Protein AF-0000000066164677 (afdb_homodimer)

Secondary structure (DSSP, 8-state):
-PPBPP-EEEE-GGG--BTTEEEEEEEEEETTHHHHHHHHHHHHHHHS-EEEEEEEEEETTB-STT---TTBSS-HHHHHHHHHT--EEE-GGGGTTTS-EEEEEEE---EEEEGGGSPPBTTEEES-TT-EEEEEPTT--EEEEEEEEEEESEE-HHHHHHHHHHHGGGS--S--SB-EEE--EE---EEEEEEEEEEE--SSSS-EEEEEEEEEE-SSS-HHHHHHHHHHHHHHHHHHHTT---SS--TTEE--------------BGGGGT--HHHHHHHHHTT--BHHHHHT--HHHHHTSTT--HHHHHHHHHHHHHHHHHHT---S---------TTS-TT------/-PPEEP-EEEE-GGG--BTTEEEEEEEEEETTHHHHHHHHHHHHHHHS-EEEEEEEEEETTB-STT---TTBSS-HHHHHHHHHT--EEE-GGGGTTTS-EEEEEEE---EEEEGGGSPPPTTEEES-TT-EEEEEPTT--EEEEEEEEEEESEE-HHHHHHHHHHHGGGS--S--SB-EEE--EE---EEEEEEEEEEE--SSSS-EEEEEEEEEE-SSS-HHHHHHHHHHHHHHHHHHHTT---SS--TTB-----------S---BGGGGT--HHHHHHHHHTT--BHHHHHT--HHHHHTSTT--HHHHHHHHHHHHHHHHHHT---------------GGGG-TT---

Foldseek 3Di:
DDDDDDKDKDWDPVADPDQQWGKIKIDWAFPPVQVVVQVLLQVLLQWPFKAKFWWKKWKAQAADQQAQDPQWPDRSVLLQVLRRPWGKAFDPVQCVPPQKDKFKDKDPDAFWDFLLNGDADVGIDTDPRRRTRTGGHHPGMIIMMIMMGMDTAKDAQVVSVVVCVVCPPVPDDPRDNYDMGTGITGRRFWDDKDKDKDWDPDPDPGTTMMIMIITHGNPNDGPVRSSVVSVLVVCLVVCVVVVVVPPCNPPPDDPPPPPPPPPCPVQPFVVNLVADPQLSVLCVVVVNTGLVSLLPDDLVRLVPRPSQDPVSSVRSVVSSVVVCVVVVPPPVVPPPPPPPPPPDDPDDPPDDD/DDDDDDKDKDWDPVADPDQQWGKIKIDWAFPPVQVVVQVLLQVLLQWPFKAKFWWKKWKAQAADQQAQDPQWPDRSVLLQVLRRPWGKAFDPVQCVPPQKDKFKDKDPDAFWDFLLNGDDDVGIDTDPRRRTRTGGHHPGMIIMMIMMGMDTAKDAQVVSVVVCVVCPPVPDDPRDNYDMGTGITGRRFWDDKDKDKDWDPDPDPGTTMMIMIITHGNPNDGPVRSSVVSVLVVCLVVCVVVVVVPPCNPPPDDPPPPPPPPPCPVQPFVVNLVADPQLNVLCVVVVNTGLVSLLPDDLVRLVPRPSQDPVSSVRSVVSSVVVCVVVVPPPVVPPPPPPPPPPDDVDDPPDDD

Nearest PDB structures (foldseek):
  8eg8-assembly1_G  TM=8.747E-01  e=5.865E-21  Escherichia coli
  4mey-assembly1_A  TM=6.748E-01  e=2.487E-24  Escherichia coli K-12
  7w5x-assembly1_A  TM=7.030E-01  e=8.065E-24  Escherichia coli K-12
  1bdf-assembly1_A  TM=8.387E-01  e=1.691E-20  Escherichia coli
  7w5y-assembly1_A  TM=7.020E-01  e=2.919E-22  Escherichia coli K-12

Structure (mmCIF, N/CA/C/O backbone):
data_AF-0000000066164677-model_v1
#
loop_
_entity.id
_entity.type
_entity.pdbx_description
1 polymer 'DNA-directed RNA polymerase subunit alpha'
#
loop_
_atom_site.group_PDB
_atom_site.id
_atom_site.type_symbol
_atom_site.label_atom_id
_atom_site.label_alt_id
_atom_site.label_comp_id
_atom_site.label_asym_id
_atom_site.label_entity_id
_atom_site.label_seq_id
_atom_site.pdbx_PDB_ins_code
_atom_site.Cartn_x
_atom_site.Cartn_y
_atom_site.Cartn_z
_atom_site.occupancy
_atom_site.B_iso_or_equiv
_atom_site.auth_seq_id
_atom_site.auth_comp_id
_atom_site.auth_asym_id
_atom_site.auth_atom_id
_atom_site.pdbx_PDB_model_num
ATOM 1 N N . MET A 1 1 ? 0.041 -11.906 -15.742 1 63.06 1 MET A N 1
ATOM 2 C CA . MET A 1 1 ? -0.481 -11.82 -14.383 1 63.06 1 MET A CA 1
ATOM 3 C C . MET A 1 1 ? -1.984 -12.078 -14.359 1 63.06 1 MET A C 1
ATOM 5 O O . MET A 1 1 ? -2.711 -11.609 -15.234 1 63.06 1 MET A O 1
ATOM 9 N N . GLU A 1 2 ? -2.354 -12.969 -13.469 1 64.75 2 GLU A N 1
ATOM 10 C CA . GLU A 1 2 ? -3.779 -13.242 -13.312 1 64.75 2 GLU A CA 1
ATOM 11 C C . GLU A 1 2 ? -4.527 -12 -12.828 1 64.75 2 GLU A C 1
ATOM 13 O O . GLU A 1 2 ? -4.023 -11.258 -11.992 1 64.75 2 GLU A O 1
ATOM 18 N N . LYS A 1 3 ? -5.672 -11.75 -13.445 1 63.16 3 LYS A N 1
ATOM 19 C CA . LYS A 1 3 ? -6.488 -10.602 -13.078 1 63.16 3 LYS A CA 1
ATOM 20 C C . LYS A 1 3 ? -7.059 -10.766 -11.672 1 63.16 3 LYS A C 1
ATOM 22 O O . LYS A 1 3 ? -7.336 -11.883 -11.234 1 63.16 3 LYS A O 1
ATOM 27 N N . ILE A 1 4 ? -7 -9.656 -10.93 1 67.38 4 ILE A N 1
ATOM 28 C CA . ILE A 1 4 ? -7.523 -9.641 -9.57 1 67.38 4 ILE A CA 1
ATOM 29 C C . ILE A 1 4 ? -8.953 -9.109 -9.57 1 67.38 4 ILE A C 1
ATOM 31 O O . ILE A 1 4 ? -9.359 -8.391 -10.492 1 67.38 4 ILE A O 1
ATOM 35 N N . GLN A 1 5 ? -9.672 -9.633 -8.633 1 68.81 5 GLN A N 1
ATOM 36 C CA . GLN A 1 5 ? -11.055 -9.188 -8.5 1 68.81 5 GLN A CA 1
ATOM 37 C C . GLN A 1 5 ? -11.133 -7.68 -8.297 1 68.81 5 GLN A C 1
ATOM 39 O O . GLN A 1 5 ? -10.359 -7.113 -7.52 1 68.81 5 GLN A O 1
ATOM 44 N N . LYS A 1 6 ? -12.039 -7.086 -9.055 1 74.5 6 LYS A N 1
ATOM 45 C CA . LYS A 1 6 ? -12.242 -5.645 -8.922 1 74.5 6 LYS A CA 1
ATOM 46 C C . LYS A 1 6 ? -12.852 -5.301 -7.562 1 74.5 6 LYS A C 1
ATOM 48 O O . LYS A 1 6 ? -13.75 -5.996 -7.082 1 74.5 6 LYS A O 1
ATOM 53 N N . ILE A 1 7 ? -12.266 -4.348 -6.965 1 82.94 7 ILE A N 1
ATOM 54 C CA . ILE A 1 7 ? -12.773 -3.932 -5.664 1 82.94 7 ILE A CA 1
ATOM 55 C C . ILE A 1 7 ? -13.547 -2.621 -5.805 1 82.94 7 ILE A C 1
ATOM 57 O O . ILE A 1 7 ? -13.383 -1.901 -6.793 1 82.94 7 ILE A O 1
ATOM 61 N N . THR A 1 8 ? -14.461 -2.395 -4.863 1 83.69 8 THR A N 1
ATOM 62 C CA . THR A 1 8 ? -15.242 -1.164 -4.828 1 83.69 8 THR A CA 1
ATOM 63 C C . THR A 1 8 ? -14.93 -0.359 -3.57 1 83.69 8 THR A C 1
ATOM 65 O O . THR A 1 8 ? -14.68 -0.93 -2.508 1 83.69 8 THR A O 1
ATOM 68 N N . TYR A 1 9 ? -14.906 0.857 -3.822 1 87.75 9 TYR A N 1
ATOM 69 C CA . TYR A 1 9 ? -14.734 1.851 -2.768 1 87.75 9 TYR A CA 1
ATOM 70 C C . TYR A 1 9 ? -15.953 2.76 -2.67 1 87.75 9 TYR A C 1
ATOM 72 O O . TYR A 1 9 ? -16.344 3.402 -3.65 1 87.75 9 TYR A O 1
ATOM 80 N N . LYS A 1 10 ? -16.547 2.688 -1.444 1 90.25 10 LYS A N 1
ATOM 81 C CA . LYS A 1 10 ? -17.734 3.508 -1.301 1 90.25 10 LYS A CA 1
ATOM 82 C C . LYS A 1 10 ? -17.844 4.086 0.108 1 90.25 10 LYS A C 1
ATOM 84 O O . LYS A 1 10 ? -17.328 3.498 1.064 1 90.25 10 LYS A O 1
ATOM 89 N N . GLU A 1 11 ? -18.5 5.23 0.158 1 92.19 11 GLU A N 1
ATOM 90 C CA . GLU A 1 11 ? -18.828 5.816 1.454 1 92.19 11 GLU A CA 1
ATOM 91 C C . GLU A 1 11 ? -20.125 5.223 2.016 1 92.19 11 GLU A C 1
ATOM 93 O O . GLU A 1 11 ? -21.109 5.082 1.297 1 92.19 11 GLU A O 1
ATOM 98 N N . LEU A 1 12 ? -20.062 4.793 3.221 1 91.62 12 LEU A N 1
ATOM 99 C CA . LEU A 1 12 ? -21.266 4.301 3.875 1 91.62 12 LEU A CA 1
ATOM 100 C C . LEU A 1 12 ? -22.125 5.457 4.383 1 91.62 12 LEU A C 1
ATOM 102 O O . LEU A 1 12 ? -21.969 5.895 5.523 1 91.62 12 LEU A O 1
ATOM 106 N N . VAL A 1 13 ? -23.062 5.82 3.65 1 88.25 13 VAL A N 1
ATOM 107 C CA . VAL A 1 13 ? -23.891 7 3.908 1 88.25 13 VAL A CA 1
ATOM 108 C C . VAL A 1 13 ? -24.688 6.805 5.195 1 88.25 13 VAL A C 1
ATOM 110 O O . VAL A 1 13 ? -24.906 7.762 5.941 1 88.25 13 VAL A O 1
ATOM 113 N N . ALA A 1 14 ? -24.984 5.531 5.465 1 89.75 14 ALA A N 1
ATOM 114 C CA . ALA A 1 14 ? -25.797 5.223 6.645 1 89.75 14 ALA A CA 1
ATOM 115 C C . ALA A 1 14 ? -25.031 5.574 7.926 1 89.75 14 ALA A C 1
ATOM 117 O O . ALA A 1 14 ? -25.656 5.875 8.953 1 89.75 14 ALA A O 1
ATOM 118 N N . GLU A 1 15 ? -23.75 5.641 7.84 1 90.44 15 GLU A N 1
ATOM 119 C CA . GLU A 1 15 ? -22.953 5.898 9.031 1 90.44 15 GLU A CA 1
ATOM 120 C C . GLU A 1 15 ? -22.281 7.262 8.961 1 90.44 15 GLU A C 1
ATOM 122 O O . GLU A 1 15 ? -21.406 7.574 9.773 1 90.44 15 GLU A O 1
ATOM 127 N N . LYS A 1 16 ? -22.734 7.992 8.039 1 91.62 16 LYS A N 1
ATOM 128 C CA . LYS A 1 16 ? -22.141 9.312 7.883 1 91.62 16 LYS A CA 1
ATOM 129 C C . LYS A 1 16 ? -22.703 10.305 8.898 1 91.62 16 LYS A C 1
ATOM 131 O O . LYS A 1 16 ? -23.922 10.484 8.977 1 91.62 16 LYS A O 1
ATOM 136 N N . VAL A 1 17 ? -21.891 10.867 9.656 1 93.31 17 VAL A N 1
ATOM 137 C CA . VAL A 1 17 ? -22.297 11.938 10.562 1 93.31 17 VAL A CA 1
ATOM 138 C C . VAL A 1 17 ? -22.188 13.281 9.852 1 93.31 17 VAL A C 1
ATOM 140 O O . VAL A 1 17 ? -23.156 14.047 9.805 1 93.31 17 VAL A O 1
ATOM 143 N N . ASN A 1 18 ? -21.016 13.57 9.281 1 93.56 18 ASN A N 1
ATOM 144 C CA . ASN A 1 18 ? -20.734 14.703 8.406 1 93.56 18 ASN A CA 1
ATOM 145 C C . ASN A 1 18 ? -19.516 14.438 7.527 1 93.56 18 ASN A C 1
ATOM 147 O O . ASN A 1 18 ? -19.016 13.32 7.48 1 93.56 18 ASN A O 1
ATOM 151 N N . ASP A 1 19 ? -19.094 15.406 6.824 1 93.88 19 ASP A N 1
ATOM 152 C CA . ASP A 1 19 ? -18 15.227 5.863 1 93.88 19 ASP A CA 1
ATOM 153 C C . ASP A 1 19 ? -16.672 14.969 6.578 1 93.88 19 ASP A C 1
ATOM 155 O O . ASP A 1 19 ? -15.703 14.531 5.953 1 93.88 19 ASP A O 1
ATOM 159 N N . PHE A 1 20 ? -16.641 15.242 7.871 1 95.44 20 PHE A N 1
ATOM 160 C CA . PHE A 1 20 ? -15.406 15.125 8.633 1 95.44 20 PHE A CA 1
ATOM 161 C C . PHE A 1 20 ? -15.453 13.914 9.555 1 95.44 20 PHE A C 1
ATOM 163 O O . PHE A 1 20 ? -14.477 13.617 10.258 1 95.44 20 PHE A O 1
ATOM 170 N N . ASN A 1 21 ? -16.578 13.266 9.547 1 96.75 21 ASN A N 1
ATOM 171 C CA . ASN A 1 21 ? -16.844 12.07 10.344 1 96.75 21 ASN A CA 1
ATOM 172 C C . ASN A 1 21 ? -17.719 11.078 9.602 1 96.75 21 ASN A C 1
ATOM 174 O O . ASN A 1 21 ? -18.953 11.211 9.594 1 96.75 21 ASN A O 1
ATOM 178 N N . THR A 1 22 ? -17.047 10.148 9 1 96.31 22 THR A N 1
ATOM 179 C CA . THR A 1 22 ? -17.797 9.211 8.164 1 96.31 22 THR A CA 1
ATOM 180 C C . THR A 1 22 ? -17.062 7.879 8.055 1 96.31 22 THR A C 1
ATOM 182 O O . THR A 1 22 ? -15.969 7.719 8.609 1 96.31 22 THR A O 1
ATOM 185 N N . THR A 1 23 ? -17.766 6.961 7.391 1 96.19 23 THR A N 1
ATOM 186 C CA . THR A 1 23 ? -17.234 5.609 7.25 1 96.19 23 THR A CA 1
ATOM 187 C C . THR A 1 23 ? -17.172 5.203 5.781 1 96.19 23 THR A C 1
ATOM 189 O O . THR A 1 23 ? -18.078 5.5 5.008 1 96.19 23 THR A O 1
ATOM 192 N N . PHE A 1 24 ? -16.094 4.609 5.418 1 94.94 24 PHE A N 1
ATOM 193 C CA . PHE A 1 24 ? -15.914 4.09 4.07 1 94.94 24 PHE A CA 1
ATOM 194 C C . PHE A 1 24 ? -15.82 2.568 4.082 1 94.94 24 PHE A C 1
ATOM 196 O O . PHE A 1 24 ? -15.391 1.976 5.074 1 94.94 24 PHE A O 1
ATOM 203 N N . VAL A 1 25 ? -16.219 1.984 2.938 1 94.12 25 VAL A N 1
ATOM 204 C CA . VAL A 1 25 ? -16.203 0.531 2.811 1 94.12 25 VAL A CA 1
ATOM 205 C C . VAL A 1 25 ? -15.469 0.129 1.533 1 94.12 25 VAL A C 1
ATOM 207 O O . VAL A 1 25 ? -15.656 0.746 0.481 1 94.12 25 VAL A O 1
ATOM 210 N N . ILE A 1 26 ? -14.617 -0.842 1.666 1 92.44 26 ILE A N 1
ATOM 211 C CA . ILE A 1 26 ? -13.914 -1.43 0.531 1 92.44 26 ILE A CA 1
ATOM 212 C C . ILE A 1 26 ? -14.219 -2.926 0.455 1 92.44 26 ILE A C 1
ATOM 214 O O . ILE A 1 26 ? -14.023 -3.654 1.431 1 92.44 26 ILE A O 1
ATOM 218 N N . GLU A 1 27 ? -14.656 -3.375 -0.611 1 89.81 27 GLU A N 1
ATOM 219 C CA . GLU A 1 27 ? -15.016 -4.773 -0.828 1 89.81 27 GLU A CA 1
ATOM 220 C C . GLU A 1 27 ? -15.195 -5.074 -2.314 1 89.81 27 GLU A C 1
ATOM 222 O O . GLU A 1 27 ? -15.438 -4.164 -3.111 1 89.81 27 GLU A O 1
ATOM 227 N N . PRO A 1 28 ? -15.039 -6.332 -2.684 1 88.88 28 PRO A N 1
ATOM 228 C CA . PRO A 1 28 ? -14.523 -7.465 -1.908 1 88.88 28 PRO A CA 1
ATOM 229 C C . PRO A 1 28 ? -13 -7.539 -1.906 1 88.88 28 PRO A C 1
ATOM 231 O O . PRO A 1 28 ? -12.359 -7.141 -2.883 1 88.88 28 PRO A O 1
ATOM 234 N N . LEU A 1 29 ? -12.484 -7.938 -0.775 1 87.94 29 LEU A N 1
ATOM 235 C CA . LEU A 1 29 ? -11.039 -8.117 -0.653 1 87.94 29 LEU A CA 1
ATOM 236 C C . LEU A 1 29 ? -10.695 -9.578 -0.408 1 87.94 29 LEU A C 1
ATOM 238 O O . LEU A 1 29 ? -11.453 -10.297 0.249 1 87.94 29 LEU A O 1
ATOM 242 N N . ALA A 1 30 ? -9.578 -9.906 -1.013 1 82.81 30 ALA A N 1
ATOM 243 C CA . ALA A 1 30 ? -9.094 -11.258 -0.73 1 82.81 30 ALA A CA 1
ATOM 244 C C . ALA A 1 30 ? -8.805 -11.438 0.757 1 82.81 30 ALA A C 1
ATOM 246 O O . ALA A 1 30 ? -8.594 -10.461 1.477 1 82.81 30 ALA A O 1
ATOM 247 N N . ARG A 1 31 ? -8.773 -12.672 1.11 1 83.12 31 ARG A N 1
ATOM 248 C CA . ARG A 1 31 ? -8.523 -12.984 2.514 1 83.12 31 ARG A CA 1
ATOM 249 C C . ARG A 1 31 ? -7.223 -12.344 2.996 1 83.12 31 ARG A C 1
ATOM 251 O O . ARG A 1 31 ? -6.184 -12.484 2.348 1 83.12 31 ARG A O 1
ATOM 258 N N . GLY A 1 32 ? -7.387 -11.594 4.137 1 85.31 32 GLY A N 1
ATOM 259 C CA . GLY A 1 32 ? -6.215 -10.992 4.75 1 85.31 32 GLY A CA 1
ATOM 260 C C . GLY A 1 32 ? -5.926 -9.594 4.234 1 85.31 32 GLY A C 1
ATOM 261 O O . GLY A 1 32 ? -5.176 -8.836 4.859 1 85.31 32 GLY A O 1
ATOM 262 N N . TYR A 1 33 ? -6.465 -9.242 3.158 1 87.94 33 TYR A N 1
ATOM 263 C CA . TYR A 1 33 ? -6.172 -7.945 2.551 1 87.94 33 TYR A CA 1
ATOM 264 C C . TYR A 1 33 ? -6.836 -6.816 3.33 1 87.94 33 TYR A C 1
ATOM 266 O O . TYR A 1 33 ? -6.32 -5.699 3.371 1 87.94 33 TYR A O 1
ATOM 274 N N . ALA A 1 34 ? -7.941 -7.168 3.877 1 92.31 34 ALA A N 1
ATOM 275 C CA . ALA A 1 34 ? -8.625 -6.129 4.637 1 92.31 34 ALA A CA 1
ATOM 276 C C . ALA A 1 34 ? -7.742 -5.594 5.762 1 92.31 34 ALA A C 1
ATOM 278 O O . ALA A 1 34 ? -7.559 -4.383 5.891 1 92.31 34 ALA A O 1
ATOM 279 N N . ASN A 1 35 ? -7.242 -6.465 6.523 1 90.12 35 ASN A N 1
ATOM 280 C CA . ASN A 1 35 ? -6.352 -6.066 7.605 1 90.12 35 ASN A CA 1
ATOM 281 C C . ASN A 1 35 ? -5.098 -5.379 7.074 1 90.12 35 ASN A C 1
ATOM 283 O O . ASN A 1 35 ? -4.66 -4.367 7.625 1 90.12 35 ASN A O 1
ATOM 287 N N . THR A 1 36 ? -4.562 -5.914 6.059 1 88.56 36 THR A N 1
ATOM 288 C CA . THR A 1 36 ? -3.338 -5.383 5.465 1 88.56 36 THR A CA 1
ATOM 289 C C . THR A 1 36 ? -3.561 -3.969 4.938 1 88.56 36 THR A C 1
ATOM 291 O O . THR A 1 36 ? -2.844 -3.041 5.316 1 88.56 36 THR A O 1
ATOM 294 N N . MET A 1 37 ? -4.52 -3.789 4.195 1 90.94 37 MET A N 1
ATOM 295 C CA . MET A 1 37 ? -4.809 -2.482 3.611 1 90.94 37 MET A CA 1
ATOM 296 C C . MET A 1 37 ? -5.281 -1.503 4.68 1 90.94 37 MET A C 1
ATOM 298 O O . MET A 1 37 ? -4.91 -0.329 4.664 1 90.94 37 MET A O 1
ATOM 302 N N . GLY A 1 38 ? -6.125 -1.999 5.52 1 93.75 38 GLY A N 1
ATOM 303 C CA . GLY A 1 38 ? -6.633 -1.164 6.594 1 93.75 38 GLY A CA 1
ATOM 304 C C . GLY A 1 38 ? -5.539 -0.594 7.477 1 93.75 38 GLY A C 1
ATOM 305 O O . GLY A 1 38 ? -5.559 0.592 7.809 1 93.75 38 GLY A O 1
ATOM 306 N N . THR A 1 39 ? -4.66 -1.396 7.828 1 90.5 39 THR A N 1
ATOM 307 C CA . THR A 1 39 ? -3.578 -0.985 8.719 1 90.5 39 THR A CA 1
ATOM 308 C C . THR A 1 39 ? -2.691 0.06 8.047 1 90.5 39 THR A C 1
ATOM 310 O O . THR A 1 39 ? -2.301 1.047 8.672 1 90.5 39 THR A O 1
ATOM 313 N N . VAL A 1 40 ? -2.4 -0.182 6.844 1 91.44 40 VAL A N 1
ATOM 314 C CA . VAL A 1 40 ? -1.563 0.754 6.102 1 91.44 40 VAL A CA 1
ATOM 315 C C . VAL A 1 40 ? -2.279 2.098 5.973 1 91.44 40 VAL A C 1
ATOM 317 O O . VAL A 1 40 ? -1.675 3.152 6.184 1 91.44 40 VAL A O 1
ATOM 320 N N . LEU A 1 41 ? -3.465 2.07 5.699 1 93.75 41 LEU A N 1
ATOM 321 C CA . LEU A 1 41 ? -4.258 3.287 5.562 1 93.75 41 LEU A CA 1
ATOM 322 C C . LEU A 1 41 ? -4.344 4.031 6.891 1 93.75 41 LEU A C 1
ATOM 324 O O . LEU A 1 41 ? -4.156 5.25 6.938 1 93.75 41 LEU A O 1
ATOM 328 N N . ARG A 1 42 ? -4.656 3.268 7.871 1 94.69 42 ARG A N 1
ATOM 329 C CA . ARG A 1 42 ? -4.793 3.873 9.195 1 94.69 42 ARG A CA 1
ATOM 330 C C . ARG A 1 42 ? -3.51 4.586 9.602 1 94.69 42 ARG A C 1
ATOM 332 O O . ARG A 1 42 ? -3.549 5.727 10.062 1 94.69 42 ARG A O 1
ATOM 339 N N . ARG A 1 43 ? -2.479 3.965 9.477 1 90.56 43 ARG A N 1
ATOM 340 C CA . ARG A 1 43 ? -1.203 4.555 9.867 1 90.56 43 ARG A CA 1
ATOM 341 C C . ARG A 1 43 ? -0.91 5.812 9.062 1 90.56 43 ARG A C 1
ATOM 343 O O . ARG A 1 43 ? -0.457 6.82 9.609 1 90.56 43 ARG A O 1
ATOM 350 N N . THR A 1 44 ? -1.066 5.68 7.746 1 91.88 44 THR A N 1
ATOM 351 C CA . THR A 1 44 ? -0.812 6.812 6.867 1 91.88 44 THR A CA 1
ATOM 352 C C . THR A 1 44 ? -1.746 7.973 7.195 1 91.88 44 THR A C 1
ATOM 354 O O . THR A 1 44 ? -1.317 9.125 7.238 1 91.88 44 THR A O 1
ATOM 357 N N . LEU A 1 45 ? -2.986 7.723 7.465 1 94.75 45 LEU A N 1
ATOM 358 C CA . LEU A 1 45 ? -3.984 8.734 7.793 1 94.75 45 LEU A CA 1
ATOM 359 C C . LEU A 1 45 ? -3.609 9.477 9.07 1 94.75 45 LEU A C 1
ATOM 361 O O . LEU A 1 45 ? -3.762 10.695 9.156 1 94.75 45 LEU A O 1
ATOM 365 N N . LEU A 1 46 ? -3.088 8.781 9.93 1 92.38 46 LEU A N 1
ATOM 366 C CA . LEU A 1 46 ? -2.807 9.359 11.242 1 92.38 46 LEU A CA 1
ATOM 367 C C . LEU A 1 46 ? -1.496 10.133 11.227 1 92.38 46 LEU A C 1
ATOM 369 O O . LEU A 1 46 ? -1.341 11.117 11.961 1 92.38 46 LEU A O 1
ATOM 373 N N . SER A 1 47 ? -0.634 9.789 10.328 1 87.75 47 SER A N 1
ATOM 374 C CA . SER A 1 47 ? 0.721 10.312 10.492 1 87.75 47 SER A CA 1
ATOM 375 C C . SER A 1 47 ? 1.122 11.195 9.32 1 87.75 47 SER A C 1
ATOM 377 O O . SER A 1 47 ? 2.029 12.023 9.445 1 87.75 47 SER A O 1
ATOM 379 N N . SER A 1 48 ? 0.429 11.086 8.227 1 89.44 48 SER A N 1
ATOM 380 C CA . SER A 1 48 ? 1.115 11.594 7.047 1 89.44 48 SER A CA 1
ATOM 381 C C . SER A 1 48 ? 0.245 12.594 6.293 1 89.44 48 SER A C 1
ATOM 383 O O . SER A 1 48 ? 0.649 13.109 5.25 1 89.44 48 SER A O 1
ATOM 385 N N . ILE A 1 49 ? -0.87 12.867 6.781 1 92.38 49 ILE A N 1
ATOM 386 C CA . ILE A 1 49 ? -1.729 13.828 6.102 1 92.38 49 ILE A CA 1
ATOM 387 C C . ILE A 1 49 ? -1.25 15.25 6.402 1 92.38 49 ILE A C 1
ATOM 389 O O . ILE A 1 49 ? -1.013 15.594 7.562 1 92.38 49 ILE A O 1
ATOM 393 N N . THR A 1 50 ? -1.118 16.016 5.359 1 90.31 50 THR A N 1
ATOM 394 C CA . THR A 1 50 ? -0.586 17.375 5.512 1 90.31 50 THR A CA 1
ATOM 395 C C . THR A 1 50 ? -1.655 18.312 6.051 1 90.31 50 THR A C 1
ATOM 397 O O . THR A 1 50 ? -2.814 18.25 5.637 1 90.31 50 THR A O 1
ATOM 400 N N . SER A 1 51 ? -1.263 19.141 6.949 1 92.75 51 SER A N 1
ATOM 401 C CA . SER A 1 51 ? -2.111 20.203 7.473 1 92.75 51 SER A CA 1
ATOM 402 C C . SER A 1 51 ? -1.28 21.406 7.918 1 92.75 51 SER A C 1
ATOM 404 O O . SER A 1 51 ? -0.091 21.5 7.605 1 92.75 51 SER A O 1
ATOM 406 N N . VAL A 1 52 ? -1.929 22.406 8.461 1 93.94 52 VAL A N 1
ATOM 407 C CA . VAL A 1 52 ? -1.276 23.641 8.914 1 93.94 52 VAL A CA 1
ATOM 408 C C . VAL A 1 52 ? -1.446 23.781 10.43 1 93.94 52 VAL A C 1
ATOM 410 O O . VAL A 1 52 ? -2.496 23.438 10.977 1 93.94 52 VAL A O 1
ATOM 413 N N . ALA A 1 53 ? -0.416 24.188 11.047 1 95.31 53 ALA A N 1
ATOM 414 C CA . ALA A 1 53 ? -0.466 24.422 12.492 1 95.31 53 ALA A CA 1
ATOM 415 C C . ALA A 1 53 ? 0.492 25.531 12.906 1 95.31 53 ALA A C 1
ATOM 417 O O . ALA A 1 53 ? 1.461 25.812 12.203 1 95.31 53 ALA A O 1
ATOM 418 N N . PRO A 1 54 ? 0.131 26.203 13.992 1 96.62 54 PRO A N 1
ATOM 419 C CA . PRO A 1 54 ? 1.096 27.156 14.539 1 96.62 54 PRO A CA 1
ATOM 420 C C . PRO A 1 54 ? 2.348 26.484 15.094 1 96.62 54 PRO A C 1
ATOM 422 O O . PRO A 1 54 ? 2.277 25.359 15.594 1 96.62 54 PRO A O 1
ATOM 425 N N . PHE A 1 55 ? 3.508 27.156 14.93 1 96.56 55 PHE A N 1
ATOM 426 C CA . PHE A 1 55 ? 4.734 26.594 15.477 1 96.56 55 PHE A CA 1
ATOM 427 C C . PHE A 1 55 ? 5.48 27.609 16.312 1 96.56 55 PHE A C 1
ATOM 429 O O . PHE A 1 55 ? 6.387 27.25 17.078 1 96.56 55 PHE A O 1
ATOM 436 N N . ALA A 1 56 ? 5.102 28.906 16.156 1 97 56 ALA A N 1
ATOM 437 C CA . ALA A 1 56 ? 5.754 30 16.891 1 97 56 ALA A CA 1
ATOM 438 C C . ALA A 1 56 ? 4.781 31.141 17.141 1 97 56 ALA A C 1
ATOM 440 O O . ALA A 1 56 ? 3.865 31.375 16.359 1 97 56 ALA A O 1
ATOM 441 N N . ILE A 1 57 ? 5.047 31.812 18.234 1 96.94 57 ILE A N 1
ATOM 442 C CA . ILE A 1 57 ? 4.219 32.969 18.594 1 96.94 57 ILE A CA 1
ATOM 443 C C . ILE A 1 57 ? 5.07 34 19.281 1 96.94 57 ILE A C 1
ATOM 445 O O . ILE A 1 57 ? 6.012 33.688 20.016 1 96.94 57 ILE A O 1
ATOM 449 N N . LYS A 1 58 ? 4.82 35.188 18.969 1 96.88 58 LYS A N 1
ATOM 450 C CA . LYS A 1 58 ? 5.398 36.312 19.672 1 96.88 58 LYS A CA 1
ATOM 451 C C . LYS A 1 58 ? 4.312 37.188 20.328 1 96.88 58 LYS A C 1
ATOM 453 O O . LYS A 1 58 ? 3.43 37.688 19.656 1 96.88 58 LYS A O 1
ATOM 458 N N . ILE A 1 59 ? 4.359 37.25 21.625 1 95.62 59 ILE A N 1
ATOM 459 C CA . ILE A 1 59 ? 3.361 38 22.406 1 95.62 59 ILE A CA 1
ATOM 460 C C . ILE A 1 59 ? 3.986 39.25 22.984 1 95.62 59 ILE A C 1
ATOM 462 O O . ILE A 1 59 ? 5.098 39.219 23.516 1 95.62 59 ILE A O 1
ATOM 466 N N . ASN A 1 60 ? 3.229 40.312 22.875 1 94.94 60 ASN A N 1
ATOM 467 C CA . ASN A 1 60 ? 3.725 41.562 23.406 1 94.94 60 ASN A CA 1
ATOM 468 C C . ASN A 1 60 ? 4.051 41.469 24.891 1 94.94 60 ASN A C 1
ATOM 470 O O . ASN A 1 60 ? 3.219 41.062 25.688 1 94.94 60 ASN A O 1
ATOM 474 N N . ASN A 1 61 ? 5.219 41.812 25.297 1 92.19 61 ASN A N 1
ATOM 475 C CA . ASN A 1 61 ? 5.715 41.938 26.672 1 92.19 61 ASN A CA 1
ATOM 476 C C . ASN A 1 61 ? 5.863 40.562 27.312 1 92.19 61 ASN A C 1
ATOM 478 O O . ASN A 1 61 ? 5.727 40.406 28.531 1 92.19 61 ASN A O 1
ATOM 482 N N . VAL A 1 62 ? 5.977 39.531 26.547 1 94.31 62 VAL A N 1
ATOM 483 C CA . VAL A 1 62 ? 6.207 38.188 27.094 1 94.31 62 VAL A CA 1
ATOM 484 C C . VAL A 1 62 ? 7.574 37.688 26.625 1 94.31 62 VAL A C 1
ATOM 486 O O . VAL A 1 62 ? 7.812 37.531 25.438 1 94.31 62 VAL A O 1
ATOM 489 N N . GLU A 1 63 ? 8.398 37.375 27.594 1 91.31 63 GLU A N 1
ATOM 490 C CA . GLU A 1 63 ? 9.773 36.969 27.281 1 91.31 63 GLU A CA 1
ATOM 491 C C . GLU A 1 63 ? 9.953 35.469 27.375 1 91.31 63 GLU A C 1
ATOM 493 O O . GLU A 1 63 ? 10.852 34.906 26.75 1 91.31 63 GLU A O 1
ATOM 498 N N . HIS A 1 64 ? 9.164 34.875 28.25 1 89.38 64 HIS A N 1
ATOM 499 C CA . HIS A 1 64 ? 9.242 33.438 28.391 1 89.38 64 HIS A CA 1
ATOM 500 C C . HIS A 1 64 ? 7.871 32.844 28.688 1 89.38 64 HIS A C 1
ATOM 502 O O . HIS A 1 64 ? 6.934 33.562 29.031 1 89.38 64 HIS A O 1
ATOM 508 N N . GLU A 1 65 ? 7.73 31.578 28.531 1 86.88 65 GLU A N 1
ATOM 509 C CA . GLU A 1 65 ? 6.449 30.891 28.547 1 86.88 65 GLU A CA 1
ATOM 510 C C . GLU A 1 65 ? 5.852 30.859 29.938 1 86.88 65 GLU A C 1
ATOM 512 O O . GLU A 1 65 ? 4.652 30.625 30.109 1 86.88 65 GLU A O 1
ATOM 517 N N . PHE A 1 66 ? 6.547 31.234 30.984 1 86.94 66 PHE A N 1
ATOM 518 C CA . PHE A 1 66 ? 6.066 31.109 32.344 1 86.94 66 PHE A CA 1
ATOM 519 C C . PHE A 1 66 ? 5.648 32.469 32.906 1 86.94 66 PHE A C 1
ATOM 521 O O . PHE A 1 66 ? 5.258 32.594 34.062 1 86.94 66 PHE A O 1
ATOM 528 N N . GLN A 1 67 ? 5.641 33.375 32.062 1 90.5 67 GLN A N 1
ATOM 529 C CA . GLN A 1 67 ? 5.375 34.75 32.5 1 90.5 67 GLN A CA 1
ATOM 530 C C . GLN A 1 67 ? 3.877 35 32.625 1 90.5 67 GLN A C 1
ATOM 532 O O . GLN A 1 67 ? 3.084 34.438 31.859 1 90.5 67 GLN A O 1
ATOM 537 N N . THR A 1 68 ? 3.52 35.781 33.562 1 89.94 68 THR A N 1
ATOM 538 C CA . THR A 1 68 ? 2.164 36.312 33.625 1 89.94 68 THR A CA 1
ATOM 539 C C . THR A 1 68 ? 2.016 37.5 32.688 1 89.94 68 THR A C 1
ATOM 541 O O . THR A 1 68 ? 2.992 38.219 32.406 1 89.94 68 THR A O 1
ATOM 544 N N . ILE A 1 69 ? 0.875 37.625 32.219 1 90.62 69 ILE A N 1
ATOM 545 C CA . ILE A 1 69 ? 0.623 38.75 31.328 1 90.62 69 ILE A CA 1
ATOM 546 C C . ILE A 1 69 ? -0.306 39.75 32 1 90.62 69 ILE A C 1
ATOM 548 O O . ILE A 1 69 ? -1.45 39.438 32.312 1 90.62 69 ILE A O 1
ATOM 552 N N . SER A 1 70 ? 0.228 40.906 32.094 1 89.06 70 SER A N 1
ATOM 553 C CA . SER A 1 70 ? -0.554 41.969 32.75 1 89.06 70 SER A CA 1
ATOM 554 C C . SER A 1 70 ? -1.826 42.25 31.953 1 89.06 70 SER A C 1
ATOM 556 O O . SER A 1 70 ? -1.781 42.469 30.75 1 89.06 70 SER A O 1
ATOM 558 N N . GLY A 1 71 ? -2.975 42.281 32.656 1 91.25 71 GLY A N 1
ATOM 559 C CA . GLY A 1 71 ? -4.238 42.625 32.031 1 91.25 71 GLY A CA 1
ATOM 560 C C . GLY A 1 71 ? -4.992 41.438 31.5 1 91.25 71 GLY A C 1
ATOM 561 O O . GLY A 1 71 ? -6.09 41.594 30.953 1 91.25 71 GLY A O 1
ATOM 562 N N . LEU A 1 72 ? -4.371 40.344 31.578 1 93.31 72 LEU A N 1
ATOM 563 C CA . LEU A 1 72 ? -5.012 39.125 31.125 1 93.31 72 LEU A CA 1
ATOM 564 C C . LEU A 1 72 ? -5.23 38.156 32.281 1 93.31 72 LEU A C 1
ATOM 566 O O . LEU A 1 72 ? -4.398 38.094 33.219 1 93.31 72 LEU A O 1
ATOM 570 N N . LYS A 1 73 ? -6.293 37.438 32.25 1 92.31 73 LYS A N 1
ATOM 571 C CA . LYS A 1 73 ? -6.539 36.406 33.25 1 92.31 73 LYS A CA 1
ATOM 572 C C . LYS A 1 73 ? -5.598 35.219 33.094 1 92.31 73 LYS A C 1
ATOM 574 O O . LYS A 1 73 ? -5.117 34.656 34.062 1 92.31 73 LYS A O 1
ATOM 579 N N . GLU A 1 74 ? -5.285 34.812 31.906 1 93.31 74 GLU A N 1
ATOM 580 C CA . GLU A 1 74 ? -4.449 33.688 31.578 1 93.31 74 GLU A CA 1
ATOM 581 C C . GLU A 1 74 ? -2.967 34.031 31.625 1 93.31 74 GLU A C 1
ATOM 583 O O . GLU A 1 74 ? -2.58 35.156 31.266 1 93.31 74 GLU A O 1
ATOM 588 N N . ASP A 1 75 ? -2.188 33.125 32.031 1 93.69 75 ASP A N 1
ATOM 589 C CA . ASP A 1 75 ? -0.744 33.281 31.875 1 93.69 75 ASP A CA 1
ATOM 590 C C . ASP A 1 75 ? -0.281 32.875 30.484 1 93.69 75 ASP A C 1
ATOM 592 O O . ASP A 1 75 ? -1.094 32.469 29.641 1 93.69 75 ASP A O 1
ATOM 596 N N . ALA A 1 76 ? 0.99 33 30.266 1 94.06 76 ALA A N 1
ATOM 597 C CA . ALA A 1 76 ? 1.537 32.781 28.938 1 94.06 76 ALA A CA 1
ATOM 598 C C . ALA A 1 76 ? 1.345 31.312 28.5 1 94.06 76 ALA A C 1
ATOM 600 O O . ALA A 1 76 ? 1 31.047 27.344 1 94.06 76 ALA A O 1
ATOM 601 N N . ILE A 1 77 ? 1.445 30.344 29.375 1 94.25 77 ILE A N 1
ATOM 602 C CA . ILE A 1 77 ? 1.325 28.922 29.062 1 94.25 77 ILE A CA 1
ATOM 603 C C . ILE A 1 77 ? -0.105 28.609 28.641 1 94.25 77 ILE A C 1
ATOM 605 O O . ILE A 1 77 ? -0.322 27.953 27.609 1 94.25 77 ILE A O 1
ATOM 609 N N . THR A 1 78 ? -0.991 29.062 29.422 1 95.44 78 THR A N 1
ATOM 610 C CA . THR A 1 78 ? -2.4 28.812 29.125 1 95.44 78 THR A CA 1
ATOM 611 C C . THR A 1 78 ? -2.814 29.5 27.828 1 95.44 78 THR A C 1
ATOM 613 O O . THR A 1 78 ? -3.566 28.938 27.031 1 95.44 78 THR A O 1
ATOM 616 N N . LEU A 1 79 ? -2.328 30.734 27.672 1 95.31 79 LEU A N 1
ATOM 617 C CA . LEU A 1 79 ? -2.641 31.484 26.453 1 95.31 79 LEU A CA 1
ATOM 618 C C . LEU A 1 79 ? -2.137 30.734 25.219 1 95.31 79 LEU A C 1
ATOM 620 O O . LEU A 1 79 ? -2.883 30.547 24.25 1 95.31 79 LEU A O 1
ATOM 624 N N . VAL A 1 80 ? -0.912 30.266 25.281 1 95.19 80 VAL A N 1
ATOM 625 C CA . VAL A 1 80 ? -0.29 29.547 24.172 1 95.19 80 VAL A CA 1
ATOM 626 C C . VAL A 1 80 ? -1.05 28.266 23.891 1 95.19 80 VAL A C 1
ATOM 628 O O . VAL A 1 80 ? -1.279 27.906 22.734 1 95.19 80 VAL A O 1
ATOM 631 N N . ARG A 1 81 ? -1.408 27.609 24.875 1 94.75 81 ARG A N 1
ATOM 632 C CA . ARG A 1 81 ? -2.182 26.375 24.734 1 94.75 81 ARG A CA 1
ATOM 633 C C . ARG A 1 81 ? -3.504 26.641 24.031 1 94.75 81 ARG A C 1
ATOM 635 O O . ARG A 1 81 ? -3.896 25.875 23.141 1 94.75 81 ARG A O 1
ATOM 642 N N . ASN A 1 82 ? -4.148 27.688 24.469 1 96.12 82 ASN A N 1
ATOM 643 C CA . ASN A 1 82 ? -5.434 28.031 23.859 1 96.12 82 ASN A CA 1
ATOM 644 C C . ASN A 1 82 ? -5.277 28.375 22.375 1 96.12 82 ASN A C 1
ATOM 646 O O . ASN A 1 82 ? -6.094 27.953 21.562 1 96.12 82 ASN A O 1
ATOM 650 N N . ILE A 1 83 ? -4.25 29.031 22.109 1 95.81 83 ILE A N 1
ATOM 651 C CA . ILE A 1 83 ? -4.027 29.469 20.734 1 95.81 83 ILE A CA 1
ATOM 652 C C . ILE A 1 83 ? -3.631 28.297 19.859 1 95.81 83 ILE A C 1
ATOM 654 O O . ILE A 1 83 ? -4.023 28.219 18.688 1 95.81 83 ILE A O 1
ATOM 658 N N . ARG A 1 84 ? -2.893 27.391 20.453 1 94.62 84 ARG A N 1
ATOM 659 C CA . ARG A 1 84 ? -2.443 26.203 19.719 1 94.62 84 ARG A CA 1
ATOM 660 C C . ARG A 1 84 ? -3.627 25.359 19.266 1 94.62 84 ARG A C 1
ATOM 662 O O . ARG A 1 84 ? -3.529 24.609 18.281 1 94.62 84 ARG A O 1
ATOM 669 N N . ASN A 1 85 ? -4.727 25.453 19.938 1 94.56 85 ASN A N 1
ATOM 670 C CA . ASN A 1 85 ? -5.898 24.625 19.656 1 94.56 85 ASN A CA 1
ATOM 671 C C . ASN A 1 85 ? -6.727 25.188 18.5 1 94.56 85 ASN A C 1
ATOM 673 O O . ASN A 1 85 ? -7.688 24.562 18.062 1 94.56 85 ASN A O 1
ATOM 677 N N . ILE A 1 86 ? -6.324 26.344 18.047 1 95 86 ILE A N 1
ATOM 678 C CA . ILE A 1 86 ? -7.027 26.906 16.891 1 95 86 ILE A CA 1
ATOM 679 C C . ILE A 1 86 ? -6.703 26.078 15.648 1 95 86 ILE A C 1
ATOM 681 O O . ILE A 1 86 ? -5.551 25.703 15.422 1 95 86 ILE A O 1
ATOM 685 N N . ARG A 1 87 ? -7.719 25.828 14.891 1 95.12 87 ARG A N 1
ATOM 686 C CA . ARG A 1 87 ? -7.57 25.047 13.672 1 95.12 87 ARG A CA 1
ATOM 687 C C . ARG A 1 87 ? -7.785 25.922 12.438 1 95.12 87 ARG A C 1
ATOM 689 O O . ARG A 1 87 ? -8.664 26.781 12.422 1 95.12 87 ARG A O 1
ATOM 696 N N . PHE A 1 88 ? -6.977 25.609 11.352 1 94.12 88 PHE A N 1
ATOM 697 C CA . PHE A 1 88 ? -6.98 26.469 10.172 1 94.12 88 PHE A CA 1
ATOM 698 C C . PHE A 1 88 ? -7.164 25.641 8.906 1 94.12 88 PHE A C 1
ATOM 700 O O . PHE A 1 88 ? -6.625 24.531 8.797 1 94.12 88 PHE A O 1
ATOM 707 N N . VAL A 1 89 ? -7.922 26.125 8.062 1 92.94 89 VAL A N 1
ATOM 708 C CA . VAL A 1 89 ? -7.922 25.672 6.672 1 92.94 89 VAL A CA 1
ATOM 709 C C . VAL A 1 89 ? -7.113 26.656 5.816 1 92.94 89 VAL A C 1
ATOM 711 O O . VAL A 1 89 ? -7.117 27.859 6.074 1 92.94 89 VAL A O 1
ATOM 714 N N . TYR A 1 90 ? -6.453 26.125 4.848 1 90.88 90 TYR A N 1
ATOM 715 C CA . TYR A 1 90 ? -5.52 26.984 4.121 1 90.88 90 TYR A CA 1
ATOM 716 C C . TYR A 1 90 ? -5.629 26.766 2.617 1 90.88 90 TYR A C 1
ATOM 718 O O . TYR A 1 90 ? -6.113 25.719 2.172 1 90.88 90 TYR A O 1
ATOM 726 N N . ASN A 1 91 ? -5.23 27.828 1.947 1 88.44 91 ASN A N 1
ATOM 727 C CA . ASN A 1 91 ? -4.941 27.719 0.521 1 88.44 91 ASN A CA 1
ATOM 728 C C . ASN A 1 91 ? -3.459 27.469 0.268 1 88.44 91 ASN A C 1
ATOM 730 O O . ASN A 1 91 ? -2.6 28.125 0.854 1 88.44 91 ASN A O 1
ATOM 734 N N . GLU A 1 92 ? -3.248 26.578 -0.617 1 85 92 GLU A N 1
ATOM 735 C CA . GLU A 1 92 ? -1.875 26.156 -0.871 1 85 92 GLU A CA 1
ATOM 736 C C . GLU A 1 92 ? -1 27.344 -1.276 1 85 92 GLU A C 1
ATOM 738 O O . GLU A 1 92 ? 0.198 27.359 -0.988 1 85 92 GLU A O 1
ATOM 743 N N . GLU A 1 93 ? -1.508 28.344 -1.812 1 84.75 93 GLU A N 1
ATOM 744 C CA . GLU A 1 93 ? -0.774 29.469 -2.367 1 84.75 93 GLU A CA 1
ATOM 745 C C . GLU A 1 93 ? -0.077 30.266 -1.268 1 84.75 93 GLU A C 1
ATOM 747 O O . GLU A 1 93 ? 0.972 30.875 -1.502 1 84.75 93 GLU A O 1
ATOM 752 N N . ILE A 1 94 ? -0.614 30.203 -0.066 1 86.5 94 ILE A N 1
ATOM 753 C CA . ILE A 1 94 ? -0.091 31.016 1.027 1 86.5 94 ILE A CA 1
ATOM 754 C C . ILE A 1 94 ? 1.236 30.438 1.512 1 86.5 94 ILE A C 1
ATOM 756 O O . ILE A 1 94 ? 2.061 31.141 2.086 1 86.5 94 ILE A O 1
ATOM 760 N N . PHE A 1 95 ? 1.445 29.188 1.194 1 87.25 95 PHE A N 1
ATOM 761 C CA . PHE A 1 95 ? 2.652 28.547 1.7 1 87.25 95 PHE A CA 1
ATOM 762 C C . PHE A 1 95 ? 3.613 28.219 0.562 1 87.25 95 PHE A C 1
ATOM 764 O O . PHE A 1 95 ? 4.59 27.484 0.751 1 87.25 95 PHE A O 1
ATOM 771 N N . GLU A 1 96 ? 3.402 28.625 -0.571 1 78.31 96 GLU A N 1
ATOM 772 C CA . GLU A 1 96 ? 4.172 28.297 -1.764 1 78.31 96 GLU A CA 1
ATOM 773 C C . GLU A 1 96 ? 5.602 28.828 -1.671 1 78.31 96 GLU A C 1
ATOM 775 O O . GLU A 1 96 ? 6.547 28.156 -2.092 1 78.31 96 GLU A O 1
ATOM 780 N N . LYS A 1 97 ? 5.824 30.016 -1.131 1 76.62 97 LYS A N 1
ATOM 781 C CA . LYS A 1 97 ? 7.145 30.641 -1.149 1 76.62 97 LYS A CA 1
ATOM 782 C C . LYS A 1 97 ? 8.008 30.141 0.004 1 76.62 97 LYS A C 1
ATOM 784 O O . LYS A 1 97 ? 9.047 29.516 -0.219 1 76.62 97 LYS A O 1
ATOM 789 N N . GLU A 1 98 ? 7.648 30.297 1.189 1 82.62 98 GLU A N 1
ATOM 790 C CA . GLU A 1 98 ? 8.516 29.984 2.324 1 82.62 98 GLU A CA 1
ATOM 791 C C . GLU A 1 98 ? 7.812 29.062 3.311 1 82.62 98 GLU A C 1
ATOM 793 O O . GLU A 1 98 ? 8.352 28.766 4.383 1 82.62 98 GLU A O 1
ATOM 798 N N . ASN A 1 99 ? 6.77 28.391 2.965 1 90.88 99 ASN A N 1
ATOM 799 C CA . ASN A 1 99 ? 6.004 27.594 3.908 1 90.88 99 ASN A CA 1
ATOM 800 C C . ASN A 1 99 ? 5.832 28.297 5.246 1 90.88 99 ASN A C 1
ATOM 802 O O . ASN A 1 99 ? 6.113 27.734 6.301 1 90.88 99 ASN A O 1
ATOM 806 N N . LEU A 1 100 ? 5.516 29.531 5.219 1 93.38 100 LEU A N 1
ATOM 807 C CA . LEU A 1 100 ? 5.363 30.391 6.391 1 93.38 100 LEU A CA 1
ATOM 808 C C . LEU A 1 100 ? 4.18 31.344 6.223 1 93.38 100 LEU A C 1
ATOM 810 O O . LEU A 1 100 ? 4.031 31.969 5.176 1 93.38 100 LEU A O 1
ATOM 814 N N . ALA A 1 101 ? 3.355 31.312 7.148 1 93.12 101 ALA A N 1
ATOM 815 C CA . ALA A 1 101 ? 2.254 32.25 7.215 1 93.12 101 ALA A CA 1
ATOM 816 C C . ALA A 1 101 ? 2.215 32.969 8.57 1 93.12 101 ALA A C 1
ATOM 818 O O . ALA A 1 101 ? 2.604 32.375 9.586 1 93.12 101 ALA A O 1
ATOM 819 N N . LYS A 1 102 ? 1.746 34.188 8.586 1 93.88 102 LYS A N 1
ATOM 820 C CA . LYS A 1 102 ? 1.695 35 9.812 1 93.88 102 LYS A CA 1
ATOM 821 C C . LYS A 1 102 ? 0.303 35.562 10.039 1 93.88 102 LYS A C 1
ATOM 823 O O . LYS A 1 102 ? -0.334 36.031 9.094 1 93.88 102 LYS A O 1
ATOM 828 N N . ILE A 1 103 ? -0.133 35.5 11.25 1 94.62 103 ILE A N 1
ATOM 829 C CA . ILE A 1 103 ? -1.359 36.156 11.68 1 94.62 103 ILE A CA 1
ATOM 830 C C . ILE A 1 103 ? -1.049 37.125 12.805 1 94.62 103 ILE A C 1
ATOM 832 O O . ILE A 1 103 ? -0.433 36.75 13.805 1 94.62 103 ILE A O 1
ATOM 836 N N . SER A 1 104 ? -1.447 38.375 12.586 1 95.38 104 SER A N 1
ATOM 837 C CA . SER A 1 104 ? -1.283 39.406 13.609 1 95.38 104 SER A CA 1
ATOM 838 C C . SER A 1 104 ? -2.617 39.75 14.266 1 95.38 104 SER A C 1
ATOM 840 O O . SER A 1 104 ? -3.633 39.875 13.578 1 95.38 104 SER A O 1
ATOM 842 N N . PHE A 1 105 ? -2.58 39.844 15.578 1 95.5 105 PHE A N 1
ATOM 843 C CA . PHE A 1 105 ? -3.797 40.156 16.328 1 95.5 105 PHE A CA 1
ATOM 844 C C . PHE A 1 105 ? -3.516 41.156 17.422 1 95.5 105 PHE A C 1
ATOM 846 O O . PHE A 1 105 ? -2.494 41.094 18.109 1 95.5 105 PHE A O 1
ATOM 853 N N . LYS A 1 106 ? -4.344 42.156 17.438 1 94.88 106 LYS A N 1
ATOM 854 C CA . LYS A 1 106 ? -4.281 43.156 18.484 1 94.88 106 LYS A CA 1
ATOM 855 C C . LYS A 1 106 ? -5.68 43.594 18.922 1 94.88 106 LYS A C 1
ATOM 857 O O . LYS A 1 106 ? -6.539 43.875 18.078 1 94.88 106 LYS A O 1
ATOM 862 N N . THR A 1 107 ? -5.906 43.531 20.234 1 94.69 107 THR A N 1
ATOM 863 C CA . THR A 1 107 ? -7.207 43.969 20.734 1 94.69 107 THR A CA 1
ATOM 864 C C . THR A 1 107 ? -7.078 44.531 22.141 1 94.69 107 THR A C 1
ATOM 866 O O . THR A 1 107 ? -6.164 44.156 22.875 1 94.69 107 THR A O 1
ATOM 869 N N . ASN A 1 108 ? -7.926 45.531 22.453 1 91.88 108 ASN A N 1
ATOM 870 C CA . ASN A 1 108 ? -8.039 46.094 23.797 1 91.88 108 ASN A CA 1
ATOM 871 C C . ASN A 1 108 ? -9.453 45.938 24.344 1 91.88 108 ASN A C 1
ATOM 873 O O . ASN A 1 108 ? -9.828 46.625 25.297 1 91.88 108 ASN A O 1
ATOM 877 N N . LYS A 1 109 ? -10.164 45.062 23.641 1 91.31 109 LYS A N 1
ATOM 878 C CA . LYS A 1 109 ? -11.547 44.844 24.062 1 91.31 109 LYS A CA 1
ATOM 879 C C . LYS A 1 109 ? -11.602 44.031 25.344 1 91.31 109 LYS A C 1
ATOM 881 O O . LYS A 1 109 ? -11.016 42.938 25.438 1 91.31 109 LYS A O 1
ATOM 886 N N . GLU A 1 110 ? -12.359 44.594 26.312 1 93.62 110 GLU A N 1
ATOM 887 C CA . GLU A 1 110 ? -12.508 43.906 27.594 1 93.62 110 GLU A CA 1
ATOM 888 C C . GLU A 1 110 ? -13.422 42.688 27.453 1 93.62 110 GLU A C 1
ATOM 890 O O . GLU A 1 110 ? -14.43 42.75 26.75 1 93.62 110 GLU A O 1
ATOM 895 N N . GLY A 1 111 ? -13.023 41.625 28.109 1 94.94 111 GLY A N 1
ATOM 896 C CA . GLY A 1 111 ? -13.883 40.438 28.125 1 94.94 111 GLY A CA 1
ATOM 897 C C . GLY A 1 111 ? -13.234 39.25 27.469 1 94.94 111 GLY A C 1
ATOM 898 O O . GLY A 1 111 ? -12.016 39.156 27.375 1 94.94 111 GLY A O 1
ATOM 899 N N . GLU A 1 112 ? -14.109 38.312 27.188 1 96.5 112 GLU A N 1
ATOM 900 C CA . GLU A 1 112 ? -13.633 37.031 26.609 1 96.5 112 GLU A CA 1
ATOM 901 C C . GLU A 1 112 ? -13.312 37.188 25.125 1 96.5 112 GLU A C 1
ATOM 903 O O . GLU A 1 112 ? -14.078 37.812 24.375 1 96.5 112 GLU A O 1
ATOM 908 N N . ILE A 1 113 ? -12.164 36.75 24.812 1 96.25 113 ILE A N 1
ATOM 909 C CA . ILE A 1 113 ? -11.719 36.75 23.422 1 96.25 113 ILE A CA 1
ATOM 910 C C . ILE A 1 113 ? -11.789 35.344 22.844 1 96.25 113 ILE A C 1
ATOM 912 O O . ILE A 1 113 ? -11.359 34.375 23.484 1 96.25 113 ILE A O 1
ATOM 916 N N . PHE A 1 114 ? -12.297 35.25 21.625 1 97.19 114 PHE A N 1
ATOM 917 C CA . PHE A 1 114 ? -12.414 33.969 20.938 1 97.19 114 PHE A CA 1
ATOM 918 C C . PHE A 1 114 ? -11.672 34 19.609 1 97.19 114 PHE A C 1
ATOM 920 O O . PHE A 1 114 ? -11.25 35.062 19.141 1 97.19 114 PHE A O 1
ATOM 927 N N . ALA A 1 115 ? -11.5 32.812 19.078 1 96.25 115 ALA A N 1
ATOM 928 C CA . ALA A 1 115 ? -10.82 32.719 17.797 1 96.25 115 ALA A CA 1
ATOM 929 C C . ALA A 1 115 ? -11.555 33.5 16.719 1 96.25 115 ALA A C 1
ATOM 931 O O . ALA A 1 115 ? -10.945 33.969 15.75 1 96.25 115 ALA A O 1
ATOM 932 N N . SER A 1 116 ? -12.797 33.688 16.891 1 94.69 116 SER A N 1
ATOM 933 C CA . SER A 1 116 ? -13.609 34.469 15.945 1 94.69 116 SER A CA 1
ATOM 934 C C . SER A 1 116 ? -13.172 35.906 15.906 1 94.69 116 SER A C 1
ATOM 936 O O . SER A 1 116 ? -13.445 36.625 14.938 1 94.69 116 SER A O 1
ATOM 938 N N . ASP A 1 117 ? -12.516 36.344 16.938 1 94.94 117 ASP A N 1
ATOM 939 C CA . ASP A 1 117 ? -12.086 37.75 17.031 1 94.94 117 ASP A CA 1
ATOM 940 C C . ASP A 1 117 ? -10.812 38 16.234 1 94.94 117 ASP A C 1
ATOM 942 O O . ASP A 1 117 ? -10.445 39.125 15.969 1 94.94 117 ASP A O 1
ATOM 946 N N . ILE A 1 118 ? -10.188 36.938 15.898 1 93.62 118 ILE A N 1
ATOM 947 C CA . ILE A 1 118 ? -8.945 37.031 15.133 1 93.62 118 ILE A CA 1
ATOM 948 C C . ILE A 1 118 ? -9.266 37.312 13.664 1 93.62 118 ILE A C 1
ATOM 950 O O . ILE A 1 118 ? -10.094 36.594 13.07 1 93.62 118 ILE A O 1
ATOM 954 N N . PRO A 1 119 ? -8.625 38.312 13.164 1 88.25 119 PRO A N 1
ATOM 955 C CA . PRO A 1 119 ? -8.883 38.594 11.75 1 88.25 119 PRO A CA 1
ATOM 956 C C . PRO A 1 119 ? -8.406 37.469 10.836 1 88.25 119 PRO A C 1
ATOM 958 O O . PRO A 1 119 ? -7.371 36.844 11.086 1 88.25 119 PRO A O 1
ATOM 961 N N . GLU A 1 120 ? -9.242 37.219 9.906 1 81.19 120 GLU A N 1
ATOM 962 C CA . GLU A 1 120 ? -8.867 36.188 8.938 1 81.19 120 GLU A CA 1
ATOM 963 C C . GLU A 1 120 ? -7.922 36.75 7.879 1 81.19 120 GLU A C 1
ATOM 965 O O . GLU A 1 120 ? -8.055 37.906 7.473 1 81.19 120 GLU A O 1
ATOM 970 N N . VAL A 1 121 ? -6.902 36.094 7.688 1 83.5 121 VAL A N 1
ATOM 971 C CA . VAL A 1 121 ? -5.941 36.438 6.641 1 83.5 121 VAL A CA 1
ATOM 972 C C . VAL A 1 121 ? -6.277 35.656 5.363 1 83.5 121 VAL A C 1
ATOM 974 O O . VAL A 1 121 ? -6.832 34.562 5.422 1 83.5 121 VAL A O 1
ATOM 977 N N . SER A 1 122 ? -5.973 36.344 4.273 1 85.62 122 SER A N 1
ATOM 978 C CA . SER A 1 122 ? -6.25 35.719 2.98 1 85.62 122 SER A CA 1
ATOM 979 C C . SER A 1 122 ? -5.574 34.344 2.867 1 85.62 122 SER A C 1
ATOM 981 O O . SER A 1 122 ? -4.371 34.219 3.098 1 85.62 122 SER A O 1
ATOM 983 N N . GLY A 1 123 ? -6.375 33.406 2.656 1 89 123 GLY A N 1
ATOM 984 C CA . GLY A 1 123 ? -5.863 32.062 2.432 1 89 123 GLY A CA 1
ATOM 985 C C . GLY A 1 123 ? -5.867 31.203 3.684 1 89 123 GLY A C 1
ATOM 986 O O . GLY A 1 123 ? -5.508 30.016 3.639 1 89 123 GLY A O 1
ATOM 987 N N . LEU A 1 124 ? -6.18 31.875 4.738 1 92.12 124 LEU A N 1
ATOM 988 C CA . LEU A 1 124 ? -6.289 31.141 5.996 1 92.12 124 LEU A CA 1
ATOM 989 C C . LEU A 1 124 ? -7.652 31.375 6.641 1 92.12 124 LEU A C 1
ATOM 991 O O . LEU A 1 124 ? -8.07 32.531 6.832 1 92.12 124 LEU A O 1
ATOM 995 N N . GLU A 1 125 ? -8.266 30.297 6.918 1 92.38 125 GLU A N 1
ATOM 996 C CA . GLU A 1 125 ? -9.57 30.391 7.57 1 92.38 125 GLU A CA 1
ATOM 997 C C . GLU A 1 125 ? -9.594 29.594 8.867 1 92.38 125 GLU A C 1
ATOM 999 O O . GLU A 1 125 ? -9.125 28.453 8.914 1 92.38 125 GLU A O 1
ATOM 1004 N N . ILE A 1 126 ? -10.109 30.281 9.875 1 94.94 126 ILE A N 1
ATOM 1005 C CA . ILE A 1 126 ? -10.242 29.609 11.164 1 94.94 126 ILE A CA 1
ATOM 1006 C C . ILE A 1 126 ? -11.492 28.734 11.172 1 94.94 126 ILE A C 1
ATOM 1008 O O . ILE A 1 126 ? -12.586 29.203 10.844 1 94.94 126 ILE A O 1
ATOM 1012 N N . VAL A 1 127 ? -11.328 27.516 11.586 1 93.56 127 VAL A N 1
ATOM 1013 C CA . VAL A 1 127 ? -12.422 26.547 11.547 1 93.56 127 VAL A CA 1
ATOM 1014 C C . VAL A 1 127 ? -13.195 26.594 12.859 1 93.56 127 VAL A C 1
ATOM 1016 O O . VAL A 1 127 ? -14.414 26.766 12.867 1 93.56 127 VAL A O 1
ATOM 1019 N N . ASN A 1 128 ? -12.484 26.438 13.969 1 94.06 128 ASN A N 1
ATOM 1020 C CA . ASN A 1 128 ? -13.148 26.453 15.273 1 94.06 128 ASN A CA 1
ATOM 1021 C C . ASN A 1 128 ? -13.195 27.875 15.852 1 94.06 128 ASN A C 1
ATOM 1023 O O . ASN A 1 128 ? -12.555 28.141 16.859 1 94.06 128 ASN A O 1
ATOM 1027 N N . LYS A 1 129 ? -14.094 28.609 15.43 1 94.88 129 LYS A N 1
ATOM 1028 C CA . LYS A 1 129 ? -14.227 30.031 15.766 1 94.88 129 LYS A CA 1
ATOM 1029 C C . LYS A 1 129 ? -14.625 30.203 17.234 1 94.88 129 LYS A C 1
ATOM 1031 O O . LYS A 1 129 ? -14.453 31.297 17.797 1 94.88 129 LYS A O 1
ATOM 1036 N N . ASP A 1 130 ? -15.102 29.156 17.812 1 95.12 130 ASP A N 1
ATOM 1037 C CA . ASP A 1 130 ? -15.57 29.219 19.203 1 95.12 130 ASP A CA 1
ATOM 1038 C C . ASP A 1 130 ? -14.438 28.906 20.172 1 95.12 130 ASP A C 1
ATOM 1040 O O . ASP A 1 130 ? -14.641 28.938 21.391 1 95.12 130 ASP A O 1
ATOM 1044 N N . GLN A 1 131 ? -13.305 28.719 19.688 1 96.06 131 GLN A N 1
ATOM 1045 C CA . GLN A 1 131 ? -12.164 28.438 20.562 1 96.06 131 GLN A CA 1
ATOM 1046 C C . GLN A 1 131 ? -11.867 29.609 21.484 1 96.06 131 GLN A C 1
ATOM 1048 O O . GLN A 1 131 ? -11.633 30.734 21.016 1 96.06 131 GLN A O 1
ATOM 1053 N N . TYR A 1 132 ? -11.859 29.375 22.766 1 97 132 TYR A N 1
ATOM 1054 C CA . TYR A 1 132 ? -11.531 30.375 23.781 1 97 132 TYR A CA 1
ATOM 1055 C C . TYR A 1 132 ? -10.039 30.688 23.766 1 97 132 TYR A C 1
ATOM 1057 O O . TYR A 1 132 ? -9.203 29.781 23.734 1 97 132 TYR A O 1
ATOM 1065 N N . ILE A 1 133 ? -9.719 31.938 23.797 1 96.31 133 ILE A N 1
ATOM 1066 C CA . ILE A 1 133 ? -8.32 32.344 23.75 1 96.31 133 ILE A CA 1
ATOM 1067 C C . ILE A 1 133 ? -7.902 32.906 25.109 1 96.31 133 ILE A C 1
ATOM 1069 O O . ILE A 1 133 ? -7 32.375 25.766 1 96.31 133 ILE A O 1
ATOM 1073 N N . ALA A 1 134 ? -8.641 34.031 25.547 1 96.44 134 ALA A N 1
ATOM 1074 C CA . ALA A 1 134 ? -8.289 34.656 26.812 1 96.44 134 ALA A CA 1
ATOM 1075 C C . ALA A 1 134 ? -9.383 35.625 27.266 1 96.44 134 ALA A C 1
ATOM 1077 O O . ALA A 1 134 ? -10.359 35.844 26.547 1 96.44 134 ALA A O 1
ATOM 1078 N N . ASN A 1 135 ? -9.25 36.031 28.484 1 97 135 ASN A N 1
ATOM 1079 C CA . ASN A 1 135 ? -10.109 37.062 29.047 1 97 135 ASN A CA 1
ATOM 1080 C C . ASN A 1 135 ? -9.312 38.312 29.422 1 97 135 ASN A C 1
ATOM 1082 O O . ASN A 1 135 ? -8.438 38.25 30.281 1 97 135 ASN A O 1
ATOM 1086 N N . ILE A 1 136 ? -9.656 39.406 28.797 1 95.75 136 ILE A N 1
ATOM 1087 C CA . ILE A 1 136 ? -8.938 40.656 29.016 1 95.75 136 ILE A CA 1
ATOM 1088 C C . ILE A 1 136 ? -9.633 41.469 30.109 1 95.75 136 ILE A C 1
ATOM 1090 O O . ILE A 1 136 ? -10.828 41.75 30.016 1 95.75 136 ILE A O 1
ATOM 1094 N N . ALA A 1 137 ? -8.883 41.875 31.062 1 93.75 137 ALA A N 1
ATOM 1095 C CA . ALA A 1 137 ? -9.383 42.719 32.125 1 93.75 137 ALA A CA 1
ATOM 1096 C C . ALA A 1 137 ? -9.5 44.188 31.688 1 93.75 137 ALA A C 1
ATOM 1098 O O . ALA A 1 137 ? -9.055 44.531 30.594 1 93.75 137 ALA A O 1
ATOM 1099 N N . LYS A 1 138 ? -10.125 44.938 32.656 1 91.75 138 LYS A N 1
ATOM 1100 C CA . LYS A 1 138 ? -10.273 46.344 32.375 1 91.75 138 LYS A CA 1
ATOM 1101 C C . LYS A 1 138 ? -8.906 47.031 32.188 1 91.75 138 LYS A C 1
ATOM 1103 O O . LYS A 1 138 ? -8.039 46.906 33.062 1 91.75 138 LYS A O 1
ATOM 1108 N N . GLY A 1 139 ? -8.695 47.656 31.047 1 90.56 139 GLY A N 1
ATOM 1109 C CA . GLY A 1 139 ? -7.453 48.375 30.766 1 90.56 139 GLY A CA 1
ATOM 1110 C C . GLY A 1 139 ? -6.383 47.5 30.172 1 90.56 139 GLY A C 1
ATOM 1111 O O . GLY A 1 139 ? -5.281 47.969 29.859 1 90.56 139 GLY A O 1
ATOM 1112 N N . GLY A 1 140 ? -6.711 46.281 30.062 1 92.38 140 GLY A N 1
ATOM 1113 C CA . GLY A 1 140 ? -5.742 45.344 29.484 1 92.38 140 GLY A CA 1
ATOM 1114 C C . GLY A 1 140 ? -5.77 45.312 27.969 1 92.38 140 GLY A C 1
ATOM 1115 O O . GLY A 1 140 ? -6.652 45.906 27.344 1 92.38 140 GLY A O 1
ATOM 1116 N N . SER A 1 141 ? -4.699 44.688 27.438 1 93.69 141 SER A N 1
ATOM 1117 C CA . SER A 1 141 ? -4.613 44.5 25.984 1 93.69 141 SER A CA 1
ATOM 1118 C C . SER A 1 141 ? -3.883 43.219 25.625 1 93.69 141 SER A C 1
ATOM 1120 O O . SER A 1 141 ? -3.125 42.688 26.438 1 93.69 141 SER A O 1
ATOM 1122 N N . LEU A 1 142 ? -4.223 42.75 24.516 1 95.12 142 LEU A N 1
ATOM 1123 C CA . LEU A 1 142 ? -3.574 41.531 24.016 1 95.12 142 LEU A CA 1
ATOM 1124 C C . LEU A 1 142 ? -3.092 41.75 22.578 1 95.12 142 LEU A C 1
ATOM 1126 O O . LEU A 1 142 ? -3.861 42.188 21.719 1 95.12 142 LEU A O 1
ATOM 1130 N N . GLU A 1 143 ? -1.816 41.562 22.406 1 95.75 143 GLU A N 1
ATOM 1131 C CA . GLU A 1 143 ? -1.198 41.656 21.094 1 95.75 143 GLU A CA 1
ATOM 1132 C C . GLU A 1 143 ? -0.219 40.5 20.844 1 95.75 143 GLU A C 1
ATOM 1134 O O . GLU A 1 143 ? 0.678 40.281 21.656 1 95.75 143 GLU A O 1
ATOM 1139 N N . PHE A 1 144 ? -0.467 39.812 19.719 1 96.56 144 PHE A N 1
ATOM 1140 C CA . PHE A 1 144 ? 0.481 38.75 19.422 1 96.56 144 PHE A CA 1
ATOM 1141 C C . PHE A 1 144 ? 0.591 38.531 17.922 1 96.56 144 PHE A C 1
ATOM 1143 O O . PHE A 1 144 ? -0.296 38.938 17.156 1 96.56 144 PHE A O 1
ATOM 1150 N N . ASP A 1 145 ? 1.711 37.969 17.5 1 96.62 145 ASP A N 1
ATOM 1151 C CA . ASP A 1 145 ? 1.955 37.438 16.156 1 96.62 145 ASP A CA 1
ATOM 1152 C C . ASP A 1 145 ? 2.082 35.938 16.156 1 96.62 145 ASP A C 1
ATOM 1154 O O . ASP A 1 145 ? 2.924 35.375 16.859 1 96.62 145 ASP A O 1
ATOM 1158 N N . LEU A 1 146 ? 1.231 35.344 15.367 1 96.62 146 LEU A N 1
ATOM 1159 C CA . LEU A 1 146 ? 1.203 33.906 15.281 1 96.62 146 LEU A CA 1
ATOM 1160 C C . LEU A 1 146 ? 1.784 33.406 13.961 1 96.62 146 LEU A C 1
ATOM 1162 O O . LEU A 1 146 ? 1.427 33.938 12.898 1 96.62 146 LEU A O 1
ATOM 1166 N N . PHE A 1 147 ? 2.664 32.469 14.062 1 96.19 147 PHE A N 1
ATOM 1167 C CA . PHE A 1 147 ? 3.303 31.938 12.859 1 96.19 147 PHE A CA 1
ATOM 1168 C C . PHE A 1 147 ? 2.867 30.5 12.609 1 96.19 147 PHE A C 1
ATOM 1170 O O . PHE A 1 147 ? 2.881 29.672 13.523 1 96.19 147 PHE A O 1
ATOM 1177 N N . LEU A 1 148 ? 2.512 30.25 11.375 1 95.88 148 LEU A N 1
ATOM 1178 C CA . LEU A 1 148 ? 2.012 28.938 10.969 1 95.88 148 LEU A CA 1
ATOM 1179 C C . LEU A 1 148 ? 2.855 28.359 9.836 1 95.88 148 LEU A C 1
ATOM 1181 O O . LEU A 1 148 ? 3.467 29.109 9.07 1 95.88 148 LEU A O 1
ATOM 1185 N N . ARG A 1 149 ? 2.811 27.062 9.727 1 94.12 149 ARG A N 1
ATOM 1186 C CA . ARG A 1 149 ? 3.445 26.375 8.609 1 94.12 149 ARG A CA 1
ATOM 1187 C C . ARG A 1 149 ? 2.732 25.062 8.297 1 94.12 149 ARG A C 1
ATOM 1189 O O . ARG A 1 149 ? 1.932 24.578 9.102 1 94.12 149 ARG A O 1
ATOM 1196 N N . LYS A 1 150 ? 3.025 24.625 7.133 1 92.12 150 LYS A N 1
ATOM 1197 C CA . LYS A 1 150 ? 2.541 23.297 6.766 1 92.12 150 LYS A CA 1
ATOM 1198 C C . LYS A 1 150 ? 3.463 22.203 7.301 1 92.12 150 LYS A C 1
ATOM 1200 O O . LYS A 1 150 ? 4.672 22.406 7.426 1 92.12 150 LYS A O 1
ATOM 1205 N N . GLY A 1 151 ? 2.82 21.156 7.59 1 89.62 151 GLY A N 1
ATOM 1206 C CA . GLY A 1 151 ? 3.6 20.031 8.086 1 89.62 151 GLY A CA 1
ATOM 1207 C C . GLY A 1 151 ? 2.793 18.75 8.211 1 89.62 151 GLY A C 1
ATOM 1208 O O . GLY A 1 151 ? 1.694 18.641 7.664 1 89.62 151 GLY A O 1
ATOM 1209 N N . ARG A 1 152 ? 3.471 17.75 8.836 1 87.88 152 ARG A N 1
ATOM 1210 C CA . ARG A 1 152 ? 2.842 16.453 9.07 1 87.88 152 ARG A CA 1
ATOM 1211 C C . ARG A 1 152 ? 3.166 15.93 10.461 1 87.88 152 ARG A C 1
ATOM 1213 O O . ARG A 1 152 ? 4.246 16.188 11 1 87.88 152 ARG A O 1
ATOM 1220 N N . GLY A 1 153 ? 2.148 15.258 10.945 1 87.12 153 GLY A N 1
ATOM 1221 C CA . GLY A 1 153 ? 2.391 14.633 12.242 1 87.12 153 GLY A CA 1
ATOM 1222 C C . GLY A 1 153 ? 2.506 15.633 13.375 1 87.12 153 GLY A C 1
ATOM 1223 O O . GLY A 1 153 ? 1.956 16.734 13.297 1 87.12 153 GLY A O 1
ATOM 1224 N N . PHE A 1 154 ? 3.133 15.219 14.5 1 88.88 154 PHE A N 1
ATOM 1225 C CA . PHE A 1 154 ? 3.305 16.047 15.688 1 88.88 154 PHE A CA 1
ATOM 1226 C C . PHE A 1 154 ? 4.758 16.484 15.836 1 88.88 154 PHE A C 1
ATOM 1228 O O . PHE A 1 154 ? 5.672 15.664 15.734 1 88.88 154 PHE A O 1
ATOM 1235 N N . ILE A 1 155 ? 4.941 17.75 16 1 89.94 155 ILE A N 1
ATOM 1236 C CA . ILE A 1 155 ? 6.27 18.312 16.25 1 89.94 155 ILE A CA 1
ATOM 1237 C C . ILE A 1 155 ? 6.266 19.078 17.562 1 89.94 155 ILE A C 1
ATOM 1239 O O . ILE A 1 155 ? 5.449 19.984 17.766 1 89.94 155 ILE A O 1
ATOM 1243 N N . ASP A 1 156 ? 7.164 18.734 18.406 1 93.12 156 ASP A N 1
ATOM 1244 C CA . ASP A 1 156 ? 7.148 19.359 19.734 1 93.12 156 ASP A CA 1
ATOM 1245 C C . ASP A 1 156 ? 7.867 20.703 19.719 1 93.12 156 ASP A C 1
ATOM 1247 O O . ASP A 1 156 ? 8.492 21.078 18.719 1 93.12 156 ASP A O 1
ATOM 1251 N N . PHE A 1 157 ? 7.719 21.453 20.812 1 93.25 157 PHE A N 1
ATOM 1252 C CA . PHE A 1 157 ? 8.25 22.797 20.891 1 93.25 157 PHE A CA 1
ATOM 1253 C C . PHE A 1 157 ? 9.773 22.797 20.812 1 93.25 157 PHE A C 1
ATOM 1255 O O . PHE A 1 157 ? 10.375 23.75 20.328 1 93.25 157 PHE A O 1
ATOM 1262 N N . GLU A 1 158 ? 10.414 21.734 21.328 1 92.25 158 GLU A N 1
ATOM 1263 C CA . GLU A 1 158 ? 11.875 21.656 21.266 1 92.25 158 GLU A CA 1
ATOM 1264 C C . GLU A 1 158 ? 12.352 21.641 19.812 1 92.25 158 GLU A C 1
ATOM 1266 O O . GLU A 1 158 ? 13.289 22.359 19.453 1 92.25 158 GLU A O 1
ATOM 1271 N N . GLU A 1 159 ? 11.734 20.859 19.047 1 90.62 159 GLU A N 1
ATOM 1272 C CA . GLU A 1 159 ? 12.062 20.797 17.625 1 90.62 159 GLU A CA 1
ATOM 1273 C C . GLU A 1 159 ? 11.711 22.109 16.922 1 90.62 159 GLU A C 1
ATOM 1275 O O . GLU A 1 159 ? 12.43 22.547 16.016 1 90.62 159 GLU A O 1
ATOM 1280 N N . ASN A 1 160 ? 10.641 22.703 17.328 1 94.75 160 ASN A N 1
ATOM 1281 C CA . ASN A 1 160 ? 10.219 23.969 16.719 1 94.75 160 ASN A CA 1
ATOM 1282 C C . ASN A 1 160 ? 11.164 25.109 17.078 1 94.75 160 ASN A C 1
ATOM 1284 O O . ASN A 1 160 ? 11.211 26.125 16.391 1 94.75 160 ASN A O 1
ATOM 1288 N N . LYS A 1 161 ? 11.859 25.016 18.188 1 93.81 161 LYS A N 1
ATOM 1289 C CA . LYS A 1 161 ? 12.891 26 18.484 1 93.81 161 LYS A CA 1
ATOM 1290 C C . LYS A 1 161 ? 13.938 26.047 17.375 1 93.81 161 LYS A C 1
ATOM 1292 O O . LYS A 1 161 ? 14.375 27.125 16.969 1 93.81 161 LYS A O 1
ATOM 1297 N N . ASN A 1 162 ? 14.273 24.844 16.953 1 91.31 162 ASN A N 1
ATOM 1298 C CA . ASN A 1 162 ? 15.211 24.75 15.836 1 91.31 162 ASN A CA 1
ATOM 1299 C C . ASN A 1 162 ? 14.633 25.328 14.555 1 91.31 162 ASN A C 1
ATOM 1301 O O . ASN A 1 162 ? 15.336 26 13.789 1 91.31 162 ASN A O 1
ATOM 1305 N N . VAL A 1 163 ? 13.438 25.078 14.375 1 91.69 163 VAL A N 1
ATOM 1306 C CA . VAL A 1 163 ? 12.758 25.594 13.188 1 91.69 163 VAL A CA 1
ATOM 1307 C C . VAL A 1 163 ? 12.758 27.125 13.227 1 91.69 163 VAL A C 1
ATOM 1309 O O . VAL A 1 163 ? 13 27.781 12.211 1 91.69 163 VAL A O 1
ATOM 1312 N N . ILE A 1 164 ? 12.469 27.688 14.352 1 94.38 164 ILE A N 1
ATOM 1313 C CA . ILE A 1 164 ? 12.453 29.141 14.539 1 94.38 164 ILE A CA 1
ATOM 1314 C C . ILE A 1 164 ? 13.828 29.703 14.195 1 94.38 164 ILE A C 1
ATOM 1316 O O . ILE A 1 164 ? 13.93 30.734 13.508 1 94.38 164 ILE A O 1
ATOM 1320 N N . SER A 1 165 ? 14.828 29.031 14.688 1 92.44 165 SER A N 1
ATOM 1321 C CA . SER A 1 165 ? 16.203 29.469 14.398 1 92.44 165 SER A CA 1
ATOM 1322 C C . SER A 1 165 ? 16.5 29.406 12.906 1 92.44 165 SER A C 1
ATOM 1324 O O . SER A 1 165 ? 17.203 30.266 12.375 1 92.44 165 SER A O 1
ATOM 1326 N N . GLN A 1 166 ? 16 28.422 12.227 1 90.12 166 GLN A N 1
ATOM 1327 C CA . GLN A 1 166 ? 16.219 28.234 10.789 1 90.12 166 GLN A CA 1
ATOM 1328 C C . GLN A 1 166 ? 15.547 29.344 9.992 1 90.12 166 GLN A C 1
ATOM 1330 O O . GLN A 1 166 ? 16.094 29.828 9 1 90.12 166 GLN A O 1
ATOM 1335 N N . TYR A 1 167 ? 14.344 29.688 10.383 1 91.62 167 TYR A N 1
ATOM 1336 C CA . TYR A 1 167 ? 13.664 30.797 9.711 1 91.62 167 TYR A CA 1
ATOM 1337 C C . TYR A 1 167 ? 14.375 32.125 9.969 1 91.62 167 TYR A C 1
ATOM 1339 O O . TYR A 1 167 ? 14.43 32.969 9.094 1 91.62 167 TYR A O 1
ATOM 1347 N N . GLY A 1 168 ? 14.891 32.312 11.148 1 88.62 168 GLY A N 1
ATOM 1348 C CA . GLY A 1 168 ? 15.68 33.469 11.5 1 88.62 168 GLY A CA 1
ATOM 1349 C C . GLY A 1 168 ? 14.953 34.781 11.234 1 88.62 168 GLY A C 1
ATOM 1350 O O . GLY A 1 168 ? 13.859 35 11.75 1 88.62 168 GLY A O 1
ATOM 1351 N N . SER A 1 169 ? 15.508 35.531 10.258 1 83.88 169 SER A N 1
ATOM 1352 C CA . SER A 1 169 ? 15.016 36.875 9.992 1 83.88 169 SER A CA 1
ATOM 1353 C C . SER A 1 169 ? 13.703 36.812 9.211 1 83.88 169 SER A C 1
ATOM 1355 O O . SER A 1 169 ? 13.008 37.844 9.109 1 83.88 169 SER A O 1
ATOM 1357 N N . ARG A 1 170 ? 13.43 35.688 8.656 1 86.25 170 ARG A N 1
ATOM 1358 C CA . ARG A 1 170 ? 12.195 35.562 7.879 1 86.25 170 ARG A CA 1
ATOM 1359 C C . ARG A 1 170 ? 10.969 35.688 8.773 1 86.25 170 ARG A C 1
ATOM 1361 O O . ARG A 1 170 ? 9.875 35.969 8.297 1 86.25 170 ARG A O 1
ATOM 1368 N N . LEU A 1 171 ? 11.211 35.406 10.07 1 92.19 171 LEU A N 1
ATOM 1369 C CA . LEU A 1 171 ? 10.141 35.594 11.047 1 92.19 171 LEU A CA 1
ATOM 1370 C C . LEU A 1 171 ? 10.031 37.062 11.422 1 92.19 171 LEU A C 1
ATOM 1372 O O . LEU A 1 171 ? 10.609 37.5 12.414 1 92.19 171 LEU A O 1
ATOM 1376 N N . GLU A 1 172 ? 9.25 37.781 10.68 1 91 172 GLU A N 1
ATOM 1377 C CA . GLU A 1 172 ? 9.117 39.219 10.883 1 91 172 GLU A CA 1
ATOM 1378 C C . GLU A 1 172 ? 7.957 39.531 11.828 1 91 172 GLU A C 1
ATOM 1380 O O . GLU A 1 172 ? 6.867 38.969 11.688 1 91 172 GLU A O 1
ATOM 1385 N N . SER A 1 173 ? 8.227 40.344 12.812 1 93.75 173 SER A N 1
ATOM 1386 C CA . SER A 1 173 ? 7.207 40.781 13.766 1 93.75 173 SER A CA 1
ATOM 1387 C C . SER A 1 173 ? 7.336 42.25 14.078 1 93.75 173 SER A C 1
ATOM 1389 O O . SER A 1 173 ? 8.445 42.781 14.18 1 93.75 173 SER A O 1
ATOM 1391 N N . SER A 1 174 ? 6.207 42.938 14.172 1 91.25 174 SER A N 1
ATOM 1392 C CA . SER A 1 174 ? 6.191 44.344 14.547 1 91.25 174 SER A CA 1
ATOM 1393 C C . SER A 1 174 ? 6.246 44.5 16.062 1 91.25 174 SER A C 1
ATOM 1395 O O . SER A 1 174 ? 6.422 45.625 16.562 1 91.25 174 SER A O 1
ATOM 1397 N N . ILE A 1 175 ? 6.082 43.406 16.719 1 93.81 175 ILE A N 1
ATOM 1398 C CA . ILE A 1 175 ? 6.129 43.469 18.172 1 93.81 175 ILE A CA 1
ATOM 1399 C C . ILE A 1 175 ? 7.57 43.625 18.641 1 93.81 175 ILE A C 1
ATOM 1401 O O . ILE A 1 175 ? 8.43 42.812 18.328 1 93.81 175 ILE A O 1
ATOM 1405 N N . LYS A 1 176 ? 7.809 44.688 19.406 1 89.12 176 LYS A N 1
ATOM 1406 C CA . LYS A 1 176 ? 9.18 45.031 19.797 1 89.12 176 LYS A CA 1
ATOM 1407 C C . LYS A 1 176 ? 9.578 44.281 21.062 1 89.12 176 LYS A C 1
ATOM 1409 O O . LYS A 1 176 ? 10.695 43.75 21.172 1 89.12 176 LYS A O 1
ATOM 1414 N N . ASN A 1 177 ? 8.617 44.344 22.031 1 90.81 177 ASN A N 1
ATOM 1415 C CA . ASN A 1 177 ? 8.938 43.781 23.344 1 90.81 177 ASN A CA 1
ATOM 1416 C C . ASN A 1 177 ? 8.406 42.344 23.469 1 90.81 177 ASN A C 1
ATOM 1418 O O . ASN A 1 177 ? 7.203 42.156 23.641 1 90.81 177 ASN A O 1
ATOM 1422 N N . GLY A 1 178 ? 9.266 41.406 23.344 1 92.06 178 GLY A N 1
ATOM 1423 C CA . GLY A 1 178 ? 8.898 40 23.5 1 92.06 178 GLY A CA 1
ATOM 1424 C C . GLY A 1 178 ? 9.789 39.062 22.719 1 92.06 178 GLY A C 1
ATOM 1425 O O . GLY A 1 178 ? 10.508 39.469 21.812 1 92.06 178 GLY A O 1
ATOM 1426 N N . GLN A 1 179 ? 9.695 37.812 23.062 1 93.69 179 GLN A N 1
ATOM 1427 C CA . GLN A 1 179 ? 10.492 36.781 22.391 1 93.69 179 GLN A CA 1
ATOM 1428 C C . GLN A 1 179 ? 9.609 35.812 21.641 1 93.69 179 GLN A C 1
ATOM 1430 O O . GLN A 1 179 ? 8.43 35.625 21.969 1 93.69 179 GLN A O 1
ATOM 1435 N N . PHE A 1 180 ? 10.203 35.25 20.656 1 95.5 180 PHE A N 1
ATOM 1436 C CA . PHE A 1 180 ? 9.516 34.156 19.969 1 95.5 180 PHE A CA 1
ATOM 1437 C C . PHE A 1 180 ? 9.422 32.938 20.859 1 95.5 180 PHE A C 1
ATOM 1439 O O . PHE A 1 180 ? 10.43 32.469 21.391 1 95.5 180 PHE A O 1
ATOM 1446 N N . LEU A 1 181 ? 8.234 32.5 21.016 1 95.56 181 LEU A N 1
ATOM 1447 C CA . LEU A 1 181 ? 8.008 31.297 21.781 1 95.56 181 LEU A CA 1
ATOM 1448 C C . LEU A 1 181 ? 7.645 30.125 20.859 1 95.56 181 LEU A C 1
ATOM 1450 O O . LEU A 1 181 ? 6.746 30.25 20.031 1 95.56 181 LEU A O 1
ATOM 1454 N N . ALA A 1 182 ? 8.359 29.047 21.062 1 95.62 182 ALA A N 1
ATOM 1455 C CA . ALA A 1 182 ? 8.047 27.844 20.297 1 95.62 182 ALA A CA 1
ATOM 1456 C C . ALA A 1 182 ? 6.848 27.109 20.891 1 95.62 182 ALA A C 1
ATOM 1458 O O . ALA A 1 182 ? 6.699 27.031 22.109 1 95.62 182 ALA A O 1
ATOM 1459 N N . MET A 1 183 ? 6.066 26.609 19.984 1 95.19 183 MET A N 1
ATOM 1460 C CA . MET A 1 183 ? 4.895 25.844 20.391 1 95.19 183 MET A CA 1
ATOM 1461 C C . MET A 1 183 ? 4.93 24.438 19.812 1 95.19 183 MET A C 1
ATOM 1463 O O . MET A 1 183 ? 5.605 24.188 18.812 1 95.19 183 MET A O 1
ATOM 1467 N N . ASP A 1 184 ? 4.16 23.578 20.547 1 94.94 184 ASP A N 1
ATOM 1468 C CA . ASP A 1 184 ? 3.922 22.297 19.906 1 94.94 184 ASP A CA 1
ATOM 1469 C C . ASP A 1 184 ? 3.029 22.453 18.672 1 94.94 184 ASP A C 1
ATOM 1471 O O . ASP A 1 184 ? 2.105 23.266 18.672 1 94.94 184 ASP A O 1
ATOM 1475 N N . SER A 1 185 ? 3.395 21.688 17.656 1 94.88 185 SER A N 1
ATOM 1476 C CA . SER A 1 185 ? 2.582 21.703 16.438 1 94.88 185 SER A CA 1
ATOM 1477 C C . SER A 1 185 ? 1.938 20.344 16.188 1 94.88 185 SER A C 1
ATOM 1479 O O . SER A 1 185 ? 2.631 19.328 16.094 1 94.88 185 SER A O 1
ATOM 1481 N N . ASP A 1 186 ? 0.625 20.359 16.156 1 92.62 186 ASP A N 1
ATOM 1482 C CA . ASP A 1 186 ? -0.111 19.172 15.734 1 92.62 186 ASP A CA 1
ATOM 1483 C C . ASP A 1 186 ? -0.622 19.328 14.305 1 92.62 186 ASP A C 1
ATOM 1485 O O . ASP A 1 186 ? -1.685 19.906 14.07 1 92.62 186 ASP A O 1
ATOM 1489 N N . PHE A 1 187 ? 0.083 18.703 13.383 1 92.88 187 PHE A N 1
ATOM 1490 C CA . PHE A 1 187 ? -0.256 18.828 11.969 1 92.88 187 PHE A CA 1
ATOM 1491 C C . PHE A 1 187 ? -1.229 17.734 11.547 1 92.88 187 PHE A C 1
ATOM 1493 O O . PHE A 1 187 ? -1.683 17.703 10.398 1 92.88 187 PHE A O 1
ATOM 1500 N N . SER A 1 188 ? -1.565 16.828 12.406 1 91.81 188 SER A N 1
ATOM 1501 C CA . SER A 1 188 ? -2.395 15.703 12.016 1 91.81 188 SER A CA 1
ATOM 1502 C C . SER A 1 188 ? -3.873 16.078 12 1 91.81 188 SER A C 1
ATOM 1504 O O . SER A 1 188 ? -4.48 16.266 13.055 1 91.81 188 SER A O 1
ATOM 1506 N N . PRO A 1 189 ? -4.449 16.078 10.914 1 95.31 189 PRO A N 1
ATOM 1507 C CA . PRO A 1 189 ? -5.859 16.469 10.844 1 95.31 189 PRO A CA 1
ATOM 1508 C C . PRO A 1 189 ? -6.805 15.32 11.203 1 95.31 189 PRO A C 1
ATOM 1510 O O . PRO A 1 189 ? -7.984 15.555 11.477 1 95.31 189 PRO A O 1
ATOM 1513 N N . VAL A 1 190 ? -6.332 14.117 11.156 1 96.38 190 VAL A N 1
ATOM 1514 C CA . VAL A 1 190 ? -7.148 12.961 11.484 1 96.38 190 VAL A CA 1
ATOM 1515 C C . VAL A 1 190 ? -7.074 12.68 12.984 1 96.38 190 VAL A C 1
ATOM 1517 O O . VAL A 1 190 ? -6.004 12.359 13.516 1 96.38 190 VAL A O 1
ATOM 1520 N N . LYS A 1 191 ? -8.164 12.773 13.648 1 94.44 191 LYS A N 1
ATOM 1521 C CA . LYS A 1 191 ? -8.227 12.586 15.094 1 94.44 191 LYS A CA 1
ATOM 1522 C C . LYS A 1 191 ? -8.406 11.117 15.453 1 94.44 191 LYS A C 1
ATOM 1524 O O . LYS A 1 191 ? -7.781 10.617 16.391 1 94.44 191 LYS A O 1
ATOM 1529 N N . LYS A 1 192 ? -9.273 10.523 14.719 1 96.19 192 LYS A N 1
ATOM 1530 C CA . LYS A 1 192 ? -9.578 9.117 14.969 1 96.19 192 LYS A CA 1
ATOM 1531 C C . LYS A 1 192 ? -9.711 8.336 13.664 1 96.19 192 LYS A C 1
ATOM 1533 O O . LYS A 1 192 ? -10.266 8.852 12.688 1 96.19 192 LYS A O 1
ATOM 1538 N N . CYS A 1 193 ? -9.195 7.211 13.719 1 97 193 CYS A N 1
ATOM 1539 C CA . CYS A 1 193 ? -9.328 6.266 12.609 1 97 193 CYS A CA 1
ATOM 1540 C C . CYS A 1 193 ? -9.5 4.844 13.133 1 97 193 CYS A C 1
ATOM 1542 O O . CYS A 1 193 ? -8.602 4.301 13.781 1 97 193 CYS A O 1
ATOM 1544 N N . ALA A 1 194 ? -10.633 4.344 12.867 1 96.94 194 ALA A N 1
ATOM 1545 C CA . ALA A 1 194 ? -10.906 2.971 13.289 1 96.94 194 ALA A CA 1
ATOM 1546 C C . ALA A 1 194 ? -11.109 2.061 12.078 1 96.94 194 ALA A C 1
ATOM 1548 O O . ALA A 1 194 ? -11.789 2.434 11.125 1 96.94 194 ALA A O 1
ATOM 1549 N N . ILE A 1 195 ? -10.492 0.883 12.156 1 96.06 195 ILE A N 1
ATOM 1550 C CA . ILE A 1 195 ? -10.641 -0.087 11.078 1 96.06 195 ILE A CA 1
ATOM 1551 C C . ILE A 1 195 ? -11.305 -1.354 11.609 1 96.06 195 ILE A C 1
ATOM 1553 O O . ILE A 1 195 ? -11.062 -1.758 12.75 1 96.06 195 ILE A O 1
ATOM 1557 N N . SER A 1 196 ? -12.172 -1.864 10.875 1 95.75 196 SER A N 1
ATOM 1558 C CA . SER A 1 196 ? -12.805 -3.15 11.141 1 95.75 196 SER A CA 1
ATOM 1559 C C . SER A 1 196 ? -13.016 -3.945 9.859 1 95.75 196 SER A C 1
ATOM 1561 O O . SER A 1 196 ? -13.141 -3.365 8.781 1 95.75 196 SER A O 1
ATOM 1563 N N . PHE A 1 197 ? -12.898 -5.242 9.922 1 92.81 197 PHE A N 1
ATOM 1564 C CA . PHE A 1 197 ? -13.117 -6.059 8.734 1 92.81 197 PHE A CA 1
ATOM 1565 C C . PHE A 1 197 ? -14.008 -7.25 9.055 1 92.81 197 PHE A C 1
ATOM 1567 O O . PHE A 1 197 ? -14.047 -7.711 10.203 1 92.81 197 PHE A O 1
ATOM 1574 N N . GLU A 1 198 ? -14.781 -7.617 8.125 1 90.56 198 GLU A N 1
ATOM 1575 C CA . GLU A 1 198 ? -15.688 -8.75 8.25 1 90.56 198 GLU A CA 1
ATOM 1576 C C . GLU A 1 198 ? -15.617 -9.648 7.016 1 90.56 198 GLU A C 1
ATOM 1578 O O . GLU A 1 198 ? -15.336 -9.18 5.91 1 90.56 198 GLU A O 1
ATOM 1583 N N . GLU A 1 199 ? -15.75 -10.945 7.273 1 89 199 GLU A N 1
ATOM 1584 C CA . GLU A 1 199 ? -15.789 -11.898 6.168 1 89 199 GLU A CA 1
ATOM 1585 C C . GLU A 1 199 ? -17.125 -11.82 5.43 1 89 199 GLU A C 1
ATOM 1587 O O . GLU A 1 199 ? -18.188 -11.719 6.055 1 89 199 GLU A O 1
ATOM 1592 N N . LEU A 1 200 ? -16.891 -11.695 4.105 1 83.19 200 LEU A N 1
ATOM 1593 C CA . LEU A 1 200 ? -18.109 -11.695 3.293 1 83.19 200 LEU A CA 1
ATOM 1594 C C . LEU A 1 200 ? -18.594 -13.117 3.041 1 83.19 200 LEU A C 1
ATOM 1596 O O . LEU A 1 200 ? -17.781 -14.039 2.885 1 83.19 200 LEU A O 1
ATOM 1600 N N . ASN A 1 201 ? -19.688 -13.555 3.574 1 66.38 201 ASN A N 1
ATOM 1601 C CA . ASN A 1 201 ? -20.266 -14.875 3.354 1 66.38 201 ASN A CA 1
ATOM 1602 C C . ASN A 1 201 ? -20.688 -15.07 1.899 1 66.38 201 ASN A C 1
ATOM 1604 O O . ASN A 1 201 ? -21.844 -14.805 1.54 1 66.38 201 ASN A O 1
ATOM 1608 N N . SER A 1 202 ? -19.719 -15 1.099 1 58.09 202 SER A N 1
ATOM 1609 C CA . SER A 1 202 ? -20.156 -15.242 -0.27 1 58.09 202 SER A CA 1
ATOM 1610 C C . SER A 1 202 ? -20.297 -16.734 -0.547 1 58.09 202 SER A C 1
ATOM 1612 O O . SER A 1 202 ? -19.719 -17.562 0.164 1 58.09 202 SER A O 1
ATOM 1614 N N . SER A 1 203 ? -21.344 -17.078 -1.231 1 55 203 SER A N 1
ATOM 1615 C CA . SER A 1 203 ? -21.547 -18.453 -1.686 1 55 203 SER A CA 1
ATOM 1616 C C . SER A 1 203 ? -20.266 -19.031 -2.283 1 55 203 SER A C 1
ATOM 1618 O O . SER A 1 203 ? -20.156 -20.25 -2.439 1 55 203 SER A O 1
ATOM 1620 N N . SER A 1 204 ? -19.453 -18.078 -2.584 1 55.25 204 SER A N 1
ATOM 1621 C CA . SER A 1 204 ? -18.219 -18.562 -3.213 1 55.25 204 SER A CA 1
ATOM 1622 C C . SER A 1 204 ? -17.219 -19.047 -2.17 1 55.25 204 SER A C 1
ATOM 1624 O O . SER A 1 204 ? -17.25 -18.609 -1.02 1 55.25 204 SER A O 1
ATOM 1626 N N . LYS A 1 205 ? -16.719 -20.094 -2.393 1 56.06 205 LYS A N 1
ATOM 1627 C CA . LYS A 1 205 ? -15.719 -20.734 -1.528 1 56.06 205 LYS A CA 1
ATOM 1628 C C . LYS A 1 205 ? -14.57 -19.781 -1.23 1 56.06 205 LYS A C 1
ATOM 1630 O O . LYS A 1 205 ? -13.836 -19.969 -0.257 1 56.06 205 LYS A O 1
ATOM 1635 N N . LEU A 1 206 ? -14.469 -18.797 -2.021 1 61.81 206 LEU A N 1
ATOM 1636 C CA . LEU A 1 206 ? -13.359 -17.891 -1.757 1 61.81 206 LEU A CA 1
ATOM 1637 C C . LEU A 1 206 ? -13.734 -16.859 -0.695 1 61.81 206 LEU A C 1
ATOM 1639 O O . LEU A 1 206 ? -14.766 -16.203 -0.809 1 61.81 206 LEU A O 1
ATOM 1643 N N . ILE A 1 207 ? -13.047 -17 0.35 1 66.62 207 ILE A N 1
ATOM 1644 C CA . ILE A 1 207 ? -13.281 -16.094 1.472 1 66.62 207 ILE A CA 1
ATOM 1645 C C . ILE A 1 207 ? -12.922 -14.672 1.07 1 66.62 207 ILE A C 1
ATOM 1647 O O . ILE A 1 207 ? -11.789 -14.398 0.678 1 66.62 207 ILE A O 1
ATOM 1651 N N . GLU A 1 208 ? -13.961 -13.93 0.936 1 84.31 208 GLU A N 1
ATOM 1652 C CA . GLU A 1 208 ? -13.781 -12.5 0.664 1 84.31 208 GLU A CA 1
ATOM 1653 C C . GLU A 1 208 ? -14.055 -11.664 1.908 1 84.31 208 GLU A C 1
ATOM 1655 O O . GLU A 1 208 ? -14.742 -12.117 2.828 1 84.31 208 GLU A O 1
ATOM 1660 N N . GLU A 1 209 ? -13.367 -10.539 1.949 1 90.94 209 GLU A N 1
ATOM 1661 C CA . GLU A 1 209 ? -13.469 -9.68 3.127 1 90.94 209 GLU A CA 1
ATOM 1662 C C . GLU A 1 209 ? -13.953 -8.281 2.754 1 90.94 209 GLU A C 1
ATOM 1664 O O . GLU A 1 209 ? -13.828 -7.863 1.602 1 90.94 209 GLU A O 1
ATOM 1669 N N . ARG A 1 210 ? -14.602 -7.711 3.742 1 93.81 210 ARG A N 1
ATOM 1670 C CA . ARG A 1 210 ? -14.984 -6.305 3.68 1 93.81 210 ARG A CA 1
ATOM 1671 C C . ARG A 1 210 ? -14.227 -5.484 4.715 1 93.81 210 ARG A C 1
ATOM 1673 O O . ARG A 1 210 ? -14.133 -5.875 5.883 1 93.81 210 ARG A O 1
ATOM 1680 N N . LEU A 1 211 ? -13.641 -4.379 4.23 1 95.62 211 LEU A N 1
ATOM 1681 C CA . LEU A 1 211 ? -12.93 -3.463 5.117 1 95.62 211 LEU A CA 1
ATOM 1682 C C . LEU A 1 211 ? -13.766 -2.215 5.391 1 95.62 211 LEU A C 1
ATOM 1684 O O . LEU A 1 211 ? -14.25 -1.572 4.457 1 95.62 211 LEU A O 1
ATOM 1688 N N . LYS A 1 212 ? -13.992 -1.92 6.641 1 96.19 212 LYS A N 1
ATOM 1689 C CA . LYS A 1 212 ? -14.625 -0.681 7.074 1 96.19 212 LYS A CA 1
ATOM 1690 C C . LYS A 1 212 ? -13.625 0.249 7.746 1 96.19 212 LYS A C 1
ATOM 1692 O O . LYS A 1 212 ? -12.898 -0.167 8.648 1 96.19 212 LYS A O 1
ATOM 1697 N N . ILE A 1 213 ? -13.648 1.479 7.285 1 96.62 213 ILE A N 1
ATOM 1698 C CA . ILE A 1 213 ? -12.742 2.475 7.848 1 96.62 213 ILE A CA 1
ATOM 1699 C C . ILE A 1 213 ? -13.539 3.686 8.328 1 96.62 213 ILE A C 1
ATOM 1701 O O . ILE A 1 213 ? -14.141 4.398 7.516 1 96.62 213 ILE A O 1
ATOM 1705 N N . LYS A 1 214 ? -13.555 3.914 9.578 1 97.56 214 LYS A N 1
ATOM 1706 C CA . LYS A 1 214 ? -14.195 5.09 10.164 1 97.56 214 LYS A CA 1
ATOM 1707 C C . LYS A 1 214 ? -13.18 6.195 10.422 1 97.56 214 LYS A C 1
ATOM 1709 O O . LYS A 1 214 ? -12.188 5.984 11.133 1 97.56 214 LYS A O 1
ATOM 1714 N N . ILE A 1 215 ? -13.445 7.336 9.859 1 97.38 215 ILE A N 1
ATOM 1715 C CA . ILE A 1 215 ? -12.492 8.438 9.953 1 97.38 215 ILE A CA 1
ATOM 1716 C C . ILE A 1 215 ? -13.172 9.656 10.57 1 97.38 215 ILE A C 1
ATOM 1718 O O . ILE A 1 215 ? -14.281 10.016 10.188 1 97.38 215 ILE A O 1
ATOM 1722 N N . GLU A 1 216 ? -12.469 10.266 11.531 1 97.75 216 GLU A N 1
ATOM 1723 C CA . GLU A 1 216 ? -12.844 11.547 12.117 1 97.75 216 GLU A CA 1
ATOM 1724 C C . GLU A 1 216 ? -11.695 12.547 12.047 1 97.75 216 GLU A C 1
ATOM 1726 O O . GLU A 1 216 ? -10.594 12.281 12.539 1 97.75 216 GLU A O 1
ATOM 1731 N N . THR A 1 217 ? -11.961 13.633 11.367 1 96.94 217 THR A N 1
ATOM 1732 C CA . THR A 1 217 ? -10.93 14.664 11.242 1 96.94 217 THR A CA 1
ATOM 1733 C C . THR A 1 217 ? -11.258 15.859 12.133 1 96.94 217 THR A C 1
ATOM 1735 O O . THR A 1 217 ? -12.273 15.867 12.82 1 96.94 217 THR A O 1
ATOM 1738 N N . ASP A 1 218 ? -10.367 16.875 12.227 1 93.94 218 ASP A N 1
ATOM 1739 C CA . ASP A 1 218 ? -10.562 18.078 13.031 1 93.94 218 ASP A CA 1
ATOM 1740 C C . ASP A 1 218 ? -11.242 19.188 12.219 1 93.94 218 ASP A C 1
ATOM 1742 O O . ASP A 1 218 ? -11.086 20.359 12.516 1 93.94 218 ASP A O 1
ATOM 1746 N N . CYS A 1 219 ? -11.844 18.844 11.094 1 93.06 219 CYS A N 1
ATOM 1747 C CA . CYS A 1 219 ? -12.656 19.703 10.234 1 93.06 219 CYS A CA 1
ATOM 1748 C C . CYS A 1 219 ? -11.781 20.562 9.336 1 93.06 219 CYS A C 1
ATOM 1750 O O . CYS A 1 219 ? -12.273 21.453 8.648 1 93.06 219 CYS A O 1
ATOM 1752 N N . THR A 1 220 ? -10.531 20.297 9.344 1 93.5 220 THR A N 1
ATOM 1753 C CA . THR A 1 220 ? -9.656 21.047 8.445 1 93.5 220 THR A CA 1
ATOM 1754 C C . THR A 1 220 ? -9.539 20.328 7.098 1 93.5 220 THR A C 1
ATOM 1756 O O . THR A 1 220 ? -9.25 20.969 6.078 1 93.5 220 THR A O 1
ATOM 1759 N N . VAL A 1 221 ? -9.711 19.062 7.145 1 93.88 221 VAL A N 1
ATOM 1760 C CA . VAL A 1 221 ? -9.695 18.234 5.941 1 93.88 221 VAL A CA 1
ATOM 1761 C C . VAL A 1 221 ? -10.867 17.266 5.973 1 93.88 221 VAL A C 1
ATOM 1763 O O . VAL A 1 221 ? -11.172 16.672 7.016 1 93.88 221 VAL A O 1
ATOM 1766 N N . SER A 1 222 ? -11.461 17.172 4.84 1 94.62 222 SER A N 1
ATOM 1767 C CA . SER A 1 222 ? -12.555 16.203 4.801 1 94.62 222 SER A CA 1
ATOM 1768 C C . SER A 1 222 ? -12.023 14.766 4.848 1 94.62 222 SER A C 1
ATOM 1770 O O . SER A 1 222 ? -10.875 14.516 4.496 1 94.62 222 SER A O 1
ATOM 1772 N N . ALA A 1 223 ? -12.906 13.906 5.301 1 95.25 223 ALA A N 1
ATOM 1773 C CA . ALA A 1 223 ? -12.523 12.492 5.363 1 95.25 223 ALA A CA 1
ATOM 1774 C C . ALA A 1 223 ? -12.156 11.969 3.98 1 95.25 223 ALA A C 1
ATOM 1776 O O . ALA A 1 223 ? -11.18 11.219 3.834 1 95.25 223 ALA A O 1
ATOM 1777 N N . LYS A 1 224 ? -12.875 12.336 3.029 1 92.69 224 LYS A N 1
ATOM 1778 C CA . LYS A 1 224 ? -12.625 11.914 1.655 1 92.69 224 LYS A CA 1
ATOM 1779 C C . LYS A 1 224 ? -11.266 12.398 1.168 1 92.69 224 LYS A C 1
ATOM 1781 O O . LYS A 1 224 ? -10.5 11.633 0.583 1 92.69 224 LYS A O 1
ATOM 1786 N N . GLU A 1 225 ? -10.992 13.602 1.438 1 91.5 225 GLU A N 1
ATOM 1787 C CA . GLU A 1 225 ? -9.703 14.172 1.044 1 91.5 225 GLU A CA 1
ATOM 1788 C C . GLU A 1 225 ? -8.555 13.484 1.773 1 91.5 225 GLU A C 1
ATOM 1790 O O . GLU A 1 225 ? -7.492 13.25 1.189 1 91.5 225 GLU A O 1
ATOM 1795 N N . ALA A 1 226 ? -8.797 13.219 2.98 1 94.44 226 ALA A N 1
ATOM 1796 C CA . ALA A 1 226 ? -7.766 12.57 3.783 1 94.44 226 ALA A CA 1
ATOM 1797 C C . ALA A 1 226 ? -7.414 11.195 3.215 1 94.44 226 ALA A C 1
ATOM 1799 O O . ALA A 1 226 ? -6.238 10.859 3.059 1 94.44 226 ALA A O 1
ATOM 1800 N N . ILE A 1 227 ? -8.391 10.398 2.904 1 94.12 227 ILE A N 1
ATOM 1801 C CA . ILE A 1 227 ? -8.156 9.062 2.373 1 94.12 227 ILE A CA 1
ATOM 1802 C C . ILE A 1 227 ? -7.465 9.156 1.015 1 94.12 227 ILE A C 1
ATOM 1804 O O . ILE A 1 227 ? -6.582 8.352 0.702 1 94.12 227 ILE A O 1
ATOM 1808 N N . GLU A 1 228 ? -7.922 10.07 0.263 1 90.69 228 GLU A N 1
ATOM 1809 C CA . GLU A 1 228 ? -7.297 10.273 -1.042 1 90.69 228 GLU A CA 1
ATOM 1810 C C . GLU A 1 228 ? -5.812 10.578 -0.902 1 90.69 228 GLU A C 1
ATOM 1812 O O . GLU A 1 228 ? -4.984 10.023 -1.627 1 90.69 228 GLU A O 1
ATOM 1817 N N . GLN A 1 229 ? -5.5 11.469 -0.012 1 89.75 229 GLN A N 1
ATOM 1818 C CA . GLN A 1 229 ? -4.105 11.82 0.222 1 89.75 229 GLN A CA 1
ATOM 1819 C C . GLN A 1 229 ? -3.311 10.609 0.713 1 89.75 229 GLN A C 1
ATOM 1821 O O . GLN A 1 229 ? -2.191 10.367 0.253 1 89.75 229 GLN A O 1
ATOM 1826 N N . ALA A 1 230 ? -3.938 9.938 1.625 1 92.88 230 ALA A N 1
ATOM 1827 C CA . ALA A 1 230 ? -3.275 8.75 2.16 1 92.88 230 ALA A CA 1
ATOM 1828 C C . ALA A 1 230 ? -2.979 7.742 1.054 1 92.88 230 ALA A C 1
ATOM 1830 O O . ALA A 1 230 ? -1.866 7.215 0.966 1 92.88 230 ALA A O 1
ATOM 1831 N N . ALA A 1 231 ? -3.959 7.469 0.272 1 91.44 231 ALA A N 1
ATOM 1832 C CA . ALA A 1 231 ? -3.795 6.535 -0.841 1 91.44 231 ALA A CA 1
ATOM 1833 C C . ALA A 1 231 ? -2.691 7 -1.786 1 91.44 231 ALA A C 1
ATOM 1835 O O . ALA A 1 231 ? -1.871 6.191 -2.234 1 91.44 231 ALA A O 1
ATOM 1836 N N . LYS A 1 232 ? -2.664 8.25 -2.053 1 86.94 232 LYS A N 1
ATOM 1837 C CA . LYS A 1 232 ? -1.647 8.805 -2.938 1 86.94 232 LYS A CA 1
ATOM 1838 C C . LYS A 1 232 ? -0.247 8.602 -2.367 1 86.94 232 LYS A C 1
ATOM 1840 O O . LYS A 1 232 ? 0.687 8.273 -3.102 1 86.94 232 LYS A O 1
ATOM 1845 N N . ILE A 1 233 ? -0.17 8.844 -1.142 1 88.62 233 ILE A N 1
ATOM 1846 C CA . ILE A 1 233 ? 1.113 8.672 -0.47 1 88.62 233 ILE A CA 1
ATOM 1847 C C . ILE A 1 233 ? 1.564 7.215 -0.587 1 88.62 233 ILE A C 1
ATOM 1849 O O . ILE A 1 233 ? 2.721 6.941 -0.921 1 88.62 233 ILE A O 1
ATOM 1853 N N . ILE A 1 234 ? 0.688 6.309 -0.353 1 90.38 234 ILE A N 1
ATOM 1854 C CA . ILE A 1 234 ? 0.985 4.883 -0.416 1 90.38 234 ILE A CA 1
ATOM 1855 C C . ILE A 1 234 ? 1.376 4.496 -1.842 1 90.38 234 ILE A C 1
ATOM 1857 O O . ILE A 1 234 ? 2.391 3.83 -2.057 1 90.38 234 ILE A O 1
ATOM 1861 N N . VAL A 1 235 ? 0.615 4.902 -2.77 1 87.88 235 VAL A N 1
ATOM 1862 C CA . VAL A 1 235 ? 0.861 4.598 -4.176 1 87.88 235 VAL A CA 1
ATOM 1863 C C . VAL A 1 235 ? 2.236 5.121 -4.586 1 87.88 235 VAL A C 1
ATOM 1865 O O . VAL A 1 235 ? 3 4.418 -5.254 1 87.88 235 VAL A O 1
ATOM 1868 N N . ALA A 1 236 ? 2.527 6.277 -4.199 1 84.12 236 ALA A N 1
ATOM 1869 C CA . ALA A 1 236 ? 3.812 6.871 -4.551 1 84.12 236 ALA A CA 1
ATOM 1870 C C . ALA A 1 236 ? 4.973 6.02 -4.043 1 84.12 236 ALA A C 1
ATOM 1872 O O . ALA A 1 236 ? 5.957 5.816 -4.754 1 84.12 236 ALA A O 1
ATOM 1873 N N . HIS A 1 237 ? 4.859 5.574 -2.846 1 88.25 237 HIS A N 1
ATOM 1874 C CA . HIS A 1 237 ? 5.902 4.734 -2.27 1 88.25 237 HIS A CA 1
ATOM 1875 C C . HIS A 1 237 ? 6.074 3.443 -3.064 1 88.25 237 HIS A C 1
ATOM 1877 O O . HIS A 1 237 ? 7.191 3.068 -3.414 1 88.25 237 HIS A O 1
ATOM 1883 N N . PHE A 1 238 ? 5 2.795 -3.381 1 90.31 238 PHE A N 1
ATOM 1884 C CA . PHE A 1 238 ? 5.074 1.479 -4 1 90.31 238 PHE A CA 1
ATOM 1885 C C . PHE A 1 238 ? 5.363 1.599 -5.492 1 90.31 238 PHE A C 1
ATOM 1887 O O . PHE A 1 238 ? 5.824 0.643 -6.121 1 90.31 238 PHE A O 1
ATOM 1894 N N . GLN A 1 239 ? 5.098 2.715 -6.016 1 84.56 239 GLN A N 1
ATOM 1895 C CA . GLN A 1 239 ? 5.527 2.945 -7.395 1 84.56 239 GLN A CA 1
ATOM 1896 C C . GLN A 1 239 ? 7.047 2.938 -7.504 1 84.56 239 GLN A C 1
ATOM 1898 O O . GLN A 1 239 ? 7.602 2.441 -8.492 1 84.56 239 GLN A O 1
ATOM 1903 N N . ILE A 1 240 ? 7.648 3.486 -6.57 1 82.44 240 ILE A N 1
ATOM 1904 C CA . ILE A 1 240 ? 9.109 3.504 -6.547 1 82.44 240 ILE A CA 1
ATOM 1905 C C . ILE A 1 240 ? 9.641 2.092 -6.309 1 82.44 240 ILE A C 1
ATOM 1907 O O . ILE A 1 240 ? 10.562 1.644 -6.992 1 82.44 240 ILE A O 1
ATOM 1911 N N . ILE A 1 241 ? 9.062 1.365 -5.406 1 84.25 241 ILE A N 1
ATOM 1912 C CA . ILE A 1 241 ? 9.5 0.021 -5.043 1 84.25 241 ILE A CA 1
ATOM 1913 C C . ILE A 1 241 ? 9.305 -0.921 -6.23 1 84.25 241 ILE A C 1
ATOM 1915 O O . ILE A 1 241 ? 10.141 -1.798 -6.477 1 84.25 241 ILE A O 1
ATOM 1919 N N . GLY A 1 242 ? 8.273 -0.803 -6.977 1 78.88 242 GLY A N 1
ATOM 1920 C CA . GLY A 1 242 ? 7.965 -1.68 -8.094 1 78.88 242 GLY A CA 1
ATOM 1921 C C . GLY A 1 242 ? 8.57 -1.213 -9.406 1 78.88 242 GLY A C 1
ATOM 1922 O O . GLY A 1 242 ? 8.414 -1.872 -10.438 1 78.88 242 GLY A O 1
ATOM 1923 N N . ASN A 1 243 ? 9.508 -0.16 -9.305 1 71 243 ASN A N 1
ATOM 1924 C CA . ASN A 1 243 ? 10.039 0.438 -10.523 1 71 243 ASN A CA 1
ATOM 1925 C C . ASN A 1 243 ? 8.945 0.639 -11.57 1 71 243 ASN A C 1
ATOM 1927 O O . ASN A 1 243 ? 9.125 0.293 -12.734 1 71 243 ASN A O 1
ATOM 1931 N N . ILE A 1 244 ? 7.832 0.742 -11.141 1 62.5 244 ILE A N 1
ATOM 1932 C CA . ILE A 1 244 ? 6.68 0.952 -12.008 1 62.5 244 ILE A CA 1
ATOM 1933 C C . ILE A 1 244 ? 6.719 2.367 -12.586 1 62.5 244 ILE A C 1
ATOM 1935 O O . ILE A 1 244 ? 6.754 3.346 -11.836 1 62.5 244 ILE A O 1
ATOM 1939 N N . ASN A 1 245 ? 7.48 2.592 -13.805 1 51.12 245 ASN A N 1
ATOM 1940 C CA . ASN A 1 245 ? 7.539 3.885 -14.477 1 51.12 245 ASN A CA 1
ATOM 1941 C C . ASN A 1 245 ? 6.145 4.445 -14.734 1 51.12 245 ASN A C 1
ATOM 1943 O O . ASN A 1 245 ? 5.535 4.156 -15.766 1 51.12 245 ASN A O 1
ATOM 1947 N N . ALA A 1 246 ? 5.285 4.207 -14.094 1 45.56 246 ALA A N 1
ATOM 1948 C CA . ALA A 1 246 ? 4.047 4.82 -14.57 1 45.56 246 ALA A CA 1
ATOM 1949 C C . ALA A 1 246 ? 4.234 6.316 -14.805 1 45.56 246 ALA A C 1
ATOM 1951 O O . ALA A 1 246 ? 4.922 6.992 -14.039 1 45.56 246 ALA A O 1
ATOM 1952 N N . LEU A 1 247 ? 4.066 6.906 -15.93 1 39.34 247 LEU A N 1
ATOM 1953 C CA . LEU A 1 247 ? 4.035 8.312 -16.344 1 39.34 247 LEU A CA 1
ATOM 1954 C C . LEU A 1 247 ? 3.711 9.211 -15.148 1 39.34 247 LEU A C 1
ATOM 1956 O O . LEU A 1 247 ? 4.309 10.273 -14.992 1 39.34 247 LEU A O 1
ATOM 1960 N N . GLU A 1 248 ? 2.484 9.297 -14.672 1 37.31 248 GLU A N 1
ATOM 1961 C CA . GLU A 1 248 ? 2.133 10.312 -13.695 1 37.31 248 GLU A CA 1
ATOM 1962 C C . GLU A 1 248 ? 2.611 9.922 -12.297 1 37.31 248 GLU A C 1
ATOM 1964 O O . GLU A 1 248 ? 1.89 9.258 -11.555 1 37.31 248 GLU A O 1
ATOM 1969 N N . THR A 1 249 ? 3.818 9.516 -12.086 1 41.22 249 THR A N 1
ATOM 1970 C CA . THR A 1 249 ? 4.418 9.461 -10.758 1 41.22 249 THR A CA 1
ATOM 1971 C C . THR A 1 249 ? 3.826 10.539 -9.852 1 41.22 249 THR A C 1
ATOM 1973 O O . THR A 1 249 ? 3.91 11.727 -10.164 1 41.22 249 THR A O 1
ATOM 1976 N N . ILE A 1 250 ? 2.967 10.227 -9.07 1 42.44 250 ILE A N 1
ATOM 1977 C CA . ILE A 1 250 ? 2.439 11.188 -8.109 1 42.44 250 ILE A CA 1
ATOM 1978 C C . ILE A 1 250 ? 3.592 11.977 -7.484 1 42.44 250 ILE A C 1
ATOM 1980 O O . ILE A 1 250 ? 4.52 11.383 -6.926 1 42.44 250 ILE A O 1
ATOM 1984 N N . GLU A 1 251 ? 3.967 13.078 -7.965 1 41.88 251 GLU A N 1
ATOM 1985 C CA . GLU A 1 251 ? 4.926 14.078 -7.508 1 41.88 251 GLU A CA 1
ATOM 1986 C C . GLU A 1 251 ? 4.906 14.211 -5.988 1 41.88 251 GLU A C 1
ATOM 1988 O O . GLU A 1 251 ? 4.727 15.312 -5.461 1 41.88 251 GLU A O 1
ATOM 1993 N N . LEU A 1 252 ? 4.621 13.188 -5.301 1 41.81 252 LEU A N 1
ATOM 1994 C CA . LEU A 1 252 ? 4.504 13.312 -3.852 1 41.81 252 LEU A CA 1
ATOM 1995 C C . LEU A 1 252 ? 5.879 13.336 -3.193 1 41.81 252 LEU A C 1
ATOM 1997 O O . LEU A 1 252 ? 6.039 13.883 -2.1 1 41.81 252 LEU A O 1
ATOM 2001 N N . PHE A 1 253 ? 6.883 12.703 -3.787 1 37.22 253 PHE A N 1
ATOM 2002 C CA . PHE A 1 253 ? 8.156 12.578 -3.088 1 37.22 253 PHE A CA 1
ATOM 2003 C C . PHE A 1 253 ? 9.031 13.797 -3.342 1 37.22 253 PHE A C 1
ATOM 2005 O O . PHE A 1 253 ? 9.008 14.367 -4.434 1 37.22 253 PHE A O 1
ATOM 2012 N N . GLU A 1 254 ? 9.477 14.359 -2.221 1 40.47 254 GLU A N 1
ATOM 2013 C CA . GLU A 1 254 ? 10.445 15.445 -2.35 1 40.47 254 GLU A CA 1
ATOM 2014 C C . GLU A 1 254 ? 11.68 15 -3.129 1 40.47 254 GLU A C 1
ATOM 2016 O O . GLU A 1 254 ? 12.078 13.836 -3.059 1 40.47 254 GLU A O 1
ATOM 2021 N N . GLU A 1 255 ? 11.906 15.562 -4.18 1 33.38 255 GLU A N 1
ATOM 2022 C CA . GLU A 1 255 ? 13.18 15.328 -4.844 1 33.38 255 GLU A CA 1
ATOM 2023 C C . GLU A 1 255 ? 14.328 15.305 -3.838 1 33.38 255 GLU A C 1
ATOM 2025 O O . GLU A 1 255 ? 14.43 16.188 -2.982 1 33.38 255 GLU A O 1
ATOM 2030 N N . ASN A 1 256 ? 14.469 14.07 -3.283 1 29.61 256 ASN A N 1
ATOM 2031 C CA . ASN A 1 256 ? 15.656 14.07 -2.438 1 29.61 256 ASN A CA 1
ATOM 2032 C C . ASN A 1 256 ? 16.672 15.117 -2.902 1 29.61 256 ASN A C 1
ATOM 2034 O O . ASN A 1 256 ? 17 15.188 -4.09 1 29.61 256 ASN A O 1
ATOM 2038 N N . LYS A 1 257 ? 16.781 16 -2.111 1 28.31 257 LYS A N 1
ATOM 2039 C CA . LYS A 1 257 ? 18.016 16.734 -2.322 1 28.31 257 LYS A CA 1
ATOM 2040 C C . LYS A 1 257 ? 19.219 15.789 -2.332 1 28.31 257 LYS A C 1
ATOM 2042 O O . LYS A 1 257 ? 19.969 15.719 -1.356 1 28.31 257 LYS A O 1
ATOM 2047 N N . GLU A 1 258 ? 19.047 14.492 -2.359 1 25.92 258 GLU A N 1
ATOM 2048 C CA . GLU A 1 258 ? 20.422 14.016 -2.482 1 25.92 258 GLU A CA 1
ATOM 2049 C C . GLU A 1 258 ? 21.234 14.906 -3.41 1 25.92 258 GLU A C 1
ATOM 2051 O O . GLU A 1 258 ? 20.703 15.461 -4.375 1 25.92 258 GLU A O 1
ATOM 2056 N N . LYS A 1 259 ? 22.266 15.297 -2.848 1 27.45 259 LYS A N 1
ATOM 2057 C CA . LYS A 1 259 ? 23.5 15.43 -3.637 1 27.45 259 LYS A CA 1
ATOM 2058 C C . LYS A 1 259 ? 23.547 14.383 -4.742 1 27.45 259 LYS A C 1
ATOM 2060 O O . LYS A 1 259 ? 23.469 13.18 -4.469 1 27.45 259 LYS A O 1
ATOM 2065 N N . LYS A 1 260 ? 22.891 14.5 -5.812 1 26.91 260 LYS A N 1
ATOM 2066 C CA . LYS A 1 260 ? 23.312 13.781 -7.008 1 26.91 260 LYS A CA 1
ATOM 2067 C C . LYS A 1 260 ? 24.656 13.07 -6.781 1 26.91 260 LYS A C 1
ATOM 2069 O O . LYS A 1 260 ? 25.703 13.711 -6.797 1 26.91 260 LYS A O 1
ATOM 2074 N N . GLU A 1 261 ? 24.641 12.258 -5.832 1 24.08 261 GLU A N 1
ATOM 2075 C CA . GLU A 1 261 ? 25.781 11.555 -6.406 1 24.08 261 GLU A CA 1
ATOM 2076 C C . GLU A 1 261 ? 25.484 11.086 -7.824 1 24.08 261 GLU A C 1
ATOM 2078 O O . GLU A 1 261 ? 24.422 10.492 -8.078 1 24.08 261 GLU A O 1
ATOM 2083 N N . ARG A 1 262 ? 26.016 11.578 -8.68 1 25.02 262 ARG A N 1
ATOM 2084 C CA . ARG A 1 262 ? 26.109 11.383 -10.117 1 25.02 262 ARG A CA 1
ATOM 2085 C C . ARG A 1 262 ? 25.938 9.914 -10.492 1 25.02 262 ARG A C 1
ATOM 2087 O O . ARG A 1 262 ? 26.672 9.047 -10.008 1 25.02 262 ARG A O 1
ATOM 2094 N N . GLU A 1 263 ? 24.875 9.047 -10.266 1 26.62 263 GLU A N 1
ATOM 2095 C CA . GLU A 1 263 ? 25.266 8.25 -11.422 1 26.62 263 GLU A CA 1
ATOM 2096 C C . GLU A 1 263 ? 26.125 9.062 -12.398 1 26.62 263 GLU A C 1
ATOM 2098 O O . GLU A 1 263 ? 25.719 10.148 -12.812 1 26.62 263 GLU A O 1
ATOM 2103 N N . ILE A 1 264 ? 27.219 8.906 -12.211 1 28.17 264 ILE A N 1
ATOM 2104 C CA . ILE A 1 264 ? 28.188 9.203 -13.266 1 28.17 264 ILE A CA 1
ATOM 2105 C C . ILE A 1 264 ? 27.562 8.938 -14.633 1 28.17 264 ILE A C 1
ATOM 2107 O O . ILE A 1 264 ? 27.422 7.781 -15.039 1 28.17 264 ILE A O 1
ATOM 2111 N N . LYS A 1 265 ? 26.344 9.07 -14.82 1 32.41 265 LYS A N 1
ATOM 2112 C CA . LYS A 1 265 ? 26.469 9.266 -16.266 1 32.41 265 LYS A CA 1
ATOM 2113 C C . LYS A 1 265 ? 27.859 9.781 -16.641 1 32.41 265 LYS A C 1
ATOM 2115 O O . LYS A 1 265 ? 28.438 10.578 -15.906 1 32.41 265 LYS A O 1
ATOM 2120 N N . SER A 1 266 ? 28.578 9.008 -17.125 1 35.19 266 SER A N 1
ATOM 2121 C CA . SER A 1 266 ? 29.859 9.555 -17.547 1 35.19 266 SER A CA 1
ATOM 2122 C C . SER A 1 266 ? 29.797 11.07 -17.688 1 35.19 266 SER A C 1
ATOM 2124 O O . SER A 1 266 ? 29.203 11.594 -18.625 1 35.19 266 SER A O 1
ATOM 2126 N N . THR A 1 267 ? 29.453 11.789 -16.812 1 44.25 267 THR A N 1
ATOM 2127 C CA . THR A 1 267 ? 29.547 13.242 -16.875 1 44.25 267 THR A CA 1
ATOM 2128 C C . THR A 1 267 ? 30.906 13.688 -17.375 1 44.25 267 THR A C 1
ATOM 2130 O O . THR A 1 267 ? 31.938 13.375 -16.75 1 44.25 267 THR A O 1
ATOM 2133 N N . THR A 1 268 ? 30.828 13.789 -18.406 1 60.44 268 THR A N 1
ATOM 2134 C CA . THR A 1 268 ? 32.094 14.148 -19.078 1 60.44 268 THR A CA 1
ATOM 2135 C C . THR A 1 268 ? 32.656 15.453 -18.516 1 60.44 268 THR A C 1
ATOM 2137 O O . THR A 1 268 ? 31.938 16.469 -18.469 1 60.44 268 THR A O 1
ATOM 2140 N N . PRO A 1 269 ? 33.594 15.25 -17.688 1 73.19 269 PRO A N 1
ATOM 2141 C CA . PRO A 1 269 ? 34.219 16.5 -17.234 1 73.19 269 PRO A CA 1
ATOM 2142 C C . PRO A 1 269 ? 34.25 17.578 -18.312 1 73.19 269 PRO A C 1
ATOM 2144 O O . PRO A 1 269 ? 34.375 17.25 -19.5 1 73.19 269 PRO A O 1
ATOM 2147 N N . ILE A 1 270 ? 33.969 18.641 -17.844 1 78.81 270 ILE A N 1
ATOM 2148 C CA . ILE A 1 270 ? 33.969 19.734 -18.828 1 78.81 270 ILE A CA 1
ATOM 2149 C C . ILE A 1 270 ? 35.25 19.719 -19.641 1 78.81 270 ILE A C 1
ATOM 2151 O O . ILE A 1 270 ? 35.281 20.203 -20.766 1 78.81 270 ILE A O 1
ATOM 2155 N N . THR A 1 271 ? 36.188 18.984 -18.953 1 78.69 271 THR A N 1
ATOM 2156 C CA . THR A 1 271 ? 37.469 18.875 -19.641 1 78.69 271 THR A CA 1
ATOM 2157 C C . THR A 1 271 ? 37.312 18.062 -20.938 1 78.69 271 THR A C 1
ATOM 2159 O O . THR A 1 271 ? 38.094 18.219 -21.859 1 78.69 271 THR A O 1
ATOM 2162 N N . LYS A 1 272 ? 36.219 17.406 -21.016 1 77.44 272 LYS A N 1
ATOM 2163 C CA . LYS A 1 272 ? 36.031 16.562 -22.188 1 77.44 272 LYS A CA 1
ATOM 2164 C C . LYS A 1 272 ? 35.406 17.359 -23.328 1 77.44 272 LYS A C 1
ATOM 2166 O O . LYS A 1 272 ? 35.406 16.922 -24.484 1 77.44 272 LYS A O 1
ATOM 2171 N N . LEU A 1 273 ? 34.906 18.406 -23.125 1 79.38 273 LEU A N 1
ATOM 2172 C CA . LEU A 1 273 ? 34.281 19.25 -24.125 1 79.38 273 LEU A CA 1
ATOM 2173 C C . LEU A 1 273 ? 35.344 19.906 -25.031 1 79.38 273 LEU A C 1
ATOM 2175 O O . LEU A 1 273 ? 35.031 20.344 -26.141 1 79.38 273 LEU A O 1
ATOM 2179 N N . GLY A 1 274 ? 36.562 19.891 -24.484 1 80.38 274 GLY A N 1
ATOM 2180 C CA . GLY A 1 274 ? 37.625 20.453 -25.281 1 80.38 274 GLY A CA 1
ATOM 2181 C C . GLY A 1 274 ? 37.656 21.969 -25.281 1 80.38 274 GLY A C 1
ATOM 2182 O O . GLY A 1 274 ? 37.938 22.594 -26.297 1 80.38 274 GLY A O 1
ATOM 2183 N N . LEU A 1 275 ? 37.344 22.516 -24.172 1 83.12 275 LEU A N 1
ATOM 2184 C CA . LEU A 1 275 ? 37.312 23.969 -24.047 1 83.12 275 LEU A CA 1
ATOM 2185 C C . LEU A 1 275 ? 38.719 24.547 -23.812 1 83.12 275 LEU A C 1
ATOM 2187 O O . LEU A 1 275 ? 39.625 23.812 -23.453 1 83.12 275 LEU A O 1
ATOM 2191 N N . SER A 1 276 ? 38.812 25.859 -24.141 1 83.69 276 SER A N 1
ATOM 2192 C CA . SER A 1 276 ? 40.031 26.547 -23.781 1 83.69 276 SER A CA 1
ATOM 2193 C C . SER A 1 276 ? 40.219 26.609 -22.266 1 83.69 276 SER A C 1
ATOM 2195 O O . SER A 1 276 ? 39.25 26.516 -21.516 1 83.69 276 SER A O 1
ATOM 2197 N N . VAL A 1 277 ? 41.5 26.672 -21.812 1 86.06 277 VAL A N 1
ATOM 2198 C CA . VAL A 1 277 ? 41.844 26.75 -20.391 1 86.06 277 VAL A CA 1
ATOM 2199 C C . VAL A 1 277 ? 41.031 27.875 -19.75 1 86.06 277 VAL A C 1
ATOM 2201 O O . VAL A 1 277 ? 40.5 27.703 -18.641 1 86.06 277 VAL A O 1
ATOM 2204 N N . ARG A 1 278 ? 40.875 28.953 -20.422 1 81.56 278 ARG A N 1
ATOM 2205 C CA . ARG A 1 278 ? 40.156 30.094 -19.891 1 81.56 278 ARG A CA 1
ATOM 2206 C C . ARG A 1 278 ? 38.656 29.781 -19.766 1 81.56 278 ARG A C 1
ATOM 2208 O O . ARG A 1 278 ? 38.062 30.109 -18.75 1 81.56 278 ARG A O 1
ATOM 2215 N N . SER A 1 279 ? 38.094 29.219 -20.781 1 85.44 279 SER A N 1
ATOM 2216 C CA . SER A 1 279 ? 36.688 28.875 -20.766 1 85.44 279 SER A CA 1
ATOM 2217 C C . SER A 1 279 ? 36.375 27.828 -19.703 1 85.44 279 SER A C 1
ATOM 2219 O O . SER A 1 279 ? 35.375 27.922 -19 1 85.44 279 SER A O 1
ATOM 2221 N N . GLU A 1 280 ? 37.188 26.875 -19.562 1 86.56 280 GLU A N 1
ATOM 2222 C CA . GLU A 1 280 ? 37 25.812 -18.578 1 86.56 280 GLU A CA 1
ATOM 2223 C C . GLU A 1 280 ? 37.062 26.375 -17.156 1 86.56 280 GLU A C 1
ATOM 2225 O O . GLU A 1 280 ? 36.25 26.031 -16.312 1 86.56 280 GLU A O 1
ATOM 2230 N N . ASN A 1 281 ? 38.094 27.219 -16.891 1 84.75 281 ASN A N 1
ATOM 2231 C CA . ASN A 1 281 ? 38.25 27.828 -15.57 1 84.75 281 ASN A CA 1
ATOM 2232 C C . ASN A 1 281 ? 37.062 28.719 -15.203 1 84.75 281 ASN A C 1
ATOM 2234 O O . ASN A 1 281 ? 36.625 28.719 -14.055 1 84.75 281 ASN A O 1
ATOM 2238 N N . ALA A 1 282 ? 36.594 29.469 -16.125 1 85.25 282 ALA A N 1
ATOM 2239 C CA . ALA A 1 282 ? 35.438 30.328 -15.883 1 85.25 282 ALA A CA 1
ATOM 2240 C C . ALA A 1 282 ? 34.219 29.516 -15.531 1 85.25 282 ALA A C 1
ATOM 2242 O O . ALA A 1 282 ? 33.469 29.875 -14.625 1 85.25 282 ALA A O 1
ATOM 2243 N N . LEU A 1 283 ? 34 28.438 -16.203 1 86.5 283 LEU A N 1
ATOM 2244 C CA . LEU A 1 283 ? 32.844 27.562 -15.93 1 86.5 283 LEU A CA 1
ATOM 2245 C C . LEU A 1 283 ? 33 26.891 -14.562 1 86.5 283 LEU A C 1
ATOM 2247 O O . LEU A 1 283 ? 32.031 26.797 -13.812 1 86.5 283 LEU A O 1
ATOM 2251 N N . ARG A 1 284 ? 34.156 26.531 -14.328 1 83.94 284 ARG A N 1
ATOM 2252 C CA . ARG A 1 284 ? 34.438 25.953 -13.023 1 83.94 284 ARG A CA 1
ATOM 2253 C C . ARG A 1 284 ? 34.188 26.953 -11.906 1 83.94 284 ARG A C 1
ATOM 2255 O O . ARG A 1 284 ? 33.656 26.609 -10.859 1 83.94 284 ARG A O 1
ATOM 2262 N N . ARG A 1 285 ? 34.562 28.156 -12.094 1 82.12 285 ARG A N 1
ATOM 2263 C CA . ARG A 1 285 ? 34.344 29.219 -11.125 1 82.12 285 ARG A CA 1
ATOM 2264 C C . ARG A 1 285 ? 32.844 29.516 -10.977 1 82.12 285 ARG A C 1
ATOM 2266 O O . ARG A 1 285 ? 32.375 29.859 -9.891 1 82.12 285 ARG A O 1
ATOM 2273 N N . ALA A 1 286 ? 32.188 29.359 -12 1 80.31 286 ALA A N 1
ATOM 2274 C CA . ALA A 1 286 ? 30.75 29.578 -11.992 1 80.31 286 ALA A CA 1
ATOM 2275 C C . ALA A 1 286 ? 30 28.328 -11.516 1 80.31 286 ALA A C 1
ATOM 2277 O O . ALA A 1 286 ? 28.766 28.281 -11.539 1 80.31 286 ALA A O 1
ATOM 2278 N N . LYS A 1 287 ? 30.844 27.328 -11.211 1 80.44 287 LYS A N 1
ATOM 2279 C CA . LYS A 1 287 ? 30.406 26.094 -10.562 1 80.44 287 LYS A CA 1
ATOM 2280 C C . LYS A 1 287 ? 29.719 25.156 -11.562 1 80.44 287 LYS A C 1
ATOM 2282 O O . LYS A 1 287 ? 28.875 24.344 -11.18 1 80.44 287 LYS A O 1
ATOM 2287 N N . TYR A 1 288 ? 30.047 25.328 -12.711 1 83.75 288 TYR A N 1
ATOM 2288 C CA . TYR A 1 288 ? 29.672 24.344 -13.711 1 83.75 288 TYR A CA 1
ATOM 2289 C C . TYR A 1 288 ? 30.781 23.328 -13.945 1 83.75 288 TYR A C 1
ATOM 2291 O O . TYR A 1 288 ? 31.828 23.672 -14.508 1 83.75 288 TYR A O 1
ATOM 2299 N N . ASN A 1 289 ? 30.641 22.172 -13.656 1 79.12 289 ASN A N 1
ATOM 2300 C CA . ASN A 1 289 ? 31.75 21.219 -13.656 1 79.12 289 ASN A CA 1
ATOM 2301 C C . ASN A 1 289 ? 31.469 20.031 -14.594 1 79.12 289 ASN A C 1
ATOM 2303 O O . ASN A 1 289 ? 32.344 19.203 -14.82 1 79.12 289 ASN A O 1
ATOM 2307 N N . THR A 1 290 ? 30.469 20.047 -15.273 1 79.44 290 THR A N 1
ATOM 2308 C CA . THR A 1 290 ? 30.141 18.906 -16.125 1 79.44 290 THR A CA 1
ATOM 2309 C C . THR A 1 290 ? 29.594 19.375 -17.469 1 79.44 290 THR A C 1
ATOM 2311 O O . THR A 1 290 ? 29.078 20.484 -17.594 1 79.44 290 THR A O 1
ATOM 2314 N N . VAL A 1 291 ? 29.781 18.438 -18.516 1 80.69 291 VAL A N 1
ATOM 2315 C CA . VAL A 1 291 ? 29.297 18.734 -19.859 1 80.69 291 VAL A CA 1
ATOM 2316 C C . VAL A 1 291 ? 27.781 18.938 -19.828 1 80.69 291 VAL A C 1
ATOM 2318 O O . VAL A 1 291 ? 27.266 19.844 -20.469 1 80.69 291 VAL A O 1
ATOM 2321 N N . GLU A 1 292 ? 27.234 18.203 -19.109 1 76.38 292 GLU A N 1
ATOM 2322 C CA . GLU A 1 292 ? 25.781 18.234 -19.062 1 76.38 292 GLU A CA 1
ATOM 2323 C C . GLU A 1 292 ? 25.266 19.562 -18.5 1 76.38 292 GLU A C 1
ATOM 2325 O O . GLU A 1 292 ? 24.266 20.094 -18.969 1 76.38 292 GLU A O 1
ATOM 2330 N N . GLU A 1 293 ? 25.891 20.094 -17.594 1 78.62 293 GLU A N 1
ATOM 2331 C CA . GLU A 1 293 ? 25.562 21.391 -17.016 1 78.62 293 GLU A CA 1
ATOM 2332 C C . GLU A 1 293 ? 25.703 22.516 -18.047 1 78.62 293 GLU A C 1
ATOM 2334 O O . GLU A 1 293 ? 24.859 23.422 -18.109 1 78.62 293 GLU A O 1
ATOM 2339 N N . VAL A 1 294 ? 26.656 22.359 -18.781 1 83.31 294 VAL A N 1
ATOM 2340 C CA . VAL A 1 294 ? 26.984 23.375 -19.781 1 83.31 294 VAL A CA 1
ATOM 2341 C C . VAL A 1 294 ? 26 23.281 -20.938 1 83.31 294 VAL A C 1
ATOM 2343 O O . VAL A 1 294 ? 25.594 24.297 -21.5 1 83.31 294 VAL A O 1
ATOM 2346 N N . LEU A 1 295 ? 25.641 22.047 -21.141 1 78.44 295 LEU A N 1
ATOM 2347 C CA . LEU A 1 295 ? 24.703 21.844 -22.234 1 78.44 295 LEU A CA 1
ATOM 2348 C C . LEU A 1 295 ? 23.328 22.438 -21.922 1 78.44 295 LEU A C 1
ATOM 2350 O O . LEU A 1 295 ? 22.594 22.828 -22.828 1 78.44 295 LEU A O 1
ATOM 2354 N N . GLY A 1 296 ? 23.156 22.594 -20.781 1 77.56 296 GLY A N 1
ATOM 2355 C CA . GLY A 1 296 ? 21.859 23.094 -20.344 1 77.56 296 GLY A CA 1
ATOM 2356 C C . GLY A 1 296 ? 21.812 24.609 -20.234 1 77.56 296 GLY A C 1
ATOM 2357 O O . GLY A 1 296 ? 20.734 25.188 -20.078 1 77.56 296 GLY A O 1
ATOM 2358 N N . LEU A 1 297 ? 22.766 25.203 -20.297 1 78.44 297 LEU A N 1
ATOM 2359 C CA . LEU A 1 297 ? 22.828 26.656 -20.188 1 78.44 297 LEU A CA 1
ATOM 2360 C C . LEU A 1 297 ? 22.406 27.312 -21.5 1 78.44 297 LEU A C 1
ATOM 2362 O O . LEU A 1 297 ? 22.797 26.875 -22.578 1 78.44 297 LEU A O 1
ATOM 2366 N N . SER A 1 298 ? 21.547 28.219 -21.359 1 79.25 298 SER A N 1
ATOM 2367 C CA . SER A 1 298 ? 21.219 29.016 -22.531 1 79.25 298 SER A CA 1
ATOM 2368 C C . SER A 1 298 ? 22.344 29.984 -22.891 1 79.25 298 SER A C 1
ATOM 2370 O O . SER A 1 298 ? 23.219 30.25 -22.062 1 79.25 298 SER A O 1
ATOM 2372 N N . ASP A 1 299 ? 22.25 30.469 -24.094 1 80.75 299 ASP A N 1
ATOM 2373 C CA . ASP A 1 299 ? 23.266 31.422 -24.531 1 80.75 299 ASP A CA 1
ATOM 2374 C C . ASP A 1 299 ? 23.266 32.656 -23.672 1 80.75 299 ASP A C 1
ATOM 2376 O O . ASP A 1 299 ? 24.312 33.25 -23.406 1 80.75 299 ASP A O 1
ATOM 2380 N N . GLU A 1 300 ? 22.156 33 -23.266 1 80.88 300 GLU A N 1
ATOM 2381 C CA . GLU A 1 300 ? 22.031 34.156 -22.406 1 80.88 300 GLU A CA 1
ATOM 2382 C C . GLU A 1 300 ? 22.656 33.906 -21.031 1 80.88 300 GLU A C 1
ATOM 2384 O O . GLU A 1 300 ? 23.328 34.781 -20.484 1 80.88 300 GLU A O 1
ATOM 2389 N N . GLU A 1 301 ? 22.516 32.75 -20.562 1 82.44 301 GLU A N 1
ATOM 2390 C CA . GLU A 1 301 ? 23.078 32.375 -19.266 1 82.44 301 GLU A CA 1
ATOM 2391 C C . GLU A 1 301 ? 24.594 32.312 -19.328 1 82.44 301 GLU A C 1
ATOM 2393 O O . GLU A 1 301 ? 25.281 32.719 -18.375 1 82.44 301 GLU A O 1
ATOM 2398 N N . LEU A 1 302 ? 24.938 31.828 -20.344 1 85.5 302 LEU A N 1
ATOM 2399 C CA . LEU A 1 302 ? 26.375 31.766 -20.562 1 85.5 302 LEU A CA 1
ATOM 2400 C C . LEU A 1 302 ? 27 33.156 -20.578 1 85.5 302 LEU A C 1
ATOM 2402 O O . LEU A 1 302 ? 28.094 33.344 -20.047 1 85.5 302 LEU A O 1
ATOM 2406 N N . SER A 1 303 ? 26.266 34 -21.188 1 82.38 303 SER A N 1
ATOM 2407 C CA . SER A 1 303 ? 26.734 35.375 -21.312 1 82.38 303 SER A CA 1
ATOM 2408 C C . SER A 1 303 ? 26.766 36.094 -19.953 1 82.38 303 SER A C 1
ATOM 2410 O O . SER A 1 303 ? 27.484 37.062 -19.781 1 82.38 303 SER A O 1
ATOM 2412 N N . ASN A 1 304 ? 26.078 35.531 -19.062 1 81.75 304 ASN A N 1
ATOM 2413 C CA . ASN A 1 304 ? 25.969 36.188 -17.766 1 81.75 304 ASN A CA 1
ATOM 2414 C C . ASN A 1 304 ? 27 35.656 -16.766 1 81.75 304 ASN A C 1
ATOM 2416 O O . ASN A 1 304 ? 27.062 36.094 -15.625 1 81.75 304 ASN A O 1
ATOM 2420 N N . ILE A 1 305 ? 27.562 34.781 -17.109 1 82.5 305 ILE A N 1
ATOM 2421 C CA . ILE A 1 305 ? 28.578 34.219 -16.234 1 82.5 305 ILE A CA 1
ATOM 2422 C C . ILE A 1 305 ? 29.75 35.188 -16.109 1 82.5 305 ILE A C 1
ATOM 2424 O O . ILE A 1 305 ? 30.266 35.688 -17.125 1 82.5 305 ILE A O 1
ATOM 2428 N N . LYS A 1 306 ? 30.109 35.375 -14.969 1 80.19 306 LYS A N 1
ATOM 2429 C CA . LYS A 1 306 ? 31.172 36.344 -14.688 1 80.19 306 LYS A CA 1
ATOM 2430 C C . LYS A 1 306 ? 32.531 35.844 -15.211 1 80.19 306 LYS A C 1
ATOM 2432 O O . LYS A 1 306 ? 32.812 34.656 -15.141 1 80.19 306 LYS A O 1
ATOM 2437 N N . ASN A 1 307 ? 33.281 36.719 -15.852 1 78.12 307 ASN A N 1
ATOM 2438 C CA . ASN A 1 307 ? 34.625 36.531 -16.328 1 78.12 307 ASN A CA 1
ATOM 2439 C C . ASN A 1 307 ? 34.688 35.688 -17.609 1 78.12 307 ASN A C 1
ATOM 2441 O O . ASN A 1 307 ? 35.719 35.125 -17.953 1 78.12 307 ASN A O 1
ATOM 2445 N N . LEU A 1 308 ? 33.594 35.5 -18.172 1 80.88 308 LEU A N 1
ATOM 2446 C CA . LEU A 1 308 ? 33.562 34.844 -19.484 1 80.88 308 LEU A CA 1
ATOM 2447 C C . LEU A 1 308 ? 33.5 35.875 -20.594 1 80.88 308 LEU A C 1
ATOM 2449 O O . LEU A 1 308 ? 32.531 36.656 -20.688 1 80.88 308 LEU A O 1
ATOM 2453 N N . GLY A 1 309 ? 34.5 36.094 -21.312 1 81.81 309 GLY A N 1
ATOM 2454 C CA . GLY A 1 309 ? 34.531 37.031 -22.438 1 81.81 309 GLY A CA 1
ATOM 2455 C C . GLY A 1 309 ? 33.812 36.5 -23.672 1 81.81 309 GLY A C 1
ATOM 2456 O O . GLY A 1 309 ? 33.375 35.375 -23.688 1 81.81 309 GLY A O 1
ATOM 2457 N N . LYS A 1 310 ? 33.688 37.438 -24.656 1 83.06 310 LYS A N 1
ATOM 2458 C CA . LYS A 1 310 ? 32.969 37.125 -25.891 1 83.06 310 LYS A CA 1
ATOM 2459 C C . LYS A 1 310 ? 33.594 35.906 -26.609 1 83.06 310 LYS A C 1
ATOM 2461 O O . LYS A 1 310 ? 32.844 35.031 -27.094 1 83.06 310 LYS A O 1
ATOM 2466 N N . LYS A 1 311 ? 34.844 35.875 -26.625 1 83.94 311 LYS A N 1
ATOM 2467 C CA . LYS A 1 311 ? 35.531 34.781 -27.312 1 83.94 311 LYS A CA 1
ATOM 2468 C C . LYS A 1 311 ? 35.344 33.469 -26.578 1 83.94 311 LYS A C 1
ATOM 2470 O O . LYS A 1 311 ? 35.156 32.438 -27.219 1 83.94 311 LYS A O 1
ATOM 2475 N N . SER A 1 312 ? 35.406 33.531 -25.297 1 84.94 312 SER A N 1
ATOM 2476 C CA . SER A 1 312 ? 35.219 32.312 -24.484 1 84.94 312 SER A CA 1
ATOM 2477 C C . SER A 1 312 ? 33.781 31.781 -24.609 1 84.94 312 SER A C 1
ATOM 2479 O O . SER A 1 312 ? 33.562 30.578 -24.672 1 84.94 312 SER A O 1
ATOM 2481 N N . ILE A 1 313 ? 32.844 32.688 -24.672 1 86.75 313 ILE A N 1
ATOM 2482 C CA . ILE A 1 313 ? 31.453 32.312 -24.812 1 86.75 313 ILE A CA 1
ATOM 2483 C C . ILE A 1 313 ? 31.25 31.594 -26.156 1 86.75 313 ILE A C 1
ATOM 2485 O O . ILE A 1 313 ? 30.578 30.562 -26.219 1 86.75 313 ILE A O 1
ATOM 2489 N N . GLN A 1 314 ? 31.891 32.156 -27.141 1 85.56 314 GLN A N 1
ATOM 2490 C CA . GLN A 1 314 ? 31.797 31.562 -28.453 1 85.56 314 GLN A CA 1
ATOM 2491 C C . GLN A 1 314 ? 32.438 30.172 -28.469 1 85.56 314 GLN A C 1
ATOM 2493 O O . GLN A 1 314 ? 31.906 29.25 -29.109 1 85.56 314 GLN A O 1
ATOM 2498 N N . ASP A 1 315 ? 33.531 30 -27.812 1 86.44 315 ASP A N 1
ATOM 2499 C CA . ASP A 1 315 ? 34.188 28.719 -27.641 1 86.44 315 ASP A CA 1
ATOM 2500 C C . ASP A 1 315 ? 33.281 27.688 -27.016 1 86.44 315 ASP A C 1
ATOM 2502 O O . ASP A 1 315 ? 33.156 26.547 -27.5 1 86.44 315 ASP A O 1
ATOM 2506 N N . ILE A 1 316 ? 32.625 28.062 -26.031 1 88.75 316 ILE A N 1
ATOM 2507 C CA . ILE A 1 316 ? 31.75 27.172 -25.297 1 88.75 316 ILE A CA 1
ATOM 2508 C C . ILE A 1 316 ? 30.547 26.797 -26.156 1 88.75 316 ILE A C 1
ATOM 2510 O O . ILE A 1 316 ? 30.172 25.625 -26.219 1 88.75 316 ILE A O 1
ATOM 2514 N N . ILE A 1 317 ? 30.016 27.734 -26.812 1 86.25 317 ILE A N 1
ATOM 2515 C CA . ILE A 1 317 ? 28.859 27.484 -27.656 1 86.25 317 ILE A CA 1
ATOM 2516 C C . ILE A 1 317 ? 29.219 26.5 -28.766 1 86.25 317 ILE A C 1
ATOM 2518 O O . ILE A 1 317 ? 28.469 25.578 -29.062 1 86.25 317 ILE A O 1
ATOM 2522 N N . GLU A 1 318 ? 30.312 26.688 -29.359 1 84.25 318 GLU A N 1
ATOM 2523 C CA . GLU A 1 318 ? 30.781 25.828 -30.438 1 84.25 318 GLU A CA 1
ATOM 2524 C C . GLU A 1 318 ? 30.984 24.391 -29.938 1 84.25 318 GLU A C 1
ATOM 2526 O O . GLU A 1 318 ? 30.562 23.438 -30.594 1 84.25 318 GLU A O 1
ATOM 2531 N N . LYS A 1 319 ? 31.625 24.25 -28.828 1 84.19 319 LYS A N 1
ATOM 2532 C CA . LYS A 1 319 ? 31.906 22.922 -28.312 1 84.19 319 LYS A CA 1
ATOM 2533 C C . LYS A 1 319 ? 30.641 22.25 -27.797 1 84.19 319 LYS A C 1
ATOM 2535 O O . LYS A 1 319 ? 30.484 21.031 -27.922 1 84.19 319 LYS A O 1
ATOM 2540 N N . ARG A 1 320 ? 29.812 23.016 -27.297 1 82.44 320 ARG A N 1
ATOM 2541 C CA . ARG A 1 320 ? 28.5 22.516 -26.891 1 82.44 320 ARG A CA 1
ATOM 2542 C C . ARG A 1 320 ? 27.734 21.969 -28.094 1 82.44 320 ARG A C 1
ATOM 2544 O O . ARG A 1 320 ? 27.156 20.875 -28.016 1 82.44 320 ARG A O 1
ATOM 2551 N N . ASN A 1 321 ? 27.688 22.703 -29.109 1 78.69 321 ASN A N 1
ATOM 2552 C CA . ASN A 1 321 ? 27.016 22.281 -30.344 1 78.69 321 ASN A CA 1
ATOM 2553 C C . ASN A 1 321 ? 27.656 21.016 -30.906 1 78.69 321 ASN A C 1
ATOM 2555 O O . ASN A 1 321 ? 26.953 20.109 -31.375 1 78.69 321 ASN A O 1
ATOM 2559 N N . GLU A 1 322 ? 28.938 20.984 -30.844 1 81.19 322 GLU A N 1
ATOM 2560 C CA . GLU A 1 322 ? 29.656 19.797 -31.297 1 81.19 322 GLU A CA 1
ATOM 2561 C C . GLU A 1 322 ? 29.281 18.578 -30.453 1 81.19 322 GLU A C 1
ATOM 2563 O O . GLU A 1 322 ? 29.109 17.484 -30.984 1 81.19 322 GLU A O 1
ATOM 2568 N N . TRP A 1 323 ? 29.266 18.797 -29.25 1 78.81 323 TRP A N 1
ATOM 2569 C CA . TRP A 1 323 ? 28.922 17.719 -28.344 1 78.81 323 TRP A CA 1
ATOM 2570 C C . TRP A 1 323 ? 27.484 17.25 -28.578 1 78.81 323 TRP A C 1
ATOM 2572 O O . TRP A 1 323 ? 27.219 16.047 -28.609 1 78.81 323 TRP A O 1
ATOM 2582 N N . LYS A 1 324 ? 26.578 18.109 -28.703 1 76.94 324 LYS A N 1
ATOM 2583 C CA . LYS A 1 324 ? 25.188 17.781 -29 1 76.94 324 LYS A CA 1
ATOM 2584 C C . LYS A 1 324 ? 25.078 16.969 -30.297 1 76.94 324 LYS A C 1
ATOM 2586 O O . LYS A 1 324 ? 24.281 16.031 -30.375 1 76.94 324 LYS A O 1
ATOM 2591 N N . GLU A 1 325 ? 25.688 17.344 -31.234 1 73.56 325 GLU A N 1
ATOM 2592 C CA . GLU A 1 325 ? 25.734 16.625 -32.5 1 73.56 325 GLU A CA 1
ATOM 2593 C C . GLU A 1 325 ? 26.266 15.211 -32.312 1 73.56 325 GLU A C 1
ATOM 2595 O O . GLU A 1 325 ? 25.781 14.266 -32.969 1 73.56 325 GLU A O 1
ATOM 2600 N N . ARG A 1 326 ? 27.234 15.172 -31.484 1 72.38 326 ARG A N 1
ATOM 2601 C CA . ARG A 1 326 ? 27.859 13.875 -31.25 1 72.38 326 ARG A CA 1
ATOM 2602 C C . ARG A 1 326 ? 26.906 12.93 -30.5 1 72.38 326 ARG A C 1
ATOM 2604 O O . ARG A 1 326 ? 26.875 11.734 -30.781 1 72.38 326 ARG A O 1
ATOM 2611 N N . ILE A 1 327 ? 26.219 13.438 -29.547 1 67.75 327 ILE A N 1
ATOM 2612 C CA . ILE A 1 327 ? 25.375 12.578 -28.75 1 67.75 327 ILE A CA 1
ATOM 2613 C C . ILE A 1 327 ? 23.969 12.508 -29.359 1 67.75 327 ILE A C 1
ATOM 2615 O O . ILE A 1 327 ? 23.109 11.766 -28.875 1 67.75 327 ILE A O 1
ATOM 2619 N N . GLY A 1 328 ? 23.547 12.945 -30.5 1 60.06 328 GLY A N 1
ATOM 2620 C CA . GLY A 1 328 ? 22.297 12.883 -31.25 1 60.06 328 GLY A CA 1
ATOM 2621 C C . GLY A 1 328 ? 21.156 13.594 -30.562 1 60.06 328 GLY A C 1
ATOM 2622 O O . GLY A 1 328 ? 20 13.188 -30.688 1 60.06 328 GLY A O 1
ATOM 2623 N N . TYR A 1 329 ? 21.188 14.461 -29.703 1 49.59 329 TYR A N 1
ATOM 2624 C CA . TYR A 1 329 ? 20.172 15.234 -29 1 49.59 329 TYR A CA 1
ATOM 2625 C C . TYR A 1 329 ? 19.25 15.945 -29.969 1 49.59 329 TYR A C 1
ATOM 2627 O O . TYR A 1 329 ? 19.703 16.703 -30.828 1 49.59 329 TYR A O 1
ATOM 2635 N N . ASP A 1 330 ? 18.031 15.258 -30.344 1 40.72 330 ASP A N 1
ATOM 2636 C CA . ASP A 1 330 ? 17.031 15.938 -31.156 1 40.72 330 ASP A CA 1
ATOM 2637 C C . ASP A 1 330 ? 16.531 17.203 -30.453 1 40.72 330 ASP A C 1
ATOM 2639 O O . ASP A 1 330 ? 16.031 17.125 -29.328 1 40.72 330 ASP A O 1
ATOM 2643 N N . ASP A 1 331 ? 17.031 18.297 -30.594 1 41.25 331 ASP A N 1
ATOM 2644 C CA . ASP A 1 331 ? 16.547 19.641 -30.281 1 41.25 331 ASP A CA 1
ATOM 2645 C C . ASP A 1 331 ? 15.125 19.859 -30.812 1 41.25 331 ASP A C 1
ATOM 2647 O O . ASP A 1 331 ? 14.922 19.938 -32.031 1 41.25 331 ASP A O 1
ATOM 2651 N N . GLY A 1 332 ? 14.07 19.188 -30.375 1 35.28 332 GLY A N 1
ATOM 2652 C CA . GLY A 1 332 ? 12.789 19.625 -30.906 1 35.28 332 GLY A CA 1
ATOM 2653 C C . GLY A 1 332 ? 12.664 21.125 -30.984 1 35.28 332 GLY A C 1
ATOM 2654 O O . GLY A 1 332 ? 11.742 21.656 -31.609 1 35.28 332 GLY A O 1
ATOM 2655 N N . GLN A 1 333 ? 12.75 21.812 -29.906 1 33.72 333 GLN A N 1
ATOM 2656 C CA . GLN A 1 333 ? 12.281 23.188 -30.062 1 33.72 333 GLN A CA 1
ATOM 2657 C C . GLN A 1 333 ? 13.242 24.016 -30.922 1 33.72 333 GLN A C 1
ATOM 2659 O O . GLN A 1 333 ? 14.258 24.516 -30.422 1 33.72 333 GLN A O 1
ATOM 2664 N N . SER A 1 334 ? 13.68 23.578 -31.953 1 31.78 334 SER A N 1
ATOM 2665 C CA . SER A 1 334 ? 14.438 24.484 -32.812 1 31.78 334 SER A CA 1
ATOM 2666 C C . SER A 1 334 ? 13.648 25.75 -33.125 1 31.78 334 SER A C 1
ATOM 2668 O O . SER A 1 334 ? 12.93 25.812 -34.125 1 31.78 334 SER A O 1
ATOM 2670 N N . ASP A 1 335 ? 12.844 26.375 -32.125 1 28.88 335 ASP A N 1
ATOM 2671 C CA . ASP A 1 335 ? 12.422 27.688 -32.625 1 28.88 335 ASP A CA 1
ATOM 2672 C C . ASP A 1 335 ? 13.625 28.562 -32.969 1 28.88 335 ASP A C 1
ATOM 2674 O O . ASP A 1 335 ? 14.469 28.812 -32.094 1 28.88 335 ASP A O 1
ATOM 2678 N N . ASN A 1 336 ? 14.102 28.531 -34.188 1 27.72 336 ASN A N 1
ATOM 2679 C CA . ASN A 1 336 ? 14.969 29.453 -34.906 1 27.72 336 ASN A CA 1
ATOM 2680 C C . ASN A 1 336 ? 14.555 30.906 -34.656 1 27.72 336 ASN A C 1
ATOM 2682 O O . ASN A 1 336 ? 13.656 31.406 -35.344 1 27.72 336 ASN A O 1
ATOM 2686 N N . PHE A 1 337 ? 14.391 31.438 -33.531 1 25.61 337 PHE A N 1
ATOM 2687 C CA . PHE A 1 337 ? 14.281 32.875 -33.531 1 25.61 337 PHE A CA 1
ATOM 2688 C C . PHE A 1 337 ? 15.523 33.5 -34.156 1 25.61 337 PHE A C 1
ATOM 2690 O O . PHE A 1 337 ? 16.625 33.375 -33.625 1 25.61 337 PHE A O 1
ATOM 2697 N N . ILE A 1 338 ? 15.539 33.656 -35.469 1 24.56 338 ILE A N 1
ATOM 2698 C CA . ILE A 1 338 ? 16.406 34.531 -36.25 1 24.56 338 ILE A CA 1
ATOM 2699 C C 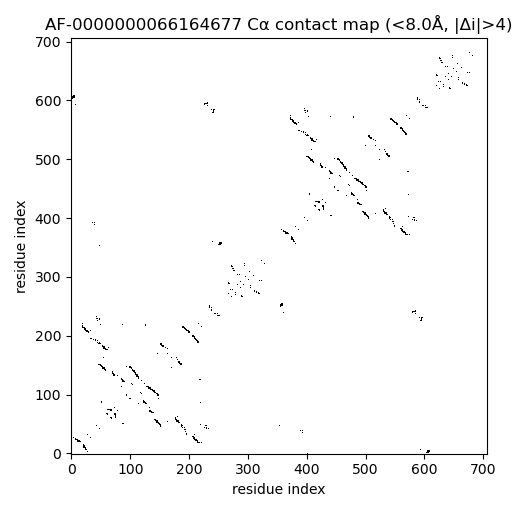. ILE A 1 338 ? 16.422 35.938 -35.625 1 24.56 338 ILE A C 1
ATOM 2701 O O . ILE A 1 338 ? 15.391 36.594 -35.531 1 24.56 338 ILE A O 1
ATOM 2705 N N . ILE A 1 339 ? 17.203 36.125 -34.625 1 26.22 339 ILE A N 1
ATOM 2706 C CA . ILE A 1 339 ? 17.562 37.5 -34.219 1 26.22 339 ILE A CA 1
ATOM 2707 C C . ILE A 1 339 ? 17.953 38.312 -35.438 1 26.22 339 ILE A C 1
ATOM 2709 O O . ILE A 1 339 ? 18.953 38.031 -36.094 1 26.22 339 ILE A O 1
ATOM 2713 N N . GLU A 1 340 ? 16.922 38.781 -36.188 1 24.44 340 GLU A N 1
ATOM 2714 C CA . GLU A 1 340 ? 17.109 39.812 -37.219 1 24.44 340 GLU A CA 1
ATOM 2715 C C . GLU A 1 340 ? 17.906 41 -36.656 1 24.44 340 GLU A C 1
ATOM 2717 O O . GLU A 1 340 ? 17.641 41.469 -35.562 1 24.44 340 GLU A O 1
ATOM 2722 N N . SER A 1 341 ? 19.172 41.094 -36.969 1 25.98 341 SER A N 1
ATOM 2723 C CA . SER A 1 341 ? 20.109 42.219 -36.938 1 25.98 341 SER A CA 1
ATOM 2724 C C . SER A 1 341 ? 19.453 43.5 -37.375 1 25.98 341 SER A C 1
ATOM 2726 O O . SER A 1 341 ? 19 43.625 -38.531 1 25.98 341 SER A O 1
ATOM 2728 N N . LEU A 1 342 ? 18.625 44.125 -36.531 1 25.61 342 LEU A N 1
ATOM 2729 C CA . LEU A 1 342 ? 18.172 45.5 -36.719 1 25.61 342 LEU A CA 1
ATOM 2730 C C . LEU A 1 342 ? 19.328 46.406 -37.188 1 25.61 342 LEU A C 1
ATOM 2732 O O . LEU A 1 342 ? 19.828 47.188 -36.406 1 25.61 342 LEU A O 1
ATOM 2736 N N . ASP A 1 343 ? 20.219 45.938 -37.969 1 24.94 343 ASP A N 1
ATOM 2737 C CA . ASP A 1 343 ? 21.203 46.875 -38.5 1 24.94 343 ASP A CA 1
ATOM 2738 C C . ASP A 1 343 ? 20.547 48.094 -39.094 1 24.94 343 ASP A C 1
ATOM 2740 O O . ASP A 1 343 ? 21.172 49.156 -39.25 1 24.94 343 ASP A O 1
ATOM 2744 N N . GLN A 1 344 ? 19.453 47.812 -39.906 1 22.7 344 GLN A N 1
ATOM 2745 C CA . GLN A 1 344 ? 19.531 48.656 -41.094 1 22.7 344 GLN A CA 1
ATOM 2746 C C . GLN A 1 344 ? 19.406 50.125 -40.719 1 22.7 344 GLN A C 1
ATOM 2748 O O . GLN A 1 344 ? 20.188 50.969 -41.219 1 22.7 344 GLN A O 1
ATOM 2753 N N . LEU A 1 345 ? 18.109 50.625 -40.688 1 24 345 LEU A N 1
ATOM 2754 C CA . LEU A 1 345 ? 17.672 51.688 -41.562 1 24 345 LEU A CA 1
ATOM 2755 C C . LEU A 1 345 ? 18 53.062 -41 1 24 345 LEU A C 1
ATOM 2757 O O . LEU A 1 345 ? 17.484 54.062 -41.469 1 24 345 LEU A O 1
ATOM 2761 N N . ASN A 1 346 ? 18.625 53.156 -39.781 1 24.14 346 ASN A N 1
ATOM 2762 C CA . ASN A 1 346 ? 18.672 54.562 -39.469 1 24.14 346 ASN A CA 1
ATOM 2763 C C . ASN A 1 346 ? 19.469 55.375 -40.5 1 24.14 346 ASN A C 1
ATOM 2765 O O . ASN A 1 346 ? 20.562 55.875 -40.219 1 24.14 346 ASN A O 1
ATOM 2769 N N . ASN A 1 347 ? 19.594 54.812 -41.75 1 24.56 347 ASN A N 1
ATOM 2770 C CA . ASN A 1 347 ? 20.453 55.594 -42.625 1 24.56 347 ASN A CA 1
ATOM 2771 C C . ASN A 1 347 ? 19.969 57.062 -42.75 1 24.56 347 ASN A C 1
ATOM 2773 O O . ASN A 1 347 ? 20.766 57.969 -42.625 1 24.56 347 ASN A O 1
ATOM 2777 N N . SER A 1 348 ? 18.953 57.344 -43.594 1 24.7 348 SER A N 1
ATOM 2778 C CA . SER A 1 348 ? 19.141 58.219 -44.719 1 24.7 348 SER A CA 1
ATOM 2779 C C . SER A 1 348 ? 18.859 59.688 -44.344 1 24.7 348 SER A C 1
ATOM 2781 O O . SER A 1 348 ? 19.109 60.594 -45.156 1 24.7 348 SER A O 1
ATOM 2783 N N . GLU A 1 349 ? 17.891 60.094 -43.375 1 24.55 349 GLU A N 1
ATOM 2784 C CA . GLU A 1 349 ? 17.328 61.375 -43.75 1 24.55 349 GLU A CA 1
ATOM 2785 C C . GLU A 1 349 ? 18.328 62.5 -43.562 1 24.55 349 GLU A C 1
ATOM 2787 O O . GLU A 1 349 ? 18.547 63 -42.469 1 24.55 349 GLU A O 1
ATOM 2792 N N . GLU A 1 350 ? 19.5 62.469 -44.219 1 23.59 350 GLU A N 1
ATOM 2793 C CA . GLU A 1 350 ? 20.422 63.594 -44.344 1 23.59 350 GLU A CA 1
ATOM 2794 C C . GLU A 1 350 ? 19.766 64.812 -45.062 1 23.59 350 GLU A C 1
ATOM 2796 O O . GLU A 1 350 ? 20.406 65.812 -45.281 1 23.59 350 GLU A O 1
ATOM 2801 N N . GLY A 1 351 ? 18.531 64.688 -45.719 1 20.61 351 GLY A N 1
ATOM 2802 C CA . GLY A 1 351 ? 18.484 65.625 -46.812 1 20.61 351 GLY A CA 1
ATOM 2803 C C . GLY A 1 351 ? 18.672 67.062 -46.375 1 20.61 351 GLY A C 1
ATOM 2804 O O . GLY A 1 351 ? 19.531 67.812 -46.906 1 20.61 351 GLY A O 1
ATOM 2805 N N . GLU A 1 352 ? 17.547 68 -46.438 1 21.73 352 GLU A N 1
ATOM 2806 C CA . GLU A 1 352 ? 17.375 69.25 -47.188 1 21.73 352 GLU A CA 1
ATOM 2807 C C . GLU A 1 352 ? 17.922 70.438 -46.406 1 21.73 352 GLU A C 1
ATOM 2809 O O . GLU A 1 352 ? 17.672 70.562 -45.219 1 21.73 352 GLU A O 1
ATOM 2814 N N . GLU A 1 353 ? 18.703 71.25 -47.219 1 20.91 353 GLU A N 1
ATOM 2815 C CA . GLU A 1 353 ? 18.969 72.688 -47.406 1 20.91 353 GLU A CA 1
ATOM 2816 C C . GLU A 1 353 ? 17.688 73.5 -47.469 1 20.91 353 GLU A C 1
ATOM 2818 O O . GLU A 1 353 ? 16.734 73.062 -48.156 1 20.91 353 GLU A O 1
ATOM 2823 N N . MET B 1 1 ? -0.166 19.641 -0.739 1 62.81 1 MET B N 1
ATOM 2824 C CA . MET B 1 1 ? 0.417 18.547 0.035 1 62.81 1 MET B CA 1
ATOM 2825 C C . MET B 1 1 ? 1.926 18.719 0.175 1 62.81 1 MET B C 1
ATOM 2827 O O . MET B 1 1 ? 2.598 19.125 -0.775 1 62.81 1 MET B O 1
ATOM 2831 N N . GLU B 1 2 ? 2.357 18.609 1.422 1 64.38 2 GLU B N 1
ATOM 2832 C CA . GLU B 1 2 ? 3.795 18.703 1.665 1 64.38 2 GLU B CA 1
ATOM 2833 C C . GLU B 1 2 ? 4.539 17.562 0.981 1 64.38 2 GLU B C 1
ATOM 2835 O O . GLU B 1 2 ? 4.059 16.422 0.959 1 64.38 2 GLU B O 1
ATOM 2840 N N . LYS B 1 3 ? 5.637 17.891 0.335 1 62.22 3 LYS B N 1
ATOM 2841 C CA . LYS B 1 3 ? 6.441 16.891 -0.357 1 62.22 3 LYS B CA 1
ATOM 2842 C C . LYS B 1 3 ? 7.086 15.922 0.632 1 62.22 3 LYS B C 1
ATOM 2844 O O . LYS B 1 3 ? 7.414 16.297 1.757 1 62.22 3 LYS B O 1
ATOM 2849 N N . ILE B 1 4 ? 7.039 14.648 0.255 1 67 4 ILE B N 1
ATOM 2850 C CA . ILE B 1 4 ? 7.629 13.594 1.075 1 67 4 ILE B CA 1
ATOM 2851 C C . ILE B 1 4 ? 9.047 13.305 0.598 1 67 4 ILE B C 1
ATOM 2853 O O . ILE B 1 4 ? 9.391 13.578 -0.554 1 67 4 ILE B O 1
ATOM 2857 N N . GLN B 1 5 ? 9.82 12.922 1.562 1 68.62 5 GLN B N 1
ATOM 2858 C CA . GLN B 1 5 ? 11.195 12.57 1.24 1 68.62 5 GLN B CA 1
ATOM 2859 C C . GLN B 1 5 ? 11.258 11.461 0.196 1 68.62 5 GLN B C 1
ATOM 2861 O O . GLN B 1 5 ? 10.508 10.484 0.276 1 68.62 5 GLN B O 1
ATOM 2866 N N . LYS B 1 6 ? 12.117 11.688 -0.785 1 74.69 6 LYS B N 1
ATOM 2867 C CA . LYS B 1 6 ? 12.289 10.688 -1.827 1 74.69 6 LYS B CA 1
ATOM 2868 C C . LYS B 1 6 ? 12.953 9.422 -1.269 1 74.69 6 LYS B C 1
ATOM 2870 O O . LYS B 1 6 ? 13.883 9.508 -0.467 1 74.69 6 LYS B O 1
ATOM 2875 N N . ILE B 1 7 ? 12.375 8.352 -1.626 1 83 7 ILE B N 1
ATOM 2876 C CA . ILE B 1 7 ? 12.938 7.086 -1.154 1 83 7 ILE B CA 1
ATOM 2877 C C . ILE B 1 7 ? 13.664 6.387 -2.297 1 83 7 ILE B C 1
ATOM 2879 O O . ILE B 1 7 ? 13.445 6.699 -3.469 1 83 7 ILE B O 1
ATOM 2883 N N . THR B 1 8 ? 14.625 5.527 -1.925 1 83.75 8 THR B N 1
ATOM 2884 C CA . THR B 1 8 ? 15.375 4.742 -2.896 1 83.75 8 THR B CA 1
ATOM 2885 C C . THR B 1 8 ? 15.109 3.252 -2.715 1 83.75 8 THR B C 1
ATOM 2887 O O . THR B 1 8 ? 14.922 2.783 -1.591 1 83.75 8 THR B O 1
ATOM 2890 N N . TYR B 1 9 ? 15.039 2.68 -3.816 1 87.88 9 TYR B N 1
ATOM 2891 C CA . TYR B 1 9 ? 14.898 1.23 -3.914 1 87.88 9 TYR B CA 1
ATOM 2892 C C . TYR B 1 9 ? 16.109 0.611 -4.613 1 87.88 9 TYR B C 1
ATOM 2894 O O . TYR B 1 9 ? 16.422 0.97 -5.75 1 87.88 9 TYR B O 1
ATOM 2902 N N . LYS B 1 10 ? 16.766 -0.282 -3.807 1 90.38 10 LYS B N 1
ATOM 2903 C CA . LYS B 1 10 ? 17.953 -0.881 -4.406 1 90.38 10 LYS B CA 1
ATOM 2904 C C . LYS B 1 10 ? 18.109 -2.336 -3.977 1 90.38 10 LYS B C 1
ATOM 2906 O O . LYS B 1 10 ? 17.641 -2.727 -2.9 1 90.38 10 LYS B O 1
ATOM 2911 N N . GLU B 1 11 ? 18.75 -3.09 -4.859 1 92.38 11 GLU B N 1
ATOM 2912 C CA . GLU B 1 11 ? 19.125 -4.457 -4.516 1 92.38 11 GLU B CA 1
ATOM 2913 C C . GLU B 1 11 ? 20.453 -4.488 -3.76 1 92.38 11 GLU B C 1
ATOM 2915 O O . GLU B 1 11 ? 21.406 -3.82 -4.152 1 92.38 11 GLU B O 1
ATOM 2920 N N . LEU B 1 12 ? 20.453 -5.156 -2.682 1 91.69 12 LEU B N 1
ATOM 2921 C CA . LEU B 1 12 ? 21.703 -5.324 -1.947 1 91.69 12 LEU B CA 1
ATOM 2922 C C . LEU B 1 12 ? 22.562 -6.426 -2.568 1 91.69 12 LEU B C 1
ATOM 2924 O O . LEU B 1 12 ? 22.438 -7.594 -2.186 1 91.69 12 LEU B O 1
ATOM 2928 N N . VAL B 1 13 ? 23.469 -6.066 -3.348 1 88.56 13 VAL B N 1
ATOM 2929 C CA . VAL B 1 13 ? 24.266 -6.988 -4.141 1 88.56 13 VAL B CA 1
ATOM 2930 C C . VAL B 1 13 ? 25.125 -7.852 -3.217 1 88.56 13 VAL B C 1
ATOM 2932 O O . VAL B 1 13 ? 25.359 -9.023 -3.5 1 88.56 13 VAL B O 1
ATOM 2935 N N . ALA B 1 14 ? 25.469 -7.242 -2.074 1 89.88 14 ALA B N 1
ATOM 2936 C CA . ALA B 1 14 ? 26.328 -7.945 -1.127 1 89.88 14 ALA B CA 1
ATOM 2937 C C . ALA B 1 14 ? 25.641 -9.18 -0.562 1 89.88 14 ALA B C 1
ATOM 2939 O O . ALA B 1 14 ? 26.281 -10.148 -0.178 1 89.88 14 ALA B O 1
ATOM 2940 N N . GLU B 1 15 ? 24.344 -9.195 -0.604 1 90.5 15 GLU B N 1
ATOM 2941 C CA . GLU B 1 15 ? 23.594 -10.297 -0.016 1 90.5 15 GLU B CA 1
ATOM 2942 C C . GLU B 1 15 ? 22.891 -11.117 -1.091 1 90.5 15 GLU B C 1
ATOM 2944 O O . GLU B 1 15 ? 22.047 -11.961 -0.78 1 90.5 15 GLU B O 1
ATOM 2949 N N . LYS B 1 16 ? 23.266 -10.852 -2.256 1 91.81 16 LYS B N 1
ATOM 2950 C CA . LYS B 1 16 ? 22.641 -11.578 -3.357 1 91.81 16 LYS B CA 1
ATOM 2951 C C . LYS B 1 16 ? 23.234 -12.969 -3.51 1 91.81 16 LYS B C 1
ATOM 2953 O O . LYS B 1 16 ? 24.453 -13.125 -3.66 1 91.81 16 LYS B O 1
ATOM 2958 N N . VAL B 1 17 ? 22.438 -13.922 -3.434 1 93.38 17 VAL B N 1
ATOM 2959 C CA . VAL B 1 17 ? 22.859 -15.297 -3.715 1 93.38 17 VAL B CA 1
ATOM 2960 C C . VAL B 1 17 ? 22.688 -15.594 -5.199 1 93.38 17 VAL B C 1
ATOM 2962 O O . VAL B 1 17 ? 23.625 -16.016 -5.871 1 93.38 17 VAL B O 1
ATOM 2965 N N . ASN B 1 18 ? 21.484 -15.375 -5.723 1 93.69 18 ASN B N 1
ATOM 2966 C CA . ASN B 1 18 ? 21.141 -15.414 -7.137 1 93.69 18 ASN B CA 1
ATOM 2967 C C . ASN B 1 18 ? 19.891 -14.594 -7.43 1 93.69 18 ASN B C 1
ATOM 2969 O O . ASN B 1 18 ? 19.406 -13.859 -6.566 1 93.69 18 ASN B O 1
ATOM 2973 N N . ASP B 1 19 ? 19.391 -14.664 -8.617 1 93.88 19 ASP B N 1
ATOM 2974 C CA . ASP B 1 19 ? 18.266 -13.828 -9.031 1 93.88 19 ASP B CA 1
ATOM 2975 C C . ASP B 1 19 ? 16.984 -14.25 -8.32 1 93.88 19 ASP B C 1
ATOM 2977 O O . ASP B 1 19 ? 16 -13.516 -8.328 1 93.88 19 ASP B O 1
ATOM 2981 N N . PHE B 1 20 ? 17.016 -15.422 -7.711 1 95.56 20 PHE B N 1
ATOM 2982 C CA . PHE B 1 20 ? 15.82 -15.969 -7.082 1 95.56 20 PHE B CA 1
ATOM 2983 C C . PHE B 1 20 ? 15.938 -15.922 -5.562 1 95.56 20 PHE B C 1
ATOM 2985 O O . PHE B 1 20 ? 15.008 -16.297 -4.848 1 95.56 20 PHE B O 1
ATOM 2992 N N . ASN B 1 21 ? 17.078 -15.477 -5.117 1 96.81 21 ASN B N 1
ATOM 2993 C CA . ASN B 1 21 ? 17.406 -15.344 -3.703 1 96.81 21 ASN B CA 1
ATOM 2994 C C . ASN B 1 21 ? 18.281 -14.117 -3.441 1 96.81 21 ASN B C 1
ATOM 2996 O O . ASN B 1 21 ? 19.5 -14.172 -3.604 1 96.81 21 ASN B O 1
ATOM 3000 N N . THR B 1 22 ? 17.594 -13.078 -3.066 1 96.44 22 THR B N 1
ATOM 3001 C CA . THR B 1 22 ? 18.312 -11.828 -2.898 1 96.44 22 THR B CA 1
ATOM 3002 C C . THR B 1 22 ? 17.609 -10.922 -1.898 1 96.44 22 THR B C 1
ATOM 3004 O O . THR B 1 22 ? 16.547 -11.273 -1.372 1 96.44 22 THR B O 1
ATOM 3007 N N . THR B 1 23 ? 18.312 -9.812 -1.637 1 96.25 23 THR B N 1
ATOM 3008 C CA . THR B 1 23 ? 17.812 -8.859 -0.647 1 96.25 23 THR B CA 1
ATOM 3009 C C . THR B 1 23 ? 17.688 -7.469 -1.252 1 96.25 23 THR B C 1
ATOM 3011 O O . THR B 1 23 ? 18.547 -7.035 -2.014 1 96.25 23 THR B O 1
ATOM 3014 N N . PHE B 1 24 ? 16.594 -6.84 -0.969 1 95.06 24 PHE B N 1
ATOM 3015 C CA . PHE B 1 24 ? 16.359 -5.465 -1.403 1 95.06 24 PHE B CA 1
ATOM 3016 C C . PHE B 1 24 ? 16.312 -4.523 -0.209 1 95.06 24 PHE B C 1
ATOM 3018 O O . PHE B 1 24 ? 15.938 -4.93 0.895 1 95.06 24 PHE B O 1
ATOM 3025 N N . VAL B 1 25 ? 16.656 -3.252 -0.494 1 94.19 25 VAL B N 1
ATOM 3026 C CA . VAL B 1 25 ? 16.672 -2.24 0.556 1 94.19 25 VAL B CA 1
ATOM 3027 C C . VAL B 1 25 ? 15.891 -1.012 0.098 1 94.19 25 VAL B C 1
ATOM 3029 O O . VAL B 1 25 ? 16.016 -0.579 -1.05 1 94.19 25 VAL B O 1
ATOM 3032 N N . ILE B 1 26 ? 15.062 -0.528 0.975 1 92.44 26 ILE B N 1
ATOM 3033 C CA . ILE B 1 26 ? 14.32 0.706 0.749 1 92.44 26 ILE B CA 1
ATOM 3034 C C . ILE B 1 26 ? 14.648 1.717 1.845 1 92.44 26 ILE B C 1
ATOM 3036 O O . ILE B 1 26 ? 14.523 1.416 3.033 1 92.44 26 ILE B O 1
ATOM 3040 N N . GLU B 1 27 ? 15.047 2.84 1.507 1 89.81 27 GLU B N 1
ATOM 3041 C CA . GLU B 1 27 ? 15.43 3.898 2.436 1 89.81 27 GLU B CA 1
ATOM 3042 C C . GLU B 1 27 ? 15.531 5.246 1.725 1 89.81 27 GLU B C 1
ATOM 3044 O O . GLU B 1 27 ? 15.711 5.297 0.506 1 89.81 27 GLU B O 1
ATOM 3049 N N . PRO B 1 28 ? 15.383 6.32 2.477 1 88.88 28 PRO B N 1
ATOM 3050 C CA . PRO B 1 28 ? 14.93 6.422 3.867 1 88.88 28 PRO B CA 1
ATOM 3051 C C . PRO B 1 28 ? 13.414 6.434 3.998 1 88.88 28 PRO B C 1
ATOM 3053 O O . PRO B 1 28 ? 12.711 6.926 3.107 1 88.88 28 PRO B O 1
ATOM 3056 N N . LEU B 1 29 ? 12.961 5.789 5.035 1 87.88 29 LEU B N 1
ATOM 3057 C CA . LEU B 1 29 ? 11.523 5.773 5.316 1 87.88 29 LEU B CA 1
ATOM 3058 C C . LEU B 1 29 ? 11.219 6.496 6.625 1 87.88 29 LEU B C 1
ATOM 3060 O O . LEU B 1 29 ? 12.023 6.457 7.562 1 87.88 29 LEU B O 1
ATOM 3064 N N . ALA B 1 30 ? 10.07 7.152 6.551 1 82.62 30 ALA B N 1
ATOM 3065 C CA . ALA B 1 30 ? 9.633 7.777 7.801 1 82.62 30 ALA B CA 1
ATOM 3066 C C . ALA B 1 30 ? 9.414 6.73 8.891 1 82.62 30 ALA B C 1
ATOM 3068 O O . ALA B 1 30 ? 9.211 5.551 8.594 1 82.62 30 ALA B O 1
ATOM 3069 N N . ARG B 1 31 ? 9.438 7.23 10.07 1 82.94 31 ARG B N 1
ATOM 3070 C CA . ARG B 1 31 ? 9.258 6.332 11.203 1 82.94 31 ARG B CA 1
ATOM 3071 C C . ARG B 1 31 ? 7.973 5.527 11.078 1 82.94 31 ARG B C 1
ATOM 3073 O O . ARG B 1 31 ? 6.906 6.094 10.812 1 82.94 31 ARG B O 1
ATOM 3080 N N . GLY B 1 32 ? 8.172 4.176 11.211 1 85.19 32 GLY B N 1
ATOM 3081 C CA . GLY B 1 32 ? 7.016 3.295 11.188 1 85.19 32 GLY B CA 1
ATOM 3082 C C . GLY B 1 32 ? 6.672 2.809 9.789 1 85.19 32 GLY B C 1
ATOM 3083 O O . GLY B 1 32 ? 5.941 1.829 9.633 1 85.19 32 GLY B O 1
ATOM 3084 N N . TYR B 1 33 ? 7.152 3.428 8.812 1 87.94 33 TYR B N 1
ATOM 3085 C CA . TYR B 1 33 ? 6.809 3.076 7.438 1 87.94 33 TYR B CA 1
ATOM 3086 C C . TYR B 1 33 ? 7.484 1.775 7.023 1 87.94 33 TYR B C 1
ATOM 3088 O O . TYR B 1 33 ? 6.945 1.022 6.207 1 87.94 33 TYR B O 1
ATOM 3096 N N . ALA B 1 34 ? 8.625 1.598 7.582 1 92.31 34 ALA B N 1
ATOM 3097 C CA . ALA B 1 34 ? 9.328 0.367 7.227 1 92.31 34 ALA B CA 1
ATOM 3098 C C . ALA B 1 34 ? 8.484 -0.861 7.559 1 92.31 34 ALA B C 1
ATOM 3100 O O . ALA B 1 34 ? 8.281 -1.729 6.707 1 92.31 34 ALA B O 1
ATOM 3101 N N . ASN B 1 35 ? 8.039 -0.907 8.742 1 90 35 ASN B N 1
ATOM 3102 C CA . ASN B 1 35 ? 7.199 -2.021 9.156 1 90 35 ASN B CA 1
ATOM 3103 C C . ASN B 1 35 ? 5.906 -2.076 8.352 1 90 35 ASN B C 1
ATOM 3105 O O . ASN B 1 35 ? 5.477 -3.152 7.93 1 90 35 ASN B O 1
ATOM 3109 N N . THR B 1 36 ? 5.328 -0.971 8.148 1 88.56 36 THR B N 1
ATOM 3110 C CA . THR B 1 36 ? 4.066 -0.879 7.422 1 88.56 36 THR B CA 1
ATOM 3111 C C . THR B 1 36 ? 4.234 -1.354 5.98 1 88.56 36 THR B C 1
ATOM 3113 O O . THR B 1 36 ? 3.514 -2.248 5.531 1 88.56 36 THR B O 1
ATOM 3116 N N . MET B 1 37 ? 5.141 -0.866 5.328 1 90.94 37 MET B N 1
ATOM 3117 C CA . MET B 1 37 ? 5.375 -1.231 3.934 1 90.94 37 MET B CA 1
ATOM 3118 C C . MET B 1 37 ? 5.879 -2.666 3.824 1 90.94 37 MET B C 1
ATOM 3120 O O . MET B 1 37 ? 5.477 -3.402 2.922 1 90.94 37 MET B O 1
ATOM 3124 N N . GLY B 1 38 ? 6.781 -2.975 4.695 1 93.69 38 GLY B N 1
ATOM 3125 C CA . GLY B 1 38 ? 7.324 -4.324 4.699 1 93.69 38 GLY B CA 1
ATOM 3126 C C . GLY B 1 38 ? 6.258 -5.395 4.863 1 93.69 38 GLY B C 1
ATOM 3127 O O . GLY B 1 38 ? 6.27 -6.398 4.148 1 93.69 38 GLY B O 1
ATOM 3128 N N . THR B 1 39 ? 5.41 -5.188 5.746 1 90.5 39 THR B N 1
ATOM 3129 C CA . THR B 1 39 ? 4.363 -6.16 6.035 1 90.5 39 THR B CA 1
ATOM 3130 C C . THR B 1 39 ? 3.422 -6.32 4.848 1 90.5 39 THR B C 1
ATOM 3132 O O . THR B 1 39 ? 3.037 -7.438 4.496 1 90.5 39 THR B O 1
ATOM 3135 N N . VAL B 1 40 ? 3.076 -5.242 4.297 1 91.38 40 VAL B N 1
ATOM 3136 C CA . VAL B 1 40 ? 2.184 -5.277 3.145 1 91.38 40 VAL B CA 1
ATOM 3137 C C . VAL B 1 40 ? 2.863 -6.004 1.986 1 91.38 40 VAL B C 1
ATOM 3139 O O . VAL B 1 40 ? 2.248 -6.848 1.327 1 91.38 40 VAL B O 1
ATOM 3142 N N . LEU B 1 41 ? 4.039 -5.742 1.775 1 93.75 41 LEU B N 1
ATOM 3143 C CA . LEU B 1 41 ? 4.797 -6.387 0.708 1 93.75 41 LEU B CA 1
ATOM 3144 C C . LEU B 1 41 ? 4.93 -7.883 0.958 1 93.75 41 LEU B C 1
ATOM 3146 O O . LEU B 1 41 ? 4.719 -8.688 0.049 1 93.75 41 LEU B O 1
ATOM 3150 N N . ARG B 1 42 ? 5.309 -8.156 2.148 1 94.69 42 ARG B N 1
ATOM 3151 C CA . ARG B 1 42 ? 5.496 -9.555 2.5 1 94.69 42 ARG B CA 1
ATOM 3152 C C . ARG B 1 42 ? 4.219 -10.359 2.266 1 94.69 42 ARG B C 1
ATOM 3154 O O . ARG B 1 42 ? 4.254 -11.43 1.66 1 94.69 42 ARG B O 1
ATOM 3161 N N . ARG B 1 43 ? 3.193 -9.898 2.721 1 90.5 43 ARG B N 1
ATOM 3162 C CA . ARG B 1 43 ? 1.924 -10.602 2.564 1 90.5 43 ARG B CA 1
ATOM 3163 C C . ARG B 1 43 ? 1.567 -10.773 1.093 1 90.5 43 ARG B C 1
ATOM 3165 O O . ARG B 1 43 ? 1.115 -11.836 0.676 1 90.5 43 ARG B O 1
ATOM 3172 N N . THR B 1 44 ? 1.661 -9.664 0.367 1 91.88 44 THR B N 1
ATOM 3173 C CA . THR B 1 44 ? 1.343 -9.703 -1.056 1 91.88 44 THR B CA 1
ATOM 3174 C C . THR B 1 44 ? 2.266 -10.672 -1.791 1 91.88 44 THR B C 1
ATOM 3176 O O . THR B 1 44 ? 1.814 -11.445 -2.641 1 91.88 44 THR B O 1
ATOM 3179 N N . LEU B 1 45 ? 3.527 -10.688 -1.492 1 94.75 45 LEU B N 1
ATOM 3180 C CA . LEU B 1 45 ? 4.516 -11.555 -2.119 1 94.75 45 LEU B CA 1
ATOM 3181 C 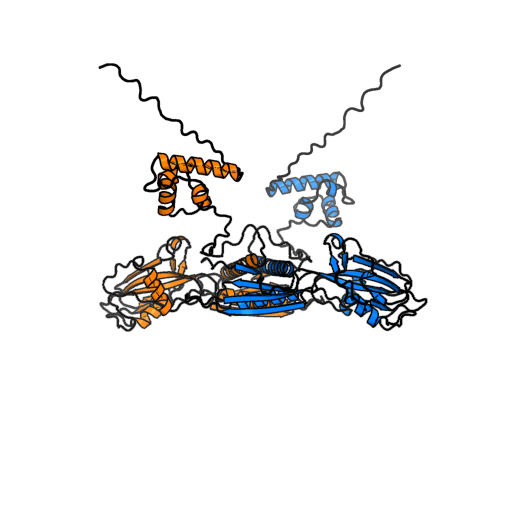C . LEU B 1 45 ? 4.184 -13.023 -1.875 1 94.75 45 LEU B C 1
ATOM 3183 O O . LEU B 1 45 ? 4.316 -13.852 -2.777 1 94.75 45 LEU B O 1
ATOM 3187 N N . LEU B 1 46 ? 3.715 -13.258 -0.771 1 92.44 46 LEU B N 1
ATOM 3188 C CA . LEU B 1 46 ? 3.482 -14.648 -0.378 1 92.44 46 LEU B CA 1
ATOM 3189 C C . LEU B 1 46 ? 2.154 -15.156 -0.93 1 92.44 46 LEU B C 1
ATOM 3191 O O . LEU B 1 46 ? 2.014 -16.344 -1.223 1 92.44 46 LEU B O 1
ATOM 3195 N N . SER B 1 47 ? 1.259 -14.25 -1.187 1 87.81 47 SER B N 1
ATOM 3196 C CA . SER B 1 47 ? -0.097 -14.742 -1.42 1 87.81 47 SER B CA 1
ATOM 3197 C C . SER B 1 47 ? -0.573 -14.398 -2.828 1 87.81 47 SER B C 1
ATOM 3199 O O . SER B 1 47 ? -1.495 -15.031 -3.348 1 87.81 47 SER B O 1
ATOM 3201 N N . SER B 1 48 ? 0.067 -13.469 -3.457 1 89.56 48 SER B N 1
ATOM 3202 C CA . SER B 1 48 ? -0.682 -12.891 -4.566 1 89.56 48 SER B CA 1
ATOM 3203 C C . SER B 1 48 ? 0.132 -12.914 -5.855 1 89.56 48 SER B C 1
ATOM 3205 O O . SER B 1 48 ? -0.329 -12.438 -6.895 1 89.56 48 SER B O 1
ATOM 3207 N N . ILE B 1 49 ? 1.259 -13.445 -5.816 1 92.56 49 ILE B N 1
ATOM 3208 C CA . ILE B 1 49 ? 2.064 -13.508 -7.031 1 92.56 49 ILE B CA 1
ATOM 3209 C C . ILE B 1 49 ? 1.563 -14.648 -7.918 1 92.56 49 ILE B C 1
ATOM 3211 O O . ILE B 1 49 ? 1.362 -15.766 -7.449 1 92.56 49 ILE B O 1
ATOM 3215 N N . THR B 1 50 ? 1.368 -14.328 -9.164 1 90.5 50 THR B N 1
ATOM 3216 C CA . THR B 1 50 ? 0.815 -15.305 -10.094 1 90.5 50 THR B CA 1
ATOM 3217 C C . THR B 1 50 ? 1.889 -16.297 -10.539 1 90.5 50 THR B C 1
ATOM 3219 O O . THR B 1 50 ? 3.027 -15.906 -10.805 1 90.5 50 THR B O 1
ATOM 3222 N N . SER B 1 51 ? 1.512 -17.531 -10.602 1 92.94 51 SER B N 1
ATOM 3223 C CA . SER B 1 51 ? 2.359 -18.594 -11.141 1 92.94 51 SER B CA 1
ATOM 3224 C C . SER B 1 51 ? 1.525 -19.703 -11.758 1 92.94 51 SER B C 1
ATOM 3226 O O . SER B 1 51 ? 0.322 -19.547 -11.969 1 92.94 51 SER B O 1
ATOM 3228 N N . VAL B 1 52 ? 2.184 -20.75 -12.227 1 94.19 52 VAL B N 1
ATOM 3229 C CA . VAL B 1 52 ? 1.527 -21.891 -12.852 1 94.19 52 VAL B CA 1
ATOM 3230 C C . VAL B 1 52 ? 1.765 -23.141 -12.023 1 94.19 52 VAL B C 1
ATOM 3232 O O . VAL B 1 52 ? 2.846 -23.328 -11.461 1 94.19 52 VAL B O 1
ATOM 3235 N N . ALA B 1 53 ? 0.753 -23.906 -11.906 1 95.44 53 ALA B N 1
ATOM 3236 C CA . ALA B 1 53 ? 0.869 -25.156 -11.172 1 95.44 53 ALA B CA 1
ATOM 3237 C C . ALA B 1 53 ? -0.093 -26.219 -11.727 1 95.44 53 ALA B C 1
ATOM 3239 O O . ALA B 1 53 ? -1.103 -25.875 -12.352 1 95.44 53 ALA B O 1
ATOM 3240 N N . PRO B 1 54 ? 0.298 -27.469 -11.57 1 96.69 54 PRO B N 1
ATOM 3241 C CA . PRO B 1 54 ? -0.66 -28.516 -11.93 1 96.69 54 PRO B CA 1
ATOM 3242 C C . PRO B 1 54 ? -1.869 -28.547 -11 1 96.69 54 PRO B C 1
ATOM 3244 O O . PRO B 1 54 ? -1.752 -28.219 -9.812 1 96.69 54 PRO B O 1
ATOM 3247 N N . PHE B 1 55 ? -3.049 -28.875 -11.57 1 96.69 55 PHE B N 1
ATOM 3248 C CA . PHE B 1 55 ? -4.238 -28.969 -10.727 1 96.69 55 PHE B CA 1
ATOM 3249 C C . PHE B 1 55 ? -4.961 -30.297 -10.953 1 96.69 55 PHE B C 1
ATOM 3251 O O . PHE B 1 55 ? -5.82 -30.672 -10.164 1 96.69 55 PHE B O 1
ATOM 3258 N N . ALA B 1 56 ? -4.621 -30.969 -12.078 1 97.06 56 ALA B N 1
ATOM 3259 C CA . ALA B 1 56 ? -5.262 -32.219 -12.43 1 97.06 56 ALA B CA 1
ATOM 3260 C C . ALA B 1 56 ? -4.301 -33.125 -13.203 1 97.06 56 ALA B C 1
ATOM 3262 O O . ALA B 1 56 ? -3.428 -32.656 -13.922 1 97.06 56 ALA B O 1
ATOM 3263 N N . ILE B 1 57 ? -4.531 -34.406 -13.016 1 97 57 ILE B N 1
ATOM 3264 C CA . ILE B 1 57 ? -3.713 -35.375 -13.727 1 97 57 ILE B CA 1
ATOM 3265 C C . ILE B 1 57 ? -4.555 -36.594 -14.07 1 97 57 ILE B C 1
ATOM 3267 O O . ILE B 1 57 ? -5.449 -36.969 -13.312 1 97 57 ILE B O 1
ATOM 3271 N N . LYS B 1 58 ? -4.344 -37.094 -15.203 1 96.94 58 LYS B N 1
ATOM 3272 C CA . LYS B 1 58 ? -4.914 -38.375 -15.609 1 96.94 58 LYS B CA 1
ATOM 3273 C C . LYS B 1 58 ? -3.816 -39.375 -15.906 1 96.94 58 LYS B C 1
ATOM 3275 O O . LYS B 1 58 ? -2.979 -39.156 -16.781 1 96.94 58 LYS B O 1
ATOM 3280 N N . ILE B 1 59 ? -3.805 -40.438 -15.156 1 95.69 59 ILE B N 1
ATOM 3281 C CA . ILE B 1 59 ? -2.789 -41.5 -15.281 1 95.69 59 ILE B CA 1
ATOM 3282 C C . ILE B 1 59 ? -3.414 -42.75 -15.875 1 95.69 59 ILE B C 1
ATOM 3284 O O . ILE B 1 59 ? -4.5 -43.156 -15.461 1 95.69 59 ILE B O 1
ATOM 3288 N N . ASN B 1 60 ? -2.676 -43.312 -16.797 1 95 60 ASN B N 1
ATOM 3289 C CA . ASN B 1 60 ? -3.176 -44.531 -17.422 1 95 60 ASN B CA 1
ATOM 3290 C C . ASN B 1 60 ? -3.428 -45.625 -16.391 1 95 60 ASN B C 1
ATOM 3292 O O . ASN B 1 60 ? -2.549 -45.938 -15.594 1 95 60 ASN B O 1
ATOM 3296 N N . ASN B 1 61 ? -4.594 -46.188 -16.344 1 92.38 61 ASN B N 1
ATOM 3297 C CA . ASN B 1 61 ? -5.027 -47.344 -15.539 1 92.38 61 ASN B CA 1
ATOM 3298 C C . ASN B 1 61 ? -5.113 -46.969 -14.062 1 92.38 61 ASN B C 1
ATOM 3300 O O . ASN B 1 61 ? -4.914 -47.812 -13.195 1 92.38 61 ASN B O 1
ATOM 3304 N N . VAL B 1 62 ? -5.23 -45.75 -13.742 1 94.38 62 VAL B N 1
ATOM 3305 C CA . VAL B 1 62 ? -5.406 -45.312 -12.352 1 94.38 62 VAL B CA 1
ATOM 3306 C C . VAL B 1 62 ? -6.781 -44.656 -12.18 1 94.38 62 VAL B C 1
ATOM 3308 O O . VAL B 1 62 ? -7.074 -43.656 -12.797 1 94.38 62 VAL B O 1
ATOM 3311 N N . GLU B 1 63 ? -7.543 -45.25 -11.297 1 91.44 63 GLU B N 1
ATOM 3312 C CA . GLU B 1 63 ? -8.922 -44.781 -11.125 1 91.44 63 GLU B CA 1
ATOM 3313 C C . GLU B 1 63 ? -9.062 -43.906 -9.883 1 91.44 63 GLU B C 1
ATOM 3315 O O . GLU B 1 63 ? -9.984 -43.094 -9.789 1 91.44 63 GLU B O 1
ATOM 3320 N N . HIS B 1 64 ? -8.219 -44.188 -8.914 1 89.5 64 HIS B N 1
ATOM 3321 C CA . HIS B 1 64 ? -8.25 -43.375 -7.703 1 89.5 64 HIS B CA 1
ATOM 3322 C C . HIS B 1 64 ? -6.852 -43.219 -7.117 1 89.5 64 HIS B C 1
ATOM 3324 O O . HIS B 1 64 ? -5.918 -43.906 -7.512 1 89.5 64 HIS B O 1
ATOM 3330 N N . GLU B 1 65 ? -6.691 -42.281 -6.258 1 86.88 65 GLU B N 1
ATOM 3331 C CA . GLU B 1 65 ? -5.395 -41.844 -5.77 1 86.88 65 GLU B CA 1
ATOM 3332 C C . GLU B 1 65 ? -4.734 -42.906 -4.895 1 86.88 65 GLU B C 1
ATOM 3334 O O . GLU B 1 65 ? -3.523 -42.844 -4.66 1 86.88 65 GLU B O 1
ATOM 3339 N N . PHE B 1 66 ? -5.398 -43.938 -4.48 1 87.31 66 PHE B N 1
ATOM 3340 C CA . PHE B 1 66 ? -4.855 -44.938 -3.553 1 87.31 66 PHE B CA 1
ATOM 3341 C C . PHE B 1 66 ? -4.445 -46.188 -4.289 1 87.31 66 PHE B C 1
ATOM 3343 O O . PHE B 1 66 ? -4.016 -47.188 -3.666 1 87.31 66 PHE B O 1
ATOM 3350 N N . GLN B 1 67 ? -4.488 -46.125 -5.508 1 90.62 67 GLN B N 1
ATOM 3351 C CA . GLN B 1 67 ? -4.234 -47.312 -6.297 1 90.62 67 GLN B CA 1
ATOM 3352 C C . GLN B 1 67 ? -2.738 -47.531 -6.5 1 90.62 67 GLN B C 1
ATOM 3354 O O . GLN B 1 67 ? -1.969 -46.562 -6.57 1 90.62 67 GLN B O 1
ATOM 3359 N N . THR B 1 68 ? -2.365 -48.75 -6.543 1 90 68 THR B N 1
ATOM 3360 C CA . THR B 1 68 ? -1.021 -49.094 -6.984 1 90 68 THR B CA 1
ATOM 3361 C C . THR B 1 68 ? -0.942 -49.125 -8.508 1 90 68 THR B C 1
ATOM 3363 O O . THR B 1 68 ? -1.949 -49.375 -9.18 1 90 68 THR B O 1
ATOM 3366 N N . ILE B 1 69 ? 0.171 -48.812 -8.945 1 90.62 69 ILE B N 1
ATOM 3367 C CA . ILE B 1 69 ? 0.356 -48.812 -10.391 1 90.62 69 ILE B CA 1
ATOM 3368 C C . ILE B 1 69 ? 1.293 -49.969 -10.797 1 90.62 69 ILE B C 1
ATOM 3370 O O . ILE B 1 69 ? 2.459 -49.969 -10.391 1 90.62 69 ILE B O 1
ATOM 3374 N N . SER B 1 70 ? 0.744 -50.781 -11.609 1 89.19 70 SER B N 1
ATOM 3375 C CA . SER B 1 70 ? 1.532 -51.906 -12.047 1 89.19 70 SER B CA 1
ATOM 3376 C C . SER B 1 70 ? 2.758 -51.469 -12.836 1 89.19 70 SER B C 1
ATOM 3378 O O . SER B 1 70 ? 2.65 -50.656 -13.758 1 89.19 70 SER B O 1
ATOM 3380 N N . GLY B 1 71 ? 3.932 -52.031 -12.461 1 91.38 71 GLY B N 1
ATOM 3381 C CA . GLY B 1 71 ? 5.156 -51.719 -13.188 1 91.38 71 GLY B CA 1
ATOM 3382 C C . GLY B 1 71 ? 5.91 -50.531 -12.633 1 91.38 71 GLY B C 1
ATOM 3383 O O . GLY B 1 71 ? 6.977 -50.188 -13.133 1 91.38 71 GLY B O 1
ATOM 3384 N N . LEU B 1 72 ? 5.316 -49.938 -11.719 1 93.38 72 LEU B N 1
ATOM 3385 C CA . LEU B 1 72 ? 5.961 -48.781 -11.078 1 93.38 72 LEU B CA 1
ATOM 3386 C C . LEU B 1 72 ? 6.258 -49.094 -9.617 1 93.38 72 LEU B C 1
ATOM 3388 O O . LEU B 1 72 ? 5.48 -49.75 -8.945 1 93.38 72 LEU B O 1
ATOM 3392 N N . LYS B 1 73 ? 7.344 -48.562 -9.125 1 92.38 73 LYS B N 1
ATOM 3393 C CA . LYS B 1 73 ? 7.664 -48.688 -7.711 1 92.38 73 LYS B CA 1
ATOM 3394 C C . LYS B 1 73 ? 6.746 -47.812 -6.855 1 92.38 73 LYS B C 1
ATOM 3396 O O . LYS B 1 73 ? 6.328 -48.219 -5.77 1 92.38 73 LYS B O 1
ATOM 3401 N N . GLU B 1 74 ? 6.387 -46.688 -7.27 1 93.38 74 GLU B N 1
ATOM 3402 C CA . GLU B 1 74 ? 5.562 -45.719 -6.539 1 93.38 74 GLU B CA 1
ATOM 3403 C C . GLU B 1 74 ? 4.078 -46.031 -6.715 1 93.38 74 GLU B C 1
ATOM 3405 O O . GLU B 1 74 ? 3.646 -46.438 -7.789 1 93.38 74 GLU B O 1
ATOM 3410 N N . ASP B 1 75 ? 3.336 -45.75 -5.715 1 93.81 75 ASP B N 1
ATOM 3411 C CA . ASP B 1 75 ? 1.883 -45.781 -5.859 1 93.81 75 ASP B CA 1
ATOM 3412 C C . ASP B 1 75 ? 1.363 -44.438 -6.398 1 93.81 75 ASP B C 1
ATOM 3414 O O . ASP B 1 75 ? 2.143 -43.531 -6.652 1 93.81 75 ASP B O 1
ATOM 3418 N N . ALA B 1 76 ? 0.089 -44.406 -6.57 1 94.19 76 ALA B N 1
ATOM 3419 C CA . ALA B 1 76 ? -0.516 -43.219 -7.207 1 94.19 76 ALA B CA 1
ATOM 3420 C C . ALA B 1 76 ? -0.314 -41.969 -6.363 1 94.19 76 ALA B C 1
ATOM 3422 O O . ALA B 1 76 ? -0.019 -40.906 -6.895 1 94.19 76 ALA B O 1
ATOM 3423 N N . ILE B 1 77 ? -0.363 -42.031 -5.051 1 94.38 77 ILE B N 1
ATOM 3424 C CA . ILE B 1 77 ? -0.226 -40.906 -4.148 1 94.38 77 ILE B CA 1
ATOM 3425 C C . ILE B 1 77 ? 1.188 -40.312 -4.242 1 94.38 77 ILE B C 1
ATOM 3427 O O . ILE B 1 77 ? 1.367 -39.125 -4.398 1 94.38 77 ILE B O 1
ATOM 3431 N N . THR B 1 78 ? 2.105 -41.188 -4.156 1 95.44 78 THR B N 1
ATOM 3432 C CA . THR B 1 78 ? 3.504 -40.781 -4.215 1 95.44 78 THR B CA 1
ATOM 3433 C C . THR B 1 78 ? 3.838 -40.219 -5.586 1 95.44 78 THR B C 1
ATOM 3435 O O . THR B 1 78 ? 4.559 -39.219 -5.684 1 95.44 78 THR B O 1
ATOM 3438 N N . LEU B 1 79 ? 3.322 -40.875 -6.613 1 95.44 79 LEU B N 1
ATOM 3439 C CA . LEU B 1 79 ? 3.557 -40.406 -7.973 1 95.44 79 LEU B CA 1
ATOM 3440 C C . LEU B 1 79 ? 3.012 -38.969 -8.148 1 95.44 79 LEU B C 1
ATOM 3442 O O . LEU B 1 79 ? 3.715 -38.094 -8.648 1 95.44 79 LEU B O 1
ATOM 3446 N N . VAL B 1 80 ? 1.8 -38.75 -7.684 1 95.31 80 VAL B N 1
ATOM 3447 C CA . VAL B 1 80 ? 1.14 -37.469 -7.805 1 95.31 80 VAL B CA 1
ATOM 3448 C C . VAL B 1 80 ? 1.912 -36.406 -7.012 1 95.31 80 VAL B C 1
ATOM 3450 O O . VAL B 1 80 ? 2.094 -35.281 -7.477 1 95.31 80 VAL B O 1
ATOM 3453 N N . ARG B 1 81 ? 2.326 -36.75 -5.906 1 94.81 81 ARG B N 1
ATOM 3454 C CA . ARG B 1 81 ? 3.117 -35.844 -5.078 1 94.81 81 ARG B CA 1
ATOM 3455 C C . ARG B 1 81 ? 4.398 -35.438 -5.789 1 94.81 81 ARG B C 1
ATOM 3457 O O . ARG B 1 81 ? 4.762 -34.25 -5.781 1 94.81 81 ARG B O 1
ATOM 3464 N N . ASN B 1 82 ? 5.043 -36.406 -6.359 1 96.12 82 ASN B N 1
ATOM 3465 C CA . ASN B 1 82 ? 6.285 -36.125 -7.066 1 96.12 82 ASN B CA 1
ATOM 3466 C C . ASN B 1 82 ? 6.055 -35.219 -8.258 1 96.12 82 ASN B C 1
ATOM 3468 O O . ASN B 1 82 ? 6.836 -34.281 -8.492 1 96.12 82 ASN B O 1
ATOM 3472 N N . ILE B 1 83 ? 5.008 -35.438 -8.883 1 95.94 83 ILE B N 1
ATOM 3473 C CA . ILE B 1 83 ? 4.707 -34.656 -10.086 1 95.94 83 ILE B CA 1
ATOM 3474 C C . ILE B 1 83 ? 4.297 -33.25 -9.695 1 95.94 83 ILE B C 1
ATOM 3476 O O . ILE B 1 83 ? 4.629 -32.281 -10.391 1 95.94 83 ILE B O 1
ATOM 3480 N N . ARG B 1 84 ? 3.605 -33.156 -8.586 1 94.81 84 ARG B N 1
ATOM 3481 C CA . ARG B 1 84 ? 3.146 -31.844 -8.109 1 94.81 84 ARG B CA 1
ATOM 3482 C C . ARG B 1 84 ? 4.324 -30.938 -7.789 1 94.81 84 ARG B C 1
ATOM 3484 O O . ARG B 1 84 ? 4.195 -29.703 -7.828 1 94.81 84 ARG B O 1
ATOM 3491 N N . ASN B 1 85 ? 5.453 -31.484 -7.5 1 94.62 85 ASN B N 1
ATOM 3492 C CA . ASN B 1 85 ? 6.625 -30.719 -7.082 1 94.62 85 ASN B CA 1
ATOM 3493 C C . ASN B 1 85 ? 7.383 -30.156 -8.281 1 94.62 85 ASN B C 1
ATOM 3495 O O . ASN B 1 85 ? 8.336 -29.391 -8.117 1 94.62 85 ASN B O 1
ATOM 3499 N N . ILE B 1 86 ? 6.938 -30.531 -9.445 1 95.12 86 ILE B N 1
ATOM 3500 C CA . ILE B 1 86 ? 7.574 -29.984 -10.633 1 95.12 86 ILE B CA 1
ATOM 3501 C C . ILE B 1 86 ? 7.215 -28.5 -10.773 1 95.12 86 ILE B C 1
ATOM 3503 O O . ILE B 1 86 ? 6.059 -28.109 -10.57 1 95.12 86 ILE B O 1
ATOM 3507 N N . ARG B 1 87 ? 8.188 -27.734 -11.102 1 95.19 87 ARG B N 1
ATOM 3508 C CA . ARG B 1 87 ? 8 -26.297 -11.258 1 95.19 87 ARG B CA 1
ATOM 3509 C C . ARG B 1 87 ? 8.141 -25.875 -12.719 1 95.19 87 ARG B C 1
ATOM 3511 O O . ARG B 1 87 ? 9 -26.391 -13.438 1 95.19 87 ARG B O 1
ATOM 3518 N N . PHE B 1 88 ? 7.289 -24.859 -13.117 1 94.25 88 PHE B N 1
ATOM 3519 C CA . PHE B 1 88 ? 7.219 -24.484 -14.523 1 94.25 88 PHE B CA 1
ATOM 3520 C C . PHE B 1 88 ? 7.359 -22.984 -14.688 1 94.25 88 PHE B C 1
ATOM 3522 O O . PHE B 1 88 ? 6.84 -22.203 -13.875 1 94.25 88 PHE B O 1
ATOM 3529 N N . VAL B 1 89 ? 8.062 -22.625 -15.633 1 93.06 89 VAL B N 1
ATOM 3530 C CA . VAL B 1 89 ? 8.008 -21.266 -16.172 1 93.06 89 VAL B CA 1
ATOM 3531 C C . VAL B 1 89 ? 7.137 -21.234 -17.422 1 93.06 89 VAL B C 1
ATOM 3533 O O . VAL B 1 89 ? 7.133 -22.203 -18.203 1 93.06 89 VAL B O 1
ATOM 3536 N N . TYR B 1 90 ? 6.445 -20.172 -17.594 1 91.12 90 TYR B N 1
ATOM 3537 C CA . TYR B 1 90 ? 5.461 -20.172 -18.672 1 91.12 90 TYR B CA 1
ATOM 3538 C C . TYR B 1 90 ? 5.504 -18.859 -19.453 1 91.12 90 TYR B C 1
ATOM 3540 O O . TYR B 1 90 ? 5.988 -17.844 -18.938 1 91.12 90 TYR B O 1
ATOM 3548 N N . ASN B 1 91 ? 5.047 -19.031 -20.672 1 88.56 91 ASN B N 1
ATOM 3549 C CA . ASN B 1 91 ? 4.691 -17.859 -21.484 1 88.56 91 ASN B CA 1
ATOM 3550 C C . ASN B 1 91 ? 3.203 -17.531 -21.375 1 88.56 91 ASN B C 1
ATOM 3552 O O . ASN B 1 91 ? 2.359 -18.438 -21.469 1 88.56 91 ASN B O 1
ATOM 3556 N N . GLU B 1 92 ? 2.975 -16.297 -21.219 1 85.19 92 GLU B N 1
ATOM 3557 C CA . GLU B 1 92 ? 1.599 -15.867 -20.984 1 85.19 92 GLU 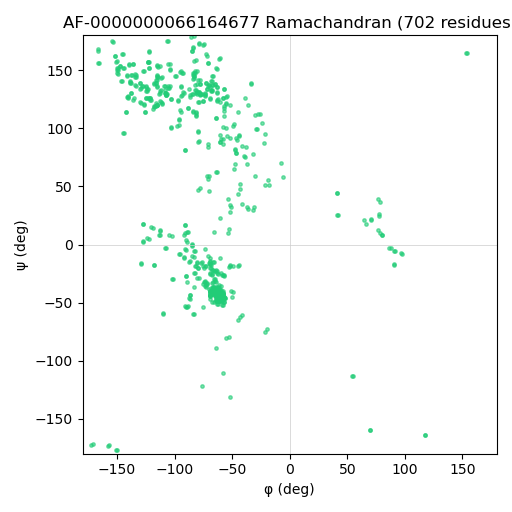B CA 1
ATOM 3558 C C . GLU B 1 92 ? 0.68 -16.328 -22.125 1 85.19 92 GLU B C 1
ATOM 3560 O O . GLU B 1 92 ? -0.504 -16.578 -21.906 1 85.19 92 GLU B O 1
ATOM 3565 N N . GLU B 1 93 ? 1.137 -16.516 -23.266 1 85 93 GLU B N 1
ATOM 3566 C CA . GLU B 1 93 ? 0.352 -16.812 -24.453 1 85 93 GLU B CA 1
ATOM 3567 C C . GLU B 1 93 ? -0.305 -18.188 -24.344 1 85 93 GLU B C 1
ATOM 3569 O O . GLU B 1 93 ? -1.376 -18.422 -24.906 1 85 93 GLU B O 1
ATOM 3574 N N . ILE B 1 94 ? 0.289 -19.062 -23.562 1 86.62 94 ILE B N 1
ATOM 3575 C CA . ILE B 1 94 ? -0.196 -20.438 -23.484 1 86.62 94 ILE B CA 1
ATOM 3576 C C . ILE B 1 94 ? -1.487 -20.484 -22.656 1 86.62 94 ILE B C 1
ATOM 3578 O O . ILE B 1 94 ? -2.295 -21.391 -22.812 1 86.62 94 ILE B O 1
ATOM 3582 N N . PHE B 1 95 ? -1.691 -19.453 -21.891 1 87.56 95 PHE B N 1
ATOM 3583 C CA . PHE B 1 95 ? -2.859 -19.469 -21.016 1 87.56 95 PHE B CA 1
ATOM 3584 C C . PHE B 1 95 ? -3.865 -18.406 -21.438 1 87.56 95 PHE B C 1
ATOM 3586 O O . PHE B 1 95 ? -4.812 -18.109 -20.703 1 87.56 95 PHE B O 1
ATOM 3593 N N . GLU B 1 96 ? -3.721 -17.781 -22.484 1 78.38 96 GLU B N 1
ATOM 3594 C CA . GLU B 1 96 ? -4.535 -16.656 -22.938 1 78.38 96 GLU B CA 1
ATOM 3595 C C . GLU B 1 96 ? -5.973 -17.094 -23.219 1 78.38 96 GLU B C 1
ATOM 3597 O O . GLU B 1 96 ? -6.918 -16.359 -22.922 1 78.38 96 GLU B O 1
ATOM 3602 N N . LYS B 1 97 ? -6.191 -18.266 -23.797 1 76.69 97 LYS B N 1
ATOM 3603 C CA . LYS B 1 97 ? -7.527 -18.672 -24.219 1 76.69 97 LYS B CA 1
ATOM 3604 C C . LYS B 1 97 ? -8.32 -19.266 -23.062 1 76.69 97 LYS B C 1
ATOM 3606 O O . LYS B 1 97 ? -9.352 -18.719 -22.656 1 76.69 97 LYS B O 1
ATOM 3611 N N . GLU B 1 98 ? -7.91 -20.281 -22.453 1 82.69 98 GLU B N 1
ATOM 3612 C CA . GLU B 1 98 ? -8.711 -20.984 -21.469 1 82.69 98 GLU B CA 1
ATOM 3613 C C . GLU B 1 98 ? -7.945 -21.156 -20.156 1 82.69 98 GLU B C 1
ATOM 3615 O O . GLU B 1 98 ? -8.414 -21.812 -19.234 1 82.69 98 GLU B O 1
ATOM 3620 N N . ASN B 1 99 ? -6.914 -20.438 -19.906 1 91.06 99 ASN B N 1
ATOM 3621 C CA . ASN B 1 99 ? -6.082 -20.656 -18.719 1 91.06 99 ASN B CA 1
ATOM 3622 C C . ASN B 1 99 ? -5.863 -22.141 -18.438 1 91.06 99 ASN B C 1
ATOM 3624 O O . ASN B 1 99 ? -6.086 -22.594 -17.328 1 91.06 99 ASN B O 1
ATOM 3628 N N . LEU B 1 100 ? -5.578 -22.891 -19.422 1 93.5 100 LEU B N 1
ATOM 3629 C CA . LEU B 1 100 ? -5.391 -24.328 -19.359 1 93.5 100 LEU B CA 1
ATOM 3630 C C . LEU B 1 100 ? -4.238 -24.766 -20.25 1 93.5 100 LEU B C 1
ATOM 3632 O O . LEU B 1 100 ? -4.156 -24.359 -21.422 1 93.5 100 LEU B O 1
ATOM 3636 N N . ALA B 1 101 ? -3.365 -25.453 -19.703 1 93.25 101 ALA B N 1
ATOM 3637 C CA . ALA B 1 101 ? -2.285 -26.078 -20.453 1 93.25 101 ALA B CA 1
ATOM 3638 C C . ALA B 1 101 ? -2.193 -27.578 -20.141 1 93.25 101 ALA B C 1
ATOM 3640 O O . ALA B 1 101 ? -2.516 -28 -19.031 1 93.25 101 ALA B O 1
ATOM 3641 N N . LYS B 1 102 ? -1.757 -28.359 -21.109 1 93.88 102 LYS B N 1
ATOM 3642 C CA . LYS B 1 102 ? -1.662 -29.812 -20.953 1 93.88 102 LYS B CA 1
ATOM 3643 C C . LYS B 1 102 ? -0.272 -30.312 -21.328 1 93.88 102 LYS B C 1
ATOM 3645 O O . LYS B 1 102 ? 0.304 -29.875 -22.328 1 93.88 102 LYS B O 1
ATOM 3650 N N . ILE B 1 103 ? 0.221 -31.172 -20.531 1 94.69 103 ILE B N 1
ATOM 3651 C CA . ILE B 1 103 ? 1.454 -31.891 -20.828 1 94.69 103 ILE B CA 1
ATOM 3652 C C . ILE B 1 103 ? 1.18 -33.406 -20.859 1 94.69 103 ILE B C 1
ATOM 3654 O O . ILE B 1 103 ? 0.618 -33.969 -19.922 1 94.69 103 ILE B O 1
ATOM 3658 N N . SER B 1 104 ? 1.543 -34 -21.984 1 95.38 104 SER B N 1
ATOM 3659 C CA . SER B 1 104 ? 1.405 -35.438 -22.125 1 95.38 104 SER B CA 1
ATOM 3660 C C . SER B 1 104 ? 2.76 -36.125 -22.047 1 95.38 104 SER B C 1
ATOM 3662 O O . SER B 1 104 ? 3.738 -35.688 -22.625 1 95.38 104 SER B O 1
ATOM 3664 N N . PHE B 1 105 ? 2.783 -37.219 -21.297 1 95.62 105 PHE B N 1
ATOM 3665 C CA . PHE B 1 105 ? 4.027 -37.969 -21.109 1 95.62 105 PHE B CA 1
ATOM 3666 C C . PHE B 1 105 ? 3.775 -39.469 -21.188 1 95.62 105 PHE B C 1
ATOM 3668 O O . PHE B 1 105 ? 2.789 -39.969 -20.641 1 95.62 105 PHE B O 1
ATOM 3675 N N . LYS B 1 106 ? 4.59 -40.062 -21.984 1 95 106 LYS B N 1
ATOM 3676 C CA . LYS B 1 106 ? 4.551 -41.531 -22.125 1 95 106 LYS B CA 1
ATOM 3677 C C . LYS B 1 106 ? 5.961 -42.094 -22.25 1 95 106 LYS B C 1
ATOM 3679 O O . LYS B 1 106 ? 6.77 -41.594 -23.031 1 95 106 LYS B O 1
ATOM 3684 N N . THR B 1 107 ? 6.254 -43.062 -21.391 1 94.75 107 THR B N 1
ATOM 3685 C CA . THR B 1 107 ? 7.562 -43.688 -21.484 1 94.75 107 THR B CA 1
ATOM 3686 C C . THR B 1 107 ? 7.492 -45.156 -21.031 1 94.75 107 THR B C 1
ATOM 3688 O O . THR B 1 107 ? 6.633 -45.531 -20.219 1 94.75 107 THR B O 1
ATOM 3691 N N . ASN B 1 108 ? 8.32 -46 -21.656 1 91.94 108 ASN B N 1
ATOM 3692 C CA . ASN B 1 108 ? 8.492 -47.406 -21.25 1 91.94 108 ASN B CA 1
ATOM 3693 C C . ASN B 1 108 ? 9.93 -47.688 -20.844 1 91.94 108 ASN B C 1
ATOM 3695 O O . ASN B 1 108 ? 10.336 -48.875 -20.781 1 91.94 108 ASN B O 1
ATOM 3699 N N . LYS B 1 109 ? 10.633 -46.594 -20.656 1 91.38 109 LYS B N 1
ATOM 3700 C CA . LYS B 1 109 ? 12.031 -46.75 -20.281 1 91.38 109 LYS B CA 1
ATOM 3701 C C . LYS B 1 109 ? 12.164 -47.219 -18.828 1 91.38 109 LYS B C 1
ATOM 3703 O O . LYS B 1 109 ? 11.609 -46.625 -17.922 1 91.38 109 LYS B O 1
ATOM 3708 N N . GLU B 1 110 ? 12.953 -48.312 -18.719 1 93.69 110 GLU B N 1
ATOM 3709 C CA . GLU B 1 110 ? 13.172 -48.875 -17.391 1 93.69 110 GLU B CA 1
ATOM 3710 C C .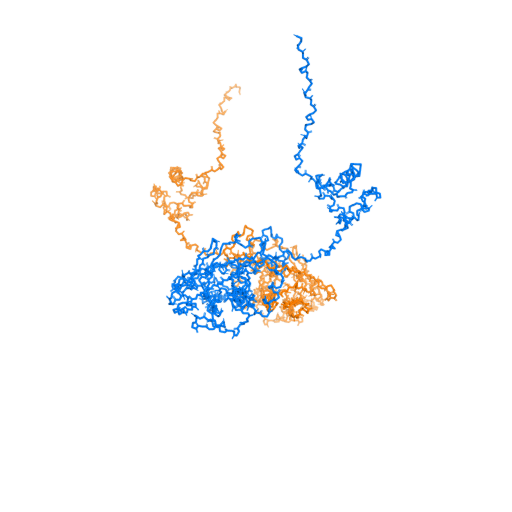 GLU B 1 110 ? 14.102 -47.969 -16.562 1 93.69 110 GLU B C 1
ATOM 3712 O O . GLU B 1 110 ? 15.086 -47.438 -17.094 1 93.69 110 GLU B O 1
ATOM 3717 N N . GLY B 1 111 ? 13.773 -47.812 -15.305 1 94.94 111 GLY B N 1
ATOM 3718 C CA . GLY B 1 111 ? 14.656 -47.062 -14.43 1 94.94 111 GLY B CA 1
ATOM 3719 C C . GLY B 1 111 ? 14.008 -45.812 -13.859 1 94.94 111 GLY B C 1
ATOM 3720 O O . GLY B 1 111 ? 12.781 -45.719 -13.797 1 94.94 111 GLY B O 1
ATOM 3721 N N . GLU B 1 112 ? 14.891 -45 -13.359 1 96.56 112 GLU B N 1
ATOM 3722 C CA . GLU B 1 112 ? 14.422 -43.75 -12.719 1 96.56 112 GLU B CA 1
ATOM 3723 C C . GLU B 1 112 ? 14.016 -42.719 -13.758 1 96.56 112 GLU B C 1
ATOM 3725 O O . GLU B 1 112 ? 14.734 -42.5 -14.727 1 96.56 112 GLU B O 1
ATOM 3730 N N . ILE B 1 113 ? 12.867 -42.219 -13.547 1 96.31 113 ILE B N 1
ATOM 3731 C CA . ILE B 1 113 ? 12.344 -41.156 -14.406 1 96.31 113 ILE B CA 1
ATOM 3732 C C . ILE B 1 113 ? 12.414 -39.812 -13.68 1 96.31 113 ILE B C 1
ATOM 3734 O O . ILE B 1 113 ? 12.055 -39.719 -12.508 1 96.31 113 ILE B O 1
ATOM 3738 N N . PHE B 1 114 ? 12.883 -38.781 -14.391 1 97.19 114 PHE B N 1
ATOM 3739 C CA . PHE B 1 114 ? 12.992 -37.438 -13.836 1 97.19 114 PHE B CA 1
ATOM 3740 C C . PHE B 1 114 ? 12.18 -36.438 -14.672 1 97.19 114 PHE B C 1
ATOM 3742 O O . PHE B 1 114 ? 11.719 -36.781 -15.766 1 97.19 114 PHE B O 1
ATOM 3749 N N . ALA B 1 115 ? 12.008 -35.312 -14.062 1 96.31 115 ALA B N 1
ATOM 3750 C CA . ALA B 1 115 ? 11.273 -34.25 -14.766 1 96.31 115 ALA B CA 1
ATOM 3751 C C . ALA B 1 115 ? 11.93 -33.906 -16.094 1 96.31 115 ALA B C 1
ATOM 3753 O O . ALA B 1 115 ? 11.266 -33.469 -17.031 1 96.31 115 ALA B O 1
ATOM 3754 N N . SER B 1 116 ? 13.172 -34.125 -16.188 1 94.75 116 SER B N 1
ATOM 3755 C CA . SER B 1 116 ? 13.914 -33.875 -17.422 1 94.75 116 SER B CA 1
ATOM 3756 C C . SER B 1 116 ? 13.445 -34.75 -18.562 1 94.75 116 SER B C 1
ATOM 3758 O O . SER B 1 116 ? 13.656 -34.469 -19.734 1 94.75 116 SER B O 1
ATOM 3760 N N . ASP B 1 117 ? 12.836 -35.844 -18.203 1 94.94 117 ASP B N 1
ATOM 3761 C CA . ASP B 1 117 ? 12.383 -36.812 -19.203 1 94.94 117 ASP B CA 1
ATOM 3762 C C . ASP B 1 117 ? 11.062 -36.375 -19.828 1 94.94 117 ASP B C 1
ATOM 3764 O O . ASP B 1 117 ? 10.656 -36.906 -20.875 1 94.94 117 ASP B O 1
ATOM 3768 N N . ILE B 1 118 ? 10.445 -35.469 -19.188 1 93.69 118 ILE B N 1
ATOM 3769 C CA . ILE B 1 118 ? 9.172 -34.969 -19.688 1 93.69 118 ILE B CA 1
ATOM 3770 C C . ILE B 1 118 ? 9.414 -34 -20.844 1 93.69 118 ILE B C 1
ATOM 3772 O O . ILE B 1 118 ? 10.227 -33.062 -20.703 1 93.69 118 ILE B O 1
ATOM 3776 N N . PRO B 1 119 ? 8.734 -34.25 -21.891 1 88.31 119 PRO B N 1
ATOM 3777 C CA . PRO B 1 119 ? 8.914 -33.312 -23.016 1 88.31 119 PRO B CA 1
ATOM 3778 C C . PRO B 1 119 ? 8.422 -31.906 -22.703 1 88.31 119 PRO B C 1
ATOM 3780 O O . PRO B 1 119 ? 7.414 -31.734 -22.016 1 88.31 119 PRO B O 1
ATOM 3783 N N . GLU B 1 120 ? 9.219 -31.016 -23.141 1 81.69 120 GLU B N 1
ATOM 3784 C CA . GLU B 1 120 ? 8.812 -29.625 -22.938 1 81.69 120 GLU B CA 1
ATOM 3785 C C . GLU B 1 120 ? 7.816 -29.188 -24 1 81.69 120 GLU B C 1
ATOM 3787 O O . GLU B 1 120 ? 7.914 -29.594 -25.156 1 81.69 120 GLU B O 1
ATOM 3792 N N . VAL B 1 121 ? 6.797 -28.641 -23.547 1 83.62 121 VAL B N 1
ATOM 3793 C CA . VAL B 1 121 ? 5.785 -28.062 -24.438 1 83.62 121 VAL B CA 1
ATOM 3794 C C . VAL B 1 121 ? 6.074 -26.578 -24.656 1 83.62 121 VAL B C 1
ATOM 3796 O O . VAL B 1 121 ? 6.652 -25.922 -23.781 1 83.62 121 VAL B O 1
ATOM 3799 N N . SER B 1 122 ? 5.711 -26.156 -25.859 1 85.62 122 SER B N 1
ATOM 3800 C CA . SER B 1 122 ? 5.941 -24.766 -26.203 1 85.62 122 SER B CA 1
ATOM 3801 C C . SER B 1 122 ? 5.289 -23.828 -25.188 1 85.62 122 SER B C 1
ATOM 3803 O O . SER B 1 122 ? 4.102 -23.953 -24.891 1 85.62 122 SER B O 1
ATOM 3805 N N . GLY B 1 123 ? 6.098 -23.047 -24.609 1 89.12 123 GLY B N 1
ATOM 3806 C CA . GLY B 1 123 ? 5.602 -22.047 -23.688 1 89.12 123 GLY B CA 1
ATOM 3807 C C . GLY B 1 123 ? 5.688 -22.469 -22.234 1 89.12 123 GLY B C 1
ATOM 3808 O O . GLY B 1 123 ? 5.359 -21.703 -21.328 1 89.12 123 GLY B O 1
ATOM 3809 N N . LEU B 1 124 ? 6.035 -23.719 -22.109 1 92.25 124 LEU B N 1
ATOM 3810 C CA . LEU B 1 124 ? 6.223 -24.234 -20.75 1 92.25 124 LEU B CA 1
ATOM 3811 C C . LEU B 1 124 ? 7.613 -24.844 -20.594 1 92.25 124 LEU B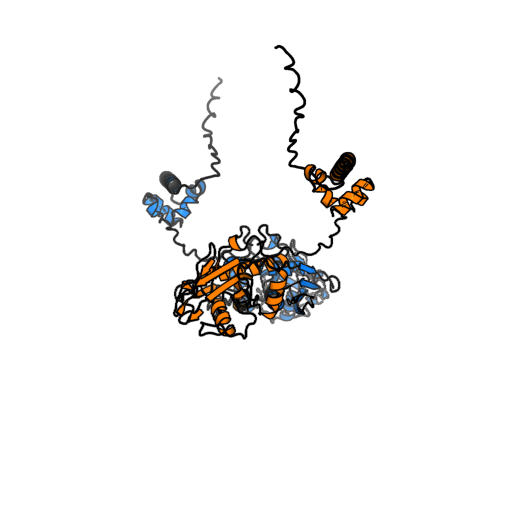 C 1
ATOM 3813 O O . LEU B 1 124 ? 8.016 -25.688 -21.375 1 92.25 124 LEU B O 1
ATOM 3817 N N . GLU B 1 125 ? 8.258 -24.359 -19.609 1 92.62 125 GLU B N 1
ATOM 3818 C CA . GLU B 1 125 ? 9.594 -24.891 -19.328 1 92.62 125 GLU B CA 1
ATOM 3819 C C . GLU B 1 125 ? 9.695 -25.406 -17.891 1 92.62 125 GLU B C 1
ATOM 3821 O O . GLU B 1 125 ? 9.266 -24.719 -16.953 1 92.62 125 GLU B O 1
ATOM 3826 N N . ILE B 1 126 ? 10.242 -26.609 -17.812 1 95.06 126 ILE B N 1
ATOM 3827 C CA . ILE B 1 126 ? 10.453 -27.172 -16.5 1 95.06 126 ILE B CA 1
ATOM 3828 C C . ILE B 1 126 ? 11.719 -26.594 -15.875 1 95.06 126 ILE B C 1
ATOM 3830 O O . ILE B 1 126 ? 12.789 -26.609 -16.5 1 95.06 126 ILE B O 1
ATOM 3834 N N . VAL B 1 127 ? 11.609 -26.156 -14.672 1 93.69 127 VAL B N 1
ATOM 3835 C CA . VAL B 1 127 ? 12.719 -25.484 -14 1 93.69 127 VAL B CA 1
ATOM 3836 C C . VAL B 1 127 ? 13.555 -26.516 -13.234 1 93.69 127 VAL B C 1
ATOM 3838 O O . VAL B 1 127 ? 14.766 -26.594 -13.43 1 93.69 127 VAL B O 1
ATOM 3841 N N . ASN B 1 128 ? 12.891 -27.297 -12.391 1 94.19 128 ASN B N 1
ATOM 3842 C CA . ASN B 1 128 ? 13.609 -28.312 -11.617 1 94.19 128 ASN B CA 1
ATOM 3843 C C . ASN B 1 128 ? 13.656 -29.641 -12.352 1 94.19 128 ASN B C 1
ATOM 3845 O O . ASN B 1 128 ? 13.055 -30.625 -11.898 1 94.19 128 ASN B O 1
ATOM 3849 N N . LYS B 1 129 ? 14.523 -29.766 -13.234 1 94.94 129 LYS B N 1
ATOM 3850 C CA . LYS B 1 129 ? 14.641 -30.922 -14.125 1 94.94 129 LYS B CA 1
ATOM 3851 C C . LYS B 1 129 ? 15.102 -32.156 -13.359 1 94.94 129 LYS B C 1
ATOM 3853 O O . LYS B 1 129 ? 14.93 -33.281 -13.828 1 94.94 129 LYS B O 1
ATOM 3858 N N . ASP B 1 130 ? 15.625 -31.938 -12.211 1 95.19 130 ASP B N 1
ATOM 3859 C CA . ASP B 1 130 ? 16.156 -33.031 -11.398 1 95.19 130 ASP B CA 1
ATOM 3860 C C . ASP B 1 130 ? 15.086 -33.625 -10.492 1 95.19 130 ASP B C 1
ATOM 3862 O O . ASP B 1 130 ? 15.344 -34.562 -9.758 1 95.19 130 ASP B O 1
ATOM 3866 N N . GLN B 1 131 ? 13.938 -33.156 -10.594 1 96.12 131 GLN B N 1
ATOM 3867 C CA . GLN B 1 131 ? 12.844 -33.688 -9.773 1 96.12 131 GLN B CA 1
ATOM 3868 C C . GLN B 1 131 ? 12.562 -35.156 -10.094 1 96.12 131 GLN B C 1
ATOM 3870 O O . GLN B 1 131 ? 12.281 -35.5 -11.242 1 96.12 131 GLN B O 1
ATOM 3875 N N . TYR B 1 132 ? 12.617 -36 -9.094 1 97 132 TYR B N 1
ATOM 3876 C CA . TYR B 1 132 ? 12.312 -37.406 -9.211 1 97 132 TYR B CA 1
ATOM 3877 C C . TYR B 1 132 ? 10.82 -37.625 -9.391 1 97 132 TYR B C 1
ATOM 3879 O O . TYR B 1 132 ? 10.008 -37.031 -8.672 1 97 132 TYR B O 1
ATOM 3887 N N . ILE B 1 133 ? 10.477 -38.469 -10.352 1 96.38 133 ILE B N 1
ATOM 3888 C CA . ILE B 1 133 ? 9.07 -38.719 -10.625 1 96.38 133 ILE B CA 1
ATOM 3889 C C . ILE B 1 133 ? 8.711 -40.125 -10.188 1 96.38 133 ILE B C 1
ATOM 3891 O O . ILE B 1 133 ? 7.855 -40.312 -9.32 1 96.38 133 ILE B O 1
ATOM 3895 N N . ALA B 1 134 ? 9.438 -41.156 -10.812 1 96.44 134 ALA B N 1
ATOM 3896 C CA . ALA B 1 134 ? 9.125 -42.562 -10.508 1 96.44 134 ALA B CA 1
ATOM 3897 C C . ALA B 1 134 ? 10.219 -43.469 -11.023 1 96.44 134 ALA B C 1
ATOM 3899 O O . ALA B 1 134 ? 11.164 -43.031 -11.688 1 96.44 134 ALA B O 1
ATOM 3900 N N . ASN B 1 135 ? 10.141 -44.688 -10.539 1 97 135 ASN B N 1
ATOM 3901 C CA . ASN B 1 135 ? 11 -45.75 -11.031 1 97 135 ASN B CA 1
ATOM 3902 C C . ASN B 1 135 ? 10.195 -46.844 -11.734 1 97 135 ASN B C 1
ATOM 3904 O O . ASN B 1 135 ? 9.359 -47.5 -11.117 1 97 135 ASN B O 1
ATOM 3908 N N . ILE B 1 136 ? 10.492 -47.062 -12.992 1 95.88 136 ILE B N 1
ATOM 3909 C CA . ILE B 1 136 ? 9.758 -48.031 -13.789 1 95.88 136 ILE B CA 1
ATOM 3910 C C . ILE B 1 136 ? 10.484 -49.375 -13.773 1 95.88 136 ILE B C 1
ATOM 3912 O O . ILE B 1 136 ? 11.672 -49.438 -14.086 1 95.88 136 ILE B O 1
ATOM 3916 N N . ALA B 1 137 ? 9.773 -50.375 -13.445 1 93.81 137 ALA B N 1
ATOM 3917 C CA . ALA B 1 137 ? 10.305 -51.719 -13.445 1 93.81 137 ALA B CA 1
ATOM 3918 C C . ALA B 1 137 ? 10.359 -52.312 -14.859 1 93.81 137 ALA B C 1
ATOM 3920 O O . ALA B 1 137 ? 9.852 -51.688 -15.797 1 93.81 137 ALA B O 1
ATOM 3921 N N . LYS B 1 138 ? 11.008 -53.531 -14.859 1 91.88 138 LYS B N 1
ATOM 3922 C CA . LYS B 1 138 ? 11.109 -54.188 -16.156 1 91.88 138 LYS B CA 1
ATOM 3923 C C . LYS B 1 138 ? 9.719 -54.5 -16.703 1 91.88 138 LYS B C 1
ATOM 3925 O O . LYS B 1 138 ? 8.891 -55.094 -16.016 1 91.88 138 LYS B O 1
ATOM 3930 N N . GLY B 1 139 ? 9.438 -54.031 -17.938 1 90.62 139 GLY B N 1
ATOM 3931 C CA . GLY B 1 139 ? 8.164 -54.281 -18.594 1 90.62 139 GLY B CA 1
ATOM 3932 C C . GLY B 1 139 ? 7.09 -53.281 -18.234 1 90.62 139 GLY B C 1
ATOM 3933 O O . GLY B 1 139 ? 5.965 -53.344 -18.734 1 90.62 139 GLY B O 1
ATOM 3934 N N . GLY B 1 140 ? 7.449 -52.406 -17.359 1 92.5 140 GLY B N 1
ATOM 3935 C CA . GLY B 1 140 ? 6.477 -51.406 -16.953 1 92.5 140 GLY B CA 1
ATOM 3936 C C . GLY B 1 140 ? 6.43 -50.219 -17.875 1 92.5 140 GLY B C 1
ATOM 3937 O O . GLY B 1 140 ? 7.27 -50.094 -18.781 1 92.5 140 GLY B O 1
ATOM 3938 N N . SER B 1 141 ? 5.355 -49.438 -17.688 1 93.69 141 SER B N 1
ATOM 3939 C CA . SER B 1 141 ? 5.207 -48.188 -18.469 1 93.69 141 SER B CA 1
ATOM 3940 C C . SER B 1 141 ? 4.488 -47.125 -17.656 1 93.69 141 SER B C 1
ATOM 3942 O O . SER B 1 141 ? 3.795 -47.438 -16.688 1 93.69 141 SER B O 1
ATOM 3944 N N . LEU B 1 142 ? 4.785 -45.969 -18 1 95.19 142 LEU B N 1
ATOM 3945 C CA . LEU B 1 142 ? 4.137 -44.812 -17.359 1 95.19 142 LEU B CA 1
ATOM 3946 C C . LEU B 1 142 ? 3.586 -43.844 -18.391 1 95.19 142 LEU B C 1
ATOM 3948 O O . LEU B 1 142 ? 4.305 -43.438 -19.312 1 95.19 142 LEU B O 1
ATOM 3952 N N . GLU B 1 143 ? 2.307 -43.625 -18.281 1 95.81 143 GLU B N 1
ATOM 3953 C CA . GLU B 1 143 ? 1.624 -42.688 -19.172 1 95.81 143 GLU B CA 1
ATOM 3954 C C . GLU B 1 143 ? 0.659 -41.781 -18.391 1 95.81 143 GLU B C 1
ATOM 3956 O O . GLU B 1 143 ? -0.193 -42.281 -17.641 1 95.81 143 GLU B O 1
ATOM 3961 N N . PHE B 1 144 ? 0.873 -40.469 -18.562 1 96.56 144 PHE B N 1
ATOM 3962 C CA . PHE B 1 144 ? -0.068 -39.594 -17.891 1 96.56 144 PHE B CA 1
ATOM 3963 C C . PHE B 1 144 ? -0.244 -38.281 -18.656 1 96.56 144 PHE B C 1
ATOM 3965 O O . PHE B 1 144 ? 0.599 -37.938 -19.484 1 96.56 144 PHE B O 1
ATOM 3972 N N . ASP B 1 145 ? -1.364 -37.625 -18.422 1 96.69 145 ASP B N 1
ATOM 3973 C CA . ASP B 1 145 ? -1.661 -36.25 -18.859 1 96.69 145 ASP B CA 1
ATOM 3974 C C . ASP B 1 145 ? -1.754 -35.312 -17.672 1 96.69 145 ASP B C 1
ATOM 3976 O O . ASP B 1 145 ? -2.547 -35.531 -16.75 1 96.69 145 ASP B O 1
ATOM 3980 N N . LEU B 1 146 ? -0.931 -34.312 -17.766 1 96.69 146 LEU B N 1
ATOM 3981 C CA . LEU B 1 146 ? -0.874 -33.344 -16.688 1 96.69 146 LEU B CA 1
ATOM 3982 C C . LEU B 1 146 ? -1.508 -32.031 -17.125 1 96.69 146 LEU B C 1
ATOM 3984 O O . LEU B 1 146 ? -1.212 -31.516 -18.203 1 96.69 146 LEU B O 1
ATOM 3988 N N . PHE B 1 147 ? -2.361 -31.516 -16.266 1 96.25 147 PHE B N 1
ATOM 3989 C CA . PHE B 1 147 ? -3.045 -30.266 -16.578 1 96.25 147 PHE B CA 1
ATOM 3990 C C . PHE B 1 147 ? -2.592 -29.141 -15.648 1 96.25 147 PHE B C 1
ATOM 3992 O O . PHE B 1 147 ? -2.547 -29.328 -14.43 1 96.25 147 PHE B O 1
ATOM 3999 N N . LEU B 1 148 ? -2.285 -28.031 -16.25 1 95.94 148 LEU B N 1
ATOM 4000 C CA . LEU B 1 148 ? -1.777 -26.891 -15.516 1 95.94 148 LEU B CA 1
ATOM 4001 C C . LEU B 1 148 ? -2.662 -25.656 -15.742 1 95.94 148 LEU B C 1
ATOM 4003 O O . LEU B 1 148 ? -3.332 -25.562 -16.766 1 95.94 148 LEU B O 1
ATOM 4007 N N . ARG B 1 149 ? -2.59 -24.75 -14.797 1 94.31 149 ARG B N 1
ATOM 4008 C CA . ARG B 1 149 ? -3.266 -23.469 -14.93 1 94.31 149 ARG B CA 1
ATOM 4009 C C . ARG B 1 149 ? -2.537 -22.375 -14.148 1 94.31 149 ARG B C 1
ATOM 4011 O O . ARG B 1 149 ? -1.686 -22.688 -13.305 1 94.31 149 ARG B O 1
ATOM 4018 N N . LYS B 1 150 ? -2.885 -21.219 -14.531 1 92.5 150 LYS B N 1
ATOM 4019 C CA . LYS B 1 150 ? -2.387 -20.078 -13.758 1 92.5 150 LYS B CA 1
ATOM 4020 C C . LYS B 1 150 ? -3.254 -19.828 -12.523 1 92.5 150 LYS B C 1
ATOM 4022 O O . LYS B 1 150 ? -4.461 -20.094 -12.547 1 92.5 150 LYS B O 1
ATOM 4027 N N . GLY B 1 151 ? -2.566 -19.359 -11.547 1 89.94 151 GLY B N 1
ATOM 4028 C CA . GLY B 1 151 ? -3.295 -19.062 -10.328 1 89.94 151 GLY B CA 1
ATOM 4029 C C . GLY B 1 151 ? -2.455 -18.344 -9.297 1 89.94 151 GLY B C 1
ATOM 4030 O O . GLY B 1 151 ? -1.381 -17.828 -9.609 1 89.94 151 GLY B O 1
ATOM 4031 N N . ARG B 1 152 ? -3.08 -18.203 -8.094 1 88.25 152 ARG B N 1
ATOM 4032 C CA . ARG B 1 152 ? -2.412 -17.562 -6.973 1 88.25 152 ARG B CA 1
ATOM 4033 C C . ARG B 1 152 ? -2.656 -18.328 -5.676 1 88.25 152 ARG B C 1
ATOM 4035 O O . ARG B 1 152 ? -3.717 -18.922 -5.492 1 88.25 152 ARG B O 1
ATOM 4042 N N . GLY B 1 153 ? -1.599 -18.25 -4.906 1 87.38 153 GLY B N 1
ATOM 4043 C CA . GLY B 1 153 ? -1.764 -18.875 -3.598 1 87.38 153 GLY B CA 1
ATOM 4044 C C . GLY B 1 153 ? -1.849 -20.391 -3.654 1 87.38 153 GLY B C 1
ATOM 4045 O O . GLY B 1 153 ? -1.347 -21 -4.594 1 87.38 153 GLY B O 1
ATOM 4046 N N . PHE B 1 154 ? -2.402 -21.016 -2.596 1 89.06 154 PHE B N 1
ATOM 4047 C CA . PHE B 1 154 ? -2.537 -22.469 -2.484 1 89.06 154 PHE B CA 1
ATOM 4048 C C . PHE B 1 154 ? -3.992 -22.891 -2.654 1 89.06 154 PHE B C 1
ATOM 4050 O O . PHE B 1 154 ? -4.887 -22.312 -2.029 1 89.06 154 PHE B O 1
ATOM 4057 N N . ILE B 1 155 ? -4.207 -23.828 -3.525 1 90.06 155 ILE B N 1
ATOM 4058 C CA . ILE B 1 155 ? -5.531 -24.391 -3.734 1 90.06 155 ILE B CA 1
ATOM 4059 C C . ILE B 1 155 ? -5.484 -25.906 -3.506 1 90.06 155 ILE B C 1
ATOM 4061 O O . ILE B 1 155 ? -4.676 -26.609 -4.117 1 90.06 155 ILE B O 1
ATOM 4065 N N . ASP B 1 156 ? -6.336 -26.359 -2.666 1 93.25 156 ASP B N 1
ATOM 4066 C CA . ASP B 1 156 ? -6.273 -27.766 -2.316 1 93.25 156 ASP B CA 1
ATOM 4067 C C . ASP B 1 156 ? -7.02 -28.625 -3.34 1 93.25 156 ASP B C 1
ATOM 4069 O O . ASP B 1 156 ? -7.699 -28.094 -4.219 1 93.25 156 ASP B O 1
ATOM 4073 N N . PHE B 1 157 ? -6.848 -29.938 -3.236 1 93.31 157 PHE B N 1
ATOM 4074 C CA . PHE B 1 157 ? -7.402 -30.875 -4.207 1 93.31 157 PHE B CA 1
ATOM 4075 C C . PHE B 1 157 ? -8.93 -30.844 -4.176 1 93.31 157 PHE B C 1
ATOM 4077 O O . PHE B 1 157 ? -9.578 -31.078 -5.195 1 93.31 157 PHE B O 1
ATOM 4084 N N . GLU B 1 158 ? -9.516 -30.578 -3 1 92.31 158 GLU B N 1
ATOM 4085 C CA . GLU B 1 158 ? -10.977 -30.516 -2.918 1 92.31 158 GLU B CA 1
ATOM 4086 C C . GLU B 1 158 ? -11.523 -29.375 -3.787 1 92.31 158 GLU B C 1
ATOM 4088 O O . GLU B 1 158 ? -12.492 -29.578 -4.527 1 92.31 158 GLU B O 1
ATOM 4093 N N . GLU B 1 159 ? -10.914 -28.281 -3.688 1 90.88 159 GLU B N 1
ATOM 4094 C CA . GLU B 1 159 ? -11.305 -27.156 -4.527 1 90.88 159 GLU B CA 1
ATOM 4095 C C . GLU B 1 159 ? -11.023 -27.438 -6 1 90.88 159 GLU B C 1
ATOM 4097 O O . GLU B 1 159 ? -11.789 -27.031 -6.875 1 90.88 159 GLU B O 1
ATOM 4102 N N . ASN B 1 160 ? -9.953 -28.094 -6.258 1 94.88 160 ASN B N 1
ATOM 4103 C CA . ASN B 1 160 ? -9.586 -28.406 -7.637 1 94.88 160 ASN B CA 1
ATOM 4104 C C . ASN B 1 160 ? -10.539 -29.438 -8.25 1 94.88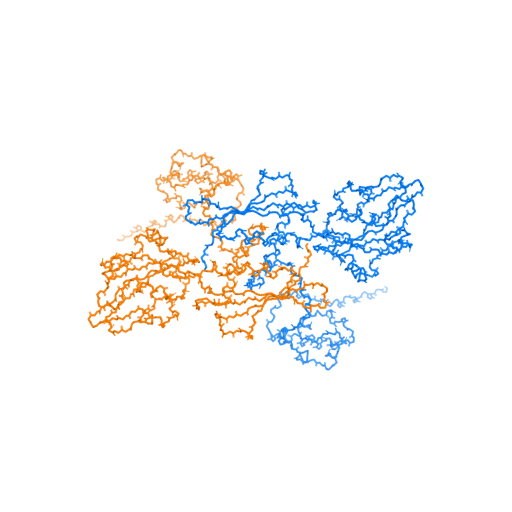 160 ASN B C 1
ATOM 4106 O O . ASN B 1 160 ? -10.641 -29.531 -9.477 1 94.88 160 ASN B O 1
ATOM 4110 N N . LYS B 1 161 ? -11.172 -30.234 -7.445 1 93.94 161 LYS B N 1
ATOM 4111 C CA . LYS B 1 161 ? -12.219 -31.109 -7.98 1 93.94 161 LYS B CA 1
ATOM 4112 C C . LYS B 1 161 ? -13.312 -30.297 -8.664 1 93.94 161 LYS B C 1
ATOM 4114 O O . LYS B 1 161 ? -13.797 -30.672 -9.734 1 93.94 161 LYS B O 1
ATOM 4119 N N . ASN B 1 162 ? -13.648 -29.219 -7.977 1 91.56 162 ASN B N 1
ATOM 4120 C CA . ASN B 1 162 ? -14.633 -28.312 -8.555 1 91.56 162 ASN B CA 1
ATOM 4121 C C . ASN B 1 162 ? -14.125 -27.688 -9.852 1 91.56 162 ASN B C 1
ATOM 4123 O O . ASN B 1 162 ? -14.883 -27.531 -10.812 1 91.56 162 ASN B O 1
ATOM 4127 N N . VAL B 1 163 ? -12.938 -27.359 -9.82 1 91.88 163 VAL B N 1
ATOM 4128 C CA . VAL B 1 163 ? -12.336 -26.75 -11 1 91.88 163 VAL B CA 1
ATOM 4129 C C . VAL B 1 163 ? -12.359 -27.75 -12.164 1 91.88 163 VAL B C 1
ATOM 4131 O O . VAL B 1 163 ? -12.672 -27.375 -13.297 1 91.88 163 VAL B O 1
ATOM 4134 N N . ILE B 1 164 ? -12.023 -28.969 -11.914 1 94.56 164 ILE B N 1
ATOM 4135 C CA . ILE B 1 164 ? -12.039 -30.016 -12.922 1 94.56 164 ILE B CA 1
ATOM 4136 C C . ILE B 1 164 ? -13.438 -30.141 -13.516 1 94.56 164 ILE B C 1
ATOM 4138 O O . ILE B 1 164 ? -13.602 -30.25 -14.734 1 94.56 164 ILE B O 1
ATOM 4142 N N . SER B 1 165 ? -14.406 -30.125 -12.633 1 92.56 165 SER B N 1
ATOM 4143 C CA . SER B 1 165 ? -15.789 -30.203 -13.078 1 92.56 165 SER B CA 1
ATOM 4144 C C . SER B 1 165 ? -16.156 -29.016 -13.953 1 92.56 165 SER B C 1
ATOM 4146 O O . SER B 1 165 ? -16.906 -29.156 -14.922 1 92.56 165 SER B O 1
ATOM 4148 N N . GLN B 1 166 ? -15.672 -27.844 -13.641 1 90.25 166 GLN B N 1
ATOM 4149 C CA . GLN B 1 166 ? -15.961 -26.625 -14.391 1 90.25 166 GLN B CA 1
ATOM 4150 C C . GLN B 1 166 ? -15.352 -26.688 -15.789 1 90.25 166 GLN B C 1
ATOM 4152 O O . GLN B 1 166 ? -15.961 -26.234 -16.766 1 90.25 166 GLN B O 1
ATOM 4157 N N . TYR B 1 167 ? -14.133 -27.188 -15.867 1 91.75 167 TYR B N 1
ATOM 4158 C CA . TYR B 1 167 ? -13.516 -27.344 -17.172 1 91.75 167 TYR B CA 1
ATOM 4159 C C . TYR B 1 167 ? -14.25 -28.391 -18 1 91.75 167 TYR B C 1
ATOM 4161 O O . TYR B 1 167 ? -14.367 -28.266 -19.219 1 91.75 167 TYR B O 1
ATOM 4169 N N . GLY B 1 168 ? -14.719 -29.438 -17.375 1 88.75 168 GLY B N 1
ATOM 4170 C CA . GLY B 1 168 ? -15.516 -30.469 -18.031 1 88.75 168 GLY B CA 1
ATOM 4171 C C . GLY B 1 168 ? -14.836 -31.062 -19.25 1 88.75 168 GLY B C 1
ATOM 4172 O O . GLY B 1 168 ? -13.719 -31.578 -19.156 1 88.75 168 GLY B O 1
ATOM 4173 N N . SER B 1 169 ? -15.461 -30.781 -20.391 1 84.06 169 SER B N 1
ATOM 4174 C CA . SER B 1 169 ? -15.008 -31.406 -21.641 1 84.06 169 SER B CA 1
ATOM 4175 C C . SER B 1 169 ? -13.742 -30.75 -22.156 1 84.06 169 SER B C 1
ATOM 4177 O O . SER B 1 169 ? -13.07 -31.297 -23.047 1 84.06 169 SER B O 1
ATOM 4179 N N . ARG B 1 170 ? -13.453 -29.609 -21.625 1 86.31 170 ARG B N 1
ATOM 4180 C CA . ARG B 1 170 ? -12.258 -28.906 -22.078 1 86.31 170 ARG B CA 1
ATOM 4181 C C . ARG B 1 170 ? -10.992 -29.641 -21.672 1 86.31 170 ARG B C 1
ATOM 4183 O O . ARG B 1 170 ? -9.922 -29.438 -22.25 1 86.31 170 ARG B O 1
ATOM 4190 N N . LEU B 1 171 ? -11.164 -30.469 -20.641 1 92.38 171 LEU B N 1
ATOM 4191 C CA . LEU B 1 171 ? -10.062 -31.344 -20.234 1 92.38 171 LEU B CA 1
ATOM 4192 C C . LEU B 1 171 ? -9.969 -32.562 -21.156 1 92.38 171 LEU B C 1
ATOM 4194 O O . LEU B 1 171 ? -10.531 -33.625 -20.859 1 92.38 171 LEU B O 1
ATOM 4198 N N . GLU B 1 172 ? -9.219 -32.406 -22.203 1 91.06 172 GLU B N 1
ATOM 4199 C CA . GLU B 1 172 ? -9.109 -33.469 -23.188 1 91.06 172 GLU B CA 1
ATOM 4200 C C . GLU B 1 172 ? -7.914 -34.375 -22.891 1 91.06 172 GLU B C 1
ATOM 4202 O O . GLU B 1 172 ? -6.82 -33.875 -22.594 1 91.06 172 GLU B O 1
ATOM 4207 N N . SER B 1 173 ? -8.156 -35.656 -22.906 1 93.88 173 SER B N 1
ATOM 4208 C CA . SER B 1 173 ? -7.102 -36.625 -22.688 1 93.88 173 SER B CA 1
ATOM 4209 C C . SER B 1 173 ? -7.246 -37.812 -23.641 1 93.88 173 SER B C 1
ATOM 4211 O O . SER B 1 173 ? -8.359 -38.25 -23.938 1 93.88 173 SER B O 1
ATOM 4213 N N . SER B 1 174 ? -6.117 -38.281 -24.141 1 91.31 174 SER B N 1
ATOM 4214 C CA . SER B 1 174 ? -6.113 -39.438 -25.016 1 91.31 174 SER B CA 1
ATOM 4215 C C . SER B 1 174 ? -6.098 -40.719 -24.188 1 91.31 174 SER B C 1
ATOM 4217 O O . SER B 1 174 ? -6.277 -41.812 -24.734 1 91.31 174 SER B O 1
ATOM 4219 N N . ILE B 1 175 ? -5.895 -40.562 -22.938 1 93.94 175 ILE B N 1
ATOM 4220 C CA . ILE B 1 175 ? -5.867 -41.719 -22.062 1 93.94 175 ILE B CA 1
ATOM 4221 C C . ILE B 1 175 ? -7.289 -42.219 -21.828 1 93.94 175 ILE B C 1
ATOM 4223 O O . ILE B 1 175 ? -8.148 -41.5 -21.328 1 93.94 175 ILE B O 1
ATOM 4227 N N . LYS B 1 176 ? -7.516 -43.469 -22.141 1 89.31 176 LYS B N 1
ATOM 4228 C CA . LYS B 1 176 ? -8.867 -44.031 -22.109 1 89.31 176 LYS B CA 1
ATOM 4229 C C . LYS B 1 176 ? -9.195 -44.562 -20.719 1 89.31 176 LYS B C 1
ATOM 4231 O O . LYS B 1 176 ? -10.289 -44.344 -20.203 1 89.31 176 LYS B O 1
ATOM 4236 N N . ASN B 1 177 ? -8.203 -45.312 -20.188 1 90.94 177 ASN B N 1
ATOM 4237 C CA . ASN B 1 177 ? -8.445 -45.969 -18.906 1 90.94 177 ASN B CA 1
ATOM 4238 C C . ASN B 1 177 ? -7.875 -45.188 -17.75 1 90.94 177 ASN B C 1
ATOM 4240 O O . ASN B 1 177 ? -6.656 -45.156 -17.547 1 90.94 177 ASN B O 1
ATOM 4244 N N . GLY B 1 178 ? -8.719 -44.5 -17.047 1 92.31 178 GLY B N 1
ATOM 4245 C CA . GLY B 1 178 ? -8.305 -43.719 -15.883 1 92.31 178 GLY B CA 1
ATOM 4246 C C . GLY B 1 178 ? -9.211 -42.562 -15.602 1 92.31 178 GLY B C 1
ATOM 4247 O O . GLY B 1 178 ? -9.977 -42.125 -16.469 1 92.31 178 GLY B O 1
ATOM 4248 N N . GLN B 1 179 ? -9.078 -42.031 -14.414 1 93.69 179 GLN B N 1
ATOM 4249 C CA . GLN B 1 179 ? -9.883 -40.875 -14.008 1 93.69 179 GLN B CA 1
ATOM 4250 C C . GLN B 1 179 ? -9.008 -39.656 -13.758 1 93.69 179 GLN B C 1
ATOM 4252 O O . GLN B 1 179 ? -7.812 -39.781 -13.484 1 93.69 179 GLN B O 1
ATOM 4257 N N . PHE B 1 180 ? -9.641 -38.562 -13.93 1 95.56 180 PHE B N 1
ATOM 4258 C CA . PHE B 1 180 ? -8.953 -37.344 -13.562 1 95.56 180 PHE B CA 1
ATOM 4259 C C . PHE B 1 180 ? -8.789 -37.25 -12.047 1 95.56 180 PHE B C 1
ATOM 4261 O O . PHE B 1 180 ? -9.766 -37.375 -11.305 1 95.56 180 PHE B O 1
ATOM 4268 N N . LEU B 1 181 ? -7.586 -37.062 -11.672 1 95.62 181 LEU B N 1
ATOM 4269 C CA . LEU B 1 181 ? -7.297 -36.906 -10.25 1 95.62 181 LEU B CA 1
ATOM 4270 C C . LEU B 1 181 ? -6.953 -35.438 -9.945 1 95.62 181 LEU B C 1
ATOM 4272 O O . LEU B 1 181 ? -6.102 -34.844 -10.609 1 95.62 181 LEU B O 1
ATOM 4276 N N . ALA B 1 182 ? -7.633 -34.906 -8.953 1 95.69 182 ALA B N 1
ATOM 4277 C CA . ALA B 1 182 ? -7.332 -33.562 -8.508 1 95.69 182 ALA B CA 1
ATOM 4278 C C . ALA B 1 182 ? -6.086 -33.531 -7.629 1 95.69 182 ALA B C 1
ATOM 4280 O O . ALA B 1 182 ? -5.883 -34.438 -6.805 1 95.69 182 ALA B O 1
ATOM 4281 N N . MET B 1 183 ? -5.34 -32.5 -7.84 1 95.25 183 MET B N 1
ATOM 4282 C CA . MET B 1 183 ? -4.133 -32.312 -7.047 1 95.25 183 MET B CA 1
ATOM 4283 C C . MET B 1 183 ? -4.16 -30.969 -6.324 1 95.25 183 MET B C 1
ATOM 4285 O O . MET B 1 183 ? -4.879 -30.047 -6.734 1 95.25 183 MET B O 1
ATOM 4289 N N . ASP B 1 184 ? -3.338 -31 -5.23 1 95 184 ASP B N 1
ATOM 4290 C CA . ASP B 1 184 ? -3.1 -29.672 -4.652 1 95 184 ASP B CA 1
ATOM 4291 C C . ASP B 1 184 ? -2.271 -28.797 -5.594 1 95 184 ASP B C 1
ATOM 4293 O O . ASP B 1 184 ? -1.371 -29.297 -6.273 1 95 184 ASP B O 1
ATOM 4297 N N . SER B 1 185 ? -2.674 -27.531 -5.617 1 95.06 185 SER B N 1
ATOM 4298 C CA . SER B 1 185 ? -1.923 -26.578 -6.434 1 95.06 185 SER B CA 1
ATOM 4299 C C . SER B 1 185 ? -1.255 -25.516 -5.57 1 95.06 185 SER B C 1
ATOM 4301 O O . SER B 1 185 ? -1.925 -24.828 -4.801 1 95.06 185 SER B O 1
ATOM 4303 N N . ASP B 1 186 ? 0.054 -25.469 -5.676 1 92.81 186 ASP B N 1
ATOM 4304 C CA . ASP B 1 186 ? 0.799 -24.391 -5.055 1 92.81 186 ASP B CA 1
ATOM 4305 C C . ASP B 1 186 ? 1.237 -23.359 -6.094 1 92.81 186 ASP B C 1
ATOM 4307 O O . ASP B 1 186 ? 2.275 -23.516 -6.738 1 92.81 186 ASP B O 1
ATOM 4311 N N . PHE B 1 187 ? 0.497 -22.266 -6.156 1 93.12 187 PHE B N 1
ATOM 4312 C CA . PHE B 1 187 ? 0.764 -21.234 -7.156 1 93.12 187 PHE B CA 1
ATOM 4313 C C . PHE B 1 187 ? 1.744 -20.203 -6.621 1 93.12 187 PHE B C 1
ATOM 4315 O O . PHE B 1 187 ? 2.148 -19.281 -7.344 1 93.12 187 PHE B O 1
ATOM 4322 N N . SER B 1 188 ? 2.139 -20.281 -5.395 1 91.94 188 SER B N 1
ATOM 4323 C CA . SER B 1 188 ? 2.973 -19.25 -4.805 1 91.94 188 SER B CA 1
ATOM 4324 C C . SER B 1 188 ? 4.441 -19.438 -5.168 1 91.94 188 SER B C 1
ATOM 4326 O O . SER B 1 188 ? 5.09 -20.375 -4.684 1 91.94 188 SER B O 1
ATOM 4328 N N . PRO B 1 189 ? 4.969 -18.594 -5.887 1 95.5 189 PRO B N 1
ATOM 4329 C CA . PRO B 1 189 ? 6.363 -18.75 -6.293 1 95.5 189 PRO B CA 1
ATOM 4330 C C . PRO B 1 189 ? 7.348 -18.281 -5.223 1 95.5 189 PRO B C 1
ATOM 4332 O O . PRO B 1 189 ? 8.539 -18.609 -5.285 1 95.5 189 PRO B O 1
ATOM 4335 N N . VAL B 1 190 ? 6.898 -17.5 -4.293 1 96.5 190 VAL B N 1
ATOM 4336 C CA . VAL B 1 190 ? 7.762 -17.016 -3.225 1 96.5 190 VAL B CA 1
ATOM 4337 C C . VAL B 1 190 ? 7.762 -18 -2.062 1 96.5 190 VAL B C 1
ATOM 4339 O O . VAL B 1 190 ? 6.727 -18.234 -1.437 1 96.5 190 VAL B O 1
ATOM 4342 N N . LYS B 1 191 ? 8.883 -18.547 -1.772 1 94.5 191 LYS B N 1
ATOM 4343 C CA . LYS B 1 191 ? 9.016 -19.547 -0.721 1 94.5 191 LYS B CA 1
ATOM 4344 C C . LYS B 1 191 ? 9.25 -18.891 0.638 1 94.5 191 LYS B C 1
ATOM 4346 O O . LYS B 1 191 ? 8.68 -19.328 1.645 1 94.5 191 LYS B O 1
ATOM 4351 N N . LYS B 1 192 ? 10.086 -17.922 0.599 1 96.25 192 LYS B N 1
ATOM 4352 C CA . LYS B 1 192 ? 10.445 -17.234 1.834 1 96.25 192 LYS B CA 1
ATOM 4353 C C . LYS B 1 192 ? 10.531 -15.727 1.612 1 96.25 192 LYS B C 1
ATOM 4355 O O . LYS B 1 192 ? 11.016 -15.273 0.575 1 96.25 192 LYS B O 1
ATOM 4360 N N . CYS B 1 193 ? 10.039 -15.07 2.541 1 97 193 CYS B N 1
ATOM 4361 C CA . CYS B 1 193 ? 10.141 -13.617 2.578 1 97 193 CYS B CA 1
ATOM 4362 C C . CYS B 1 193 ? 10.367 -13.117 4 1 97 193 CYS B C 1
ATOM 4364 O O . CYS B 1 193 ? 9.516 -13.305 4.871 1 97 193 CYS B O 1
ATOM 4366 N N . ALA B 1 194 ? 11.5 -12.57 4.18 1 96.94 194 ALA B N 1
ATOM 4367 C CA . ALA B 1 194 ? 11.828 -12.023 5.496 1 96.94 194 ALA B CA 1
ATOM 4368 C C . ALA B 1 194 ? 12 -10.516 5.434 1 96.94 194 ALA B C 1
ATOM 4370 O O . ALA B 1 194 ? 12.633 -9.992 4.516 1 96.94 194 ALA B O 1
ATOM 4371 N N . ILE B 1 195 ? 11.414 -9.844 6.414 1 96.06 195 ILE B N 1
ATOM 4372 C CA . ILE B 1 195 ? 11.531 -8.391 6.484 1 96.06 195 ILE B CA 1
ATOM 4373 C C . ILE B 1 195 ? 12.25 -7.992 7.77 1 96.06 195 ILE B C 1
ATOM 4375 O O . ILE B 1 195 ? 12.07 -8.633 8.812 1 96.06 195 ILE B O 1
ATOM 4379 N N . SER B 1 196 ? 13.086 -7.078 7.676 1 95.75 196 SER B N 1
ATOM 4380 C CA . SER B 1 196 ? 13.75 -6.461 8.812 1 95.75 196 SER B CA 1
ATOM 4381 C C . SER B 1 196 ? 13.914 -4.957 8.609 1 95.75 196 SER B C 1
ATOM 4383 O O . SER B 1 196 ? 13.984 -4.484 7.473 1 95.75 196 SER B O 1
ATOM 4385 N N . PHE B 1 197 ? 13.836 -4.199 9.656 1 92.75 197 PHE B N 1
ATOM 4386 C CA . PHE B 1 197 ? 14.023 -2.758 9.531 1 92.75 197 PHE B CA 1
ATOM 4387 C C . PHE B 1 197 ? 14.953 -2.232 10.617 1 92.75 197 PHE B C 1
ATOM 4389 O O . PHE B 1 197 ? 15.062 -2.828 11.688 1 92.75 197 PHE B O 1
ATOM 4396 N N . GLU B 1 198 ? 15.688 -1.251 10.281 1 90.5 198 GLU B N 1
ATOM 4397 C CA . GLU B 1 198 ? 16.625 -0.607 11.195 1 90.5 198 GLU B CA 1
ATOM 4398 C C . GLU B 1 198 ? 16.516 0.913 11.117 1 90.5 198 GLU B C 1
ATOM 4400 O O . GLU B 1 198 ? 16.156 1.463 10.07 1 90.5 198 GLU B O 1
ATOM 4405 N N . GLU B 1 199 ? 16.688 1.523 12.281 1 88.69 199 GLU B N 1
ATOM 4406 C CA . GLU B 1 199 ? 16.688 2.982 12.312 1 88.69 199 GLU B CA 1
ATOM 4407 C C . GLU B 1 199 ? 17.984 3.539 11.727 1 88.69 199 GLU B C 1
ATOM 4409 O O . GLU B 1 199 ? 19.062 3.012 11.984 1 88.69 199 GLU B O 1
ATOM 4414 N N . LEU B 1 200 ? 17.688 4.488 10.812 1 83.12 200 LEU B N 1
ATOM 4415 C CA . LEU B 1 200 ? 18.859 5.145 10.242 1 83.12 200 LEU B CA 1
ATOM 4416 C C . LEU B 1 200 ? 19.375 6.242 11.164 1 83.12 200 LEU B C 1
ATOM 4418 O O . LEU B 1 200 ? 18.578 6.918 11.828 1 83.12 200 LEU B O 1
ATOM 4422 N N . ASN B 1 201 ? 20.516 6.113 11.789 1 66.12 201 ASN B N 1
ATOM 4423 C CA . ASN B 1 201 ? 21.125 7.121 12.656 1 66.12 201 ASN B CA 1
ATOM 4424 C C . ASN B 1 201 ? 21.453 8.391 11.883 1 66.12 201 ASN B C 1
ATOM 4426 O O . ASN B 1 201 ? 22.562 8.523 11.359 1 66.12 201 ASN B O 1
ATOM 4430 N N . SER B 1 202 ? 20.438 8.969 11.391 1 58.19 202 SER B N 1
ATOM 4431 C CA . SER B 1 202 ? 20.828 10.203 10.727 1 58.19 202 SER B CA 1
ATOM 4432 C C . SER B 1 202 ? 20.969 11.352 11.719 1 58.19 202 SER B C 1
ATOM 4434 O O . SER B 1 202 ? 20.422 11.289 12.828 1 58.19 202 SER B O 1
ATOM 4436 N N . SER B 1 203 ? 22 12.117 11.539 1 54.94 203 SER B N 1
ATOM 4437 C CA . SER B 1 203 ? 22.203 13.336 12.312 1 54.94 203 SER B CA 1
ATOM 4438 C C . SER B 1 203 ? 20.906 14.141 12.43 1 54.94 203 SER B C 1
ATOM 4440 O O . SER B 1 203 ? 20.797 15.023 13.273 1 54.94 203 SER B O 1
ATOM 4442 N N . SER B 1 204 ? 20.062 13.75 11.539 1 55.38 204 SER B N 1
ATOM 4443 C CA . SER B 1 204 ? 18.812 14.508 11.555 1 55.38 204 SER B CA 1
ATOM 4444 C C . SER B 1 204 ? 17.859 13.977 12.617 1 55.38 204 SER B C 1
ATOM 4446 O O . SER B 1 204 ? 17.922 12.797 12.977 1 55.38 204 SER B O 1
ATOM 4448 N N . LYS B 1 205 ? 17.344 14.789 13.32 1 55.84 205 LYS B N 1
ATOM 4449 C CA . LYS B 1 205 ? 16.391 14.484 14.383 1 55.84 205 LYS B CA 1
ATOM 4450 C C . LYS B 1 205 ? 15.242 13.633 13.867 1 55.84 205 LYS B C 1
ATOM 4452 O O . LYS B 1 205 ? 14.555 12.977 14.648 1 55.84 205 LYS B O 1
ATOM 4457 N N . LEU B 1 206 ? 15.094 13.656 12.609 1 61.5 206 LEU B N 1
ATOM 4458 C CA . LEU B 1 206 ? 13.984 12.852 12.109 1 61.5 206 LEU B CA 1
ATOM 4459 C C . LEU B 1 206 ? 14.391 11.391 11.945 1 61.5 206 LEU B C 1
ATOM 4461 O O . LEU B 1 206 ? 15.391 11.094 11.297 1 61.5 206 LEU B O 1
ATOM 4465 N N . ILE B 1 207 ? 13.766 10.641 12.75 1 66.19 207 ILE B N 1
ATOM 4466 C CA . ILE B 1 207 ? 14.047 9.211 12.742 1 66.19 207 ILE B CA 1
ATOM 4467 C C . ILE B 1 207 ? 13.641 8.617 11.398 1 66.19 207 ILE B C 1
ATOM 4469 O O . ILE B 1 207 ? 12.477 8.719 10.992 1 66.19 207 ILE B O 1
ATOM 4473 N N . GLU B 1 208 ? 14.648 8.281 10.68 1 84.25 208 GLU B N 1
ATOM 4474 C CA . GLU B 1 208 ? 14.43 7.594 9.414 1 84.25 208 GLU B CA 1
ATOM 4475 C C . GLU B 1 208 ? 14.742 6.105 9.539 1 84.25 208 GLU B C 1
ATOM 4477 O O . GLU B 1 208 ? 15.484 5.695 10.438 1 84.25 208 GLU B O 1
ATOM 4482 N N . GLU B 1 209 ? 14.031 5.352 8.727 1 90.88 209 GLU B N 1
ATOM 4483 C CA . GLU B 1 209 ? 14.172 3.9 8.805 1 90.88 209 GLU B CA 1
ATOM 4484 C C . GLU B 1 209 ? 14.609 3.32 7.461 1 90.88 209 GLU B C 1
ATOM 4486 O O . GLU B 1 209 ? 14.422 3.945 6.414 1 90.88 209 GLU B O 1
ATOM 4491 N N . ARG B 1 210 ? 15.297 2.207 7.617 1 93.81 210 ARG B N 1
ATOM 4492 C CA . ARG B 1 210 ? 15.641 1.376 6.469 1 93.81 210 ARG B CA 1
ATOM 4493 C C . ARG B 1 210 ? 14.922 0.036 6.52 1 93.81 210 ARG B C 1
ATOM 4495 O O . ARG B 1 210 ? 14.898 -0.626 7.562 1 93.81 210 ARG B O 1
ATOM 4502 N N . LEU B 1 211 ? 14.281 -0.302 5.379 1 95.62 211 LEU B N 1
ATOM 4503 C CA . LEU B 1 211 ? 13.594 -1.584 5.262 1 95.62 211 LEU B CA 1
ATOM 4504 C C . LEU B 1 211 ? 14.414 -2.562 4.426 1 95.62 211 LEU B C 1
ATOM 4506 O O . LEU B 1 211 ? 14.836 -2.232 3.314 1 95.62 211 LEU B O 1
ATOM 4510 N N . LYS B 1 212 ? 14.695 -3.707 4.977 1 96.19 212 LYS B N 1
ATOM 4511 C CA . LYS B 1 212 ? 15.32 -4.809 4.258 1 96.19 212 LYS B CA 1
ATOM 4512 C C . LYS B 1 212 ? 14.336 -5.941 4.004 1 96.19 212 LYS B C 1
ATOM 4514 O O . LYS B 1 212 ? 13.656 -6.395 4.93 1 96.19 212 LYS B O 1
ATOM 4519 N N . ILE B 1 213 ? 14.312 -6.371 2.752 1 96.62 213 ILE B N 1
ATOM 4520 C CA . ILE B 1 213 ? 13.414 -7.457 2.377 1 96.62 213 ILE B CA 1
ATOM 4521 C C . ILE B 1 213 ? 14.203 -8.57 1.7 1 96.62 213 ILE B C 1
ATOM 4523 O O . ILE B 1 213 ? 14.75 -8.383 0.61 1 96.62 213 ILE B O 1
ATOM 4527 N N . LYS B 1 214 ? 14.273 -9.68 2.309 1 97.56 214 LYS B N 1
ATOM 4528 C CA . LYS B 1 214 ? 14.914 -10.859 1.738 1 97.56 214 LYS B CA 1
ATOM 4529 C C . LYS B 1 214 ? 13.883 -11.781 1.093 1 97.56 214 LYS B C 1
ATOM 4531 O O . LYS B 1 214 ? 12.938 -12.219 1.748 1 97.56 214 LYS B O 1
ATOM 4536 N N . ILE B 1 215 ? 14.102 -12.07 -0.16 1 97.44 215 ILE B N 1
ATOM 4537 C CA . ILE B 1 215 ? 13.133 -12.852 -0.911 1 97.44 215 ILE B CA 1
ATOM 4538 C C . ILE B 1 215 ? 13.805 -14.086 -1.502 1 97.44 215 ILE B C 1
ATOM 4540 O O . ILE B 1 215 ? 14.898 -13.992 -2.074 1 97.44 215 ILE B O 1
ATOM 4544 N N . GLU B 1 216 ? 13.133 -15.227 -1.343 1 97.75 216 GLU B N 1
ATOM 4545 C CA . GLU B 1 216 ? 13.508 -16.484 -1.987 1 97.75 216 GLU B CA 1
ATOM 4546 C C . GLU B 1 216 ? 12.336 -17.078 -2.756 1 97.75 216 GLU B C 1
ATOM 4548 O O . GLU B 1 216 ? 11.266 -17.312 -2.184 1 97.75 216 GLU B O 1
ATOM 4553 N N . THR B 1 217 ? 12.547 -17.25 -4.047 1 97.06 217 THR B N 1
ATOM 4554 C CA . THR B 1 217 ? 11.492 -17.812 -4.875 1 97.06 217 THR B CA 1
ATOM 4555 C C . THR B 1 217 ? 11.836 -19.25 -5.262 1 97.06 217 THR B C 1
ATOM 4557 O O . THR B 1 217 ? 12.883 -19.781 -4.879 1 97.06 217 THR B O 1
ATOM 4560 N N . ASP B 1 218 ? 10.922 -19.984 -5.965 1 94 218 ASP B N 1
ATOM 4561 C CA . ASP B 1 218 ? 11.125 -21.359 -6.402 1 94 218 ASP B CA 1
ATOM 4562 C C . ASP B 1 218 ? 11.742 -21.406 -7.797 1 94 218 ASP B C 1
ATOM 4564 O O . ASP B 1 218 ? 11.57 -22.375 -8.531 1 94 218 ASP B O 1
ATOM 4568 N N . CYS B 1 219 ? 12.305 -20.312 -8.266 1 93.38 219 CYS B N 1
ATOM 4569 C CA . CYS B 1 219 ? 13.055 -20.156 -9.508 1 93.38 219 CYS B CA 1
ATOM 4570 C C . CYS B 1 219 ? 12.117 -20.016 -10.703 1 93.38 219 CYS B C 1
ATOM 4572 O O . CYS B 1 219 ? 12.562 -20.031 -11.852 1 93.38 219 CYS B O 1
ATOM 4574 N N . THR B 1 220 ? 10.875 -19.891 -10.422 1 93.75 220 THR B N 1
ATOM 4575 C CA . THR B 1 220 ? 9.945 -19.688 -11.531 1 93.75 220 THR B CA 1
ATOM 4576 C C . THR B 1 220 ? 9.773 -18.188 -11.82 1 93.75 220 THR B C 1
ATOM 4578 O O . THR B 1 220 ? 9.43 -17.812 -12.938 1 93.75 220 THR B O 1
ATOM 4581 N N . VAL B 1 221 ? 9.969 -17.422 -10.82 1 94.06 221 VAL B N 1
ATOM 4582 C CA . VAL B 1 221 ? 9.914 -15.977 -10.922 1 94.06 221 VAL B CA 1
ATOM 4583 C C . VAL B 1 221 ? 11.109 -15.352 -10.203 1 94.06 221 VAL B C 1
ATOM 4585 O O . VAL B 1 221 ? 11.477 -15.789 -9.109 1 94.06 221 VAL B O 1
ATOM 4588 N N . SER B 1 222 ? 11.648 -14.406 -10.859 1 94.81 222 SER B N 1
ATOM 4589 C CA . SER B 1 222 ? 12.758 -13.742 -10.188 1 94.81 222 SER B CA 1
ATOM 4590 C C . SER B 1 222 ? 12.273 -12.891 -9.023 1 94.81 222 SER B C 1
ATOM 4592 O O . SER B 1 222 ? 11.109 -12.477 -8.992 1 94.81 222 SER B O 1
ATOM 4594 N N . ALA B 1 223 ? 13.195 -12.688 -8.109 1 95.5 223 ALA B N 1
ATOM 4595 C CA . ALA B 1 223 ? 12.852 -11.852 -6.957 1 95.5 223 ALA B CA 1
ATOM 4596 C C . ALA B 1 223 ? 12.43 -10.453 -7.395 1 95.5 223 ALA B C 1
ATOM 4598 O O . ALA B 1 223 ? 11.461 -9.898 -6.863 1 95.5 223 ALA B O 1
ATOM 4599 N N . LYS B 1 224 ? 13.094 -9.938 -8.32 1 92.94 224 LYS B N 1
ATOM 4600 C CA . LYS B 1 224 ? 12.789 -8.609 -8.844 1 92.94 224 LYS B CA 1
ATOM 4601 C C . LYS B 1 224 ? 11.398 -8.562 -9.461 1 92.94 224 LYS B C 1
ATOM 4603 O O . LYS B 1 224 ? 10.617 -7.645 -9.195 1 92.94 224 LYS B O 1
ATOM 4608 N N . GLU B 1 225 ? 11.102 -9.531 -10.211 1 91.75 225 GLU B N 1
ATOM 4609 C CA . GLU B 1 225 ? 9.789 -9.609 -10.844 1 91.75 225 GLU B CA 1
ATOM 4610 C C . GLU B 1 225 ? 8.688 -9.773 -9.797 1 91.75 225 GLU B C 1
ATOM 4612 O O . GLU B 1 225 ? 7.602 -9.195 -9.938 1 91.75 225 GLU B O 1
ATOM 4617 N N . ALA B 1 226 ? 8.992 -10.547 -8.844 1 94.56 226 ALA B N 1
ATOM 4618 C CA . ALA B 1 226 ? 8.016 -10.781 -7.785 1 94.56 226 ALA B CA 1
ATOM 4619 C C . ALA B 1 226 ? 7.668 -9.484 -7.059 1 94.56 226 ALA B C 1
ATOM 4621 O O . ALA B 1 226 ? 6.492 -9.18 -6.84 1 94.56 226 ALA B O 1
ATOM 4622 N N . ILE B 1 227 ? 8.648 -8.711 -6.684 1 94.31 227 ILE B N 1
ATOM 4623 C CA . ILE B 1 227 ? 8.422 -7.457 -5.973 1 94.31 227 ILE B CA 1
ATOM 4624 C C . ILE B 1 227 ? 7.66 -6.484 -6.871 1 94.31 227 ILE B C 1
ATOM 4626 O O . ILE B 1 227 ? 6.781 -5.758 -6.406 1 94.31 227 ILE B O 1
ATOM 4630 N N . GLU B 1 228 ? 8.055 -6.465 -8.078 1 90.81 228 GLU B N 1
ATOM 4631 C CA . GLU B 1 228 ? 7.371 -5.594 -9.023 1 90.81 228 GLU B CA 1
ATOM 4632 C C . GLU B 1 228 ? 5.887 -5.934 -9.109 1 90.81 228 GLU B C 1
ATOM 4634 O O . GLU B 1 228 ? 5.039 -5.039 -9.094 1 90.81 228 GLU B O 1
ATOM 4639 N N . GLN B 1 229 ? 5.602 -7.195 -9.219 1 90 229 GLN B N 1
ATOM 4640 C CA . GLN B 1 229 ? 4.207 -7.629 -9.281 1 90 229 GLN B CA 1
ATOM 4641 C C . GLN B 1 229 ? 3.465 -7.266 -8 1 90 229 GLN B C 1
ATOM 4643 O O . GLN B 1 229 ? 2.332 -6.781 -8.047 1 90 229 GLN B O 1
ATOM 4648 N N . ALA B 1 230 ? 4.148 -7.531 -6.938 1 93 230 ALA B N 1
ATOM 4649 C CA . ALA B 1 230 ? 3.537 -7.211 -5.648 1 93 230 ALA B CA 1
ATOM 4650 C C . ALA B 1 230 ? 3.211 -5.723 -5.547 1 93 230 ALA B C 1
ATOM 4652 O O . ALA B 1 230 ? 2.109 -5.352 -5.141 1 93 230 ALA B O 1
ATOM 4653 N N . ALA B 1 231 ? 4.156 -4.918 -5.871 1 91.5 231 ALA B N 1
ATOM 4654 C CA . ALA B 1 231 ? 3.963 -3.471 -5.844 1 91.5 231 ALA B CA 1
ATOM 4655 C C . ALA B 1 231 ? 2.805 -3.055 -6.746 1 91.5 231 ALA B C 1
ATOM 4657 O O . ALA B 1 231 ? 1.983 -2.217 -6.367 1 91.5 231 ALA B O 1
ATOM 4658 N N . LYS B 1 232 ? 2.734 -3.635 -7.879 1 87 232 LYS B N 1
ATOM 4659 C CA . LYS B 1 232 ? 1.666 -3.324 -8.82 1 87 232 LYS B CA 1
ATOM 4660 C C . LYS B 1 232 ? 0.298 -3.668 -8.242 1 87 232 LYS B C 1
ATOM 4662 O O . LYS B 1 232 ? -0.66 -2.91 -8.406 1 87 232 LYS B O 1
ATOM 4667 N N . ILE B 1 233 ? 0.276 -4.777 -7.648 1 88.75 233 ILE B N 1
ATOM 4668 C CA . ILE B 1 233 ? -0.971 -5.215 -7.027 1 88.75 233 ILE B CA 1
ATOM 4669 C C . ILE B 1 233 ? -1.393 -4.219 -5.953 1 88.75 233 ILE B C 1
ATOM 4671 O O . ILE B 1 233 ? -2.555 -3.811 -5.895 1 88.75 233 ILE B O 1
ATOM 4675 N N . ILE B 1 234 ? -0.486 -3.811 -5.141 1 90.38 234 ILE B N 1
ATOM 4676 C CA . ILE B 1 234 ? -0.75 -2.867 -4.062 1 90.38 234 ILE B CA 1
ATOM 4677 C C . ILE B 1 234 ? -1.196 -1.528 -4.641 1 90.38 234 ILE B C 1
ATOM 4679 O O . ILE B 1 234 ? -2.205 -0.962 -4.211 1 90.38 234 ILE B O 1
ATOM 4683 N N . VAL B 1 235 ? -0.493 -1.046 -5.574 1 87.94 235 VAL B N 1
ATOM 4684 C CA . VAL B 1 235 ? -0.799 0.23 -6.215 1 87.94 235 VAL B CA 1
ATOM 4685 C C . VAL B 1 235 ? -2.203 0.185 -6.816 1 87.94 235 VAL B C 1
ATOM 4687 O O . VAL B 1 235 ? -2.982 1.127 -6.656 1 87.94 235 VAL B O 1
ATOM 4690 N N . ALA B 1 236 ? -2.496 -0.848 -7.449 1 84.12 236 ALA B N 1
ATOM 4691 C CA . ALA B 1 236 ? -3.809 -0.982 -8.07 1 84.12 236 ALA B CA 1
ATOM 4692 C C . ALA B 1 236 ? -4.926 -0.861 -7.039 1 84.12 236 ALA B C 1
ATOM 4694 O O . ALA B 1 236 ? -5.941 -0.206 -7.281 1 84.12 236 ALA B O 1
ATOM 4695 N N . HIS B 1 237 ? -4.75 -1.502 -5.945 1 88.19 237 HIS B N 1
ATOM 4696 C CA . HIS B 1 237 ? -5.746 -1.443 -4.883 1 88.19 237 HIS B CA 1
ATOM 4697 C C . HIS B 1 237 ? -5.922 -0.018 -4.371 1 88.19 237 HIS B C 1
ATOM 4699 O O . HIS B 1 237 ? -7.051 0.467 -4.25 1 88.19 237 HIS B O 1
ATOM 4705 N N . PHE B 1 238 ? -4.852 0.659 -4.117 1 90.38 238 PHE B N 1
ATOM 4706 C CA . PHE B 1 238 ? -4.926 1.97 -3.484 1 90.38 238 PHE B CA 1
ATOM 4707 C C . PHE B 1 238 ? -5.285 3.045 -4.5 1 90.38 238 PHE B C 1
ATOM 4709 O O . PHE B 1 238 ? -5.758 4.121 -4.133 1 90.38 238 PHE B O 1
ATOM 4716 N N . GLN B 1 239 ? -5.078 2.752 -5.715 1 84.5 239 GLN B N 1
ATOM 4717 C CA . GLN B 1 239 ? -5.57 3.668 -6.738 1 84.5 239 GLN B CA 1
ATOM 4718 C C . GLN B 1 239 ? -7.094 3.727 -6.734 1 84.5 239 GLN B C 1
ATOM 4720 O O . GLN B 1 239 ? -7.68 4.789 -6.945 1 84.5 239 GLN B O 1
ATOM 4725 N N . ILE B 1 240 ? -7.668 2.646 -6.543 1 82.56 240 ILE B N 1
ATOM 4726 C CA . ILE B 1 240 ? -9.125 2.586 -6.477 1 82.56 240 ILE B CA 1
ATOM 4727 C C . ILE B 1 240 ? -9.609 3.279 -5.207 1 82.56 240 ILE B C 1
ATOM 4729 O O . ILE B 1 240 ? -10.555 4.07 -5.25 1 82.56 240 ILE B O 1
ATOM 4733 N N . ILE B 1 241 ? -8.984 3.045 -4.102 1 84.12 241 ILE B N 1
ATOM 4734 C CA . ILE B 1 241 ? -9.375 3.605 -2.812 1 84.12 241 ILE B CA 1
ATOM 4735 C C . ILE B 1 241 ? -9.211 5.121 -2.838 1 84.12 241 ILE B C 1
ATOM 4737 O O . ILE B 1 241 ? -10.023 5.852 -2.273 1 84.12 241 ILE B O 1
ATOM 4741 N N . GLY B 1 242 ? -8.203 5.629 -3.453 1 78.31 242 GLY B N 1
ATOM 4742 C CA . GLY B 1 242 ? -7.918 7.055 -3.496 1 78.31 242 GLY B CA 1
ATOM 4743 C C . GLY B 1 242 ? -8.594 7.766 -4.652 1 78.31 242 GLY B C 1
ATOM 4744 O O . GLY B 1 242 ? -8.477 8.984 -4.797 1 78.31 242 GLY B O 1
ATOM 4745 N N . ASN B 1 243 ? -9.586 6.996 -5.355 1 69.94 243 ASN B N 1
ATOM 4746 C CA . ASN B 1 243 ? -10.195 7.551 -6.562 1 69.94 243 ASN B CA 1
ATOM 4747 C C . ASN B 1 243 ? -9.156 8.258 -7.434 1 69.94 243 ASN B C 1
ATOM 4749 O O . ASN B 1 243 ? -9.391 9.375 -7.898 1 69.94 243 ASN B O 1
ATOM 4753 N N . ILE B 1 244 ? -8.023 7.883 -7.309 1 61.62 244 ILE B N 1
ATOM 4754 C CA . ILE B 1 244 ? -6.922 8.453 -8.078 1 61.62 244 ILE B CA 1
ATOM 4755 C C . ILE B 1 244 ? -7.027 8.008 -9.539 1 61.62 244 ILE B C 1
ATOM 4757 O O . ILE B 1 244 ? -7.008 6.809 -9.828 1 6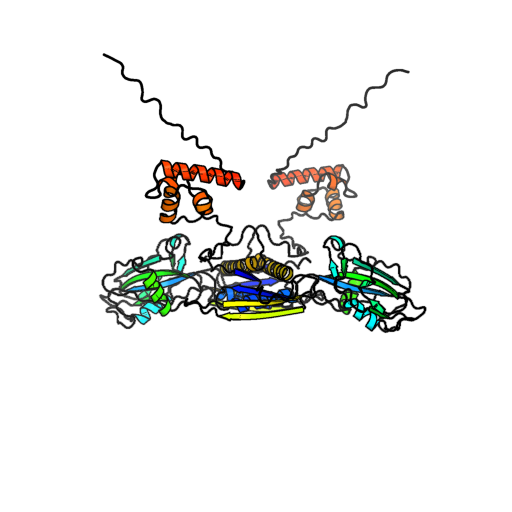1.62 244 ILE B O 1
ATOM 4761 N N . ASN B 1 245 ? -7.898 8.781 -10.391 1 50.72 245 ASN B N 1
ATOM 4762 C CA . ASN B 1 245 ? -8.023 8.508 -11.82 1 50.72 245 ASN B CA 1
ATOM 4763 C C . ASN B 1 245 ? -6.664 8.445 -12.508 1 50.72 245 ASN B C 1
ATOM 4765 O O . ASN B 1 245 ? -6.168 9.469 -12.992 1 50.72 245 ASN B O 1
ATOM 4769 N N . ALA B 1 246 ? -5.754 8.062 -11.969 1 44.84 246 ALA B N 1
ATOM 4770 C CA . ALA B 1 246 ? -4.562 8.117 -12.812 1 44.84 246 ALA B CA 1
ATOM 4771 C C . ALA B 1 246 ? -4.762 7.324 -14.102 1 44.84 246 ALA B C 1
ATOM 4773 O O . ALA B 1 246 ? -5.391 6.262 -14.094 1 44.84 246 ALA B O 1
ATOM 4774 N N . LEU B 1 247 ? -4.711 7.816 -15.203 1 39.5 247 LEU B N 1
ATOM 4775 C CA . LEU B 1 247 ? -4.742 7.246 -16.547 1 39.5 247 LEU B CA 1
ATOM 4776 C C . LEU B 1 247 ? -4.367 5.77 -16.516 1 39.5 247 LEU B C 1
ATOM 4778 O O . LEU B 1 247 ? -4.992 4.953 -17.203 1 39.5 247 LEU B O 1
ATOM 4782 N N . GLU B 1 248 ? -3.139 5.434 -16.312 1 37.22 248 GLU B N 1
ATOM 4783 C CA . GLU B 1 248 ? -2.756 4.039 -16.5 1 37.22 248 GLU B CA 1
ATOM 4784 C C . GLU B 1 248 ? -3.135 3.191 -15.289 1 37.22 248 GLU B C 1
ATOM 4786 O O . GLU B 1 248 ? -2.35 3.055 -14.352 1 37.22 248 GLU B O 1
ATOM 4791 N N . THR B 1 249 ? -4.309 3.277 -14.758 1 41.53 249 THR B N 1
ATOM 4792 C CA . THR B 1 249 ? -4.812 2.252 -13.852 1 41.53 249 THR B CA 1
ATOM 4793 C C . THR B 1 249 ? -4.199 0.893 -14.172 1 41.53 249 THR B C 1
ATOM 4795 O O . THR B 1 249 ? -4.328 0.398 -15.297 1 41.53 249 THR B O 1
ATOM 4798 N N . ILE B 1 250 ? -3.277 0.538 -13.477 1 42.66 250 ILE B N 1
ATOM 4799 C CA . ILE B 1 250 ? -2.713 -0.795 -13.664 1 42.66 250 ILE B CA 1
ATOM 4800 C C . ILE B 1 250 ? -3.84 -1.813 -13.82 1 42.66 250 ILE B C 1
ATOM 4802 O O . ILE B 1 250 ? -4.723 -1.914 -12.969 1 42.66 250 ILE B O 1
ATOM 4806 N N . GLU B 1 251 ? -4.262 -2.162 -14.969 1 41.62 251 GLU B N 1
ATOM 4807 C CA . GLU B 1 251 ? -5.211 -3.174 -15.414 1 41.62 251 GLU B CA 1
ATOM 4808 C C . GLU B 1 251 ? -5.117 -4.438 -14.562 1 41.62 251 GLU B C 1
ATOM 4810 O O . GLU B 1 251 ? -4.797 -5.512 -15.078 1 41.62 251 GLU B O 1
ATOM 4815 N N . LEU B 1 252 ? -4.805 -4.301 -13.367 1 41.19 252 LEU B N 1
ATOM 4816 C CA . LEU B 1 252 ? -4.617 -5.508 -12.57 1 41.19 252 LEU B CA 1
ATOM 4817 C C . LEU B 1 252 ? -5.961 -6.066 -12.109 1 41.19 252 LEU B C 1
ATOM 4819 O O . LEU B 1 252 ? -6.074 -7.258 -11.82 1 41.19 252 LEU B O 1
ATOM 4823 N N . PHE B 1 253 ? -6.98 -5.215 -11.938 1 36.59 253 PHE B N 1
ATOM 4824 C CA . PHE B 1 253 ? -8.211 -5.711 -11.344 1 36.59 253 PHE B CA 1
ATOM 4825 C C . PHE B 1 253 ? -9.133 -6.305 -12.406 1 36.59 253 PHE B C 1
ATOM 4827 O O . PHE B 1 253 ? -9.164 -5.824 -13.539 1 36.59 253 PHE B O 1
ATOM 4834 N N . GLU B 1 254 ? -9.547 -7.516 -12.102 1 40.88 254 GLU B N 1
ATOM 4835 C CA . GLU B 1 254 ? -10.555 -8.109 -12.969 1 40.88 254 GLU B CA 1
ATOM 4836 C C . GLU B 1 254 ? -11.805 -7.242 -13.047 1 40.88 254 GLU B C 1
ATOM 4838 O O . GLU B 1 254 ? -12.156 -6.566 -12.078 1 40.88 254 GLU B O 1
ATOM 4843 N N . GLU B 1 255 ? -12.078 -6.758 -14.109 1 33.25 255 GLU B N 1
ATOM 4844 C CA . GLU B 1 255 ? -13.375 -6.113 -14.281 1 33.25 255 GLU B CA 1
ATOM 4845 C C . GLU B 1 255 ? -14.477 -6.883 -13.547 1 33.25 255 GLU B C 1
ATOM 4847 O O . GLU B 1 255 ? -14.586 -8.102 -13.695 1 33.25 255 GLU B O 1
ATOM 4852 N N . ASN B 1 256 ? -14.531 -6.531 -12.242 1 29.52 256 ASN B N 1
ATOM 4853 C CA . ASN B 1 256 ? -15.688 -7.184 -11.633 1 29.52 256 ASN B CA 1
ATOM 4854 C C . ASN B 1 256 ? -16.781 -7.449 -12.664 1 29.52 256 ASN B C 1
ATOM 4856 O O . ASN B 1 256 ? -17.141 -6.559 -13.43 1 29.52 256 ASN B O 1
ATOM 4860 N N . LYS B 1 257 ? -16.906 -8.656 -12.844 1 29.08 257 LYS B N 1
ATOM 4861 C CA . LYS B 1 257 ? -18.203 -8.914 -13.445 1 29.08 257 LYS B CA 1
ATOM 4862 C C . LYS B 1 257 ? -19.328 -8.273 -12.633 1 29.08 257 LYS B C 1
ATOM 4864 O O . LYS B 1 257 ? -19.969 -8.945 -11.82 1 29.08 257 LYS B O 1
ATOM 4869 N N . GLU B 1 258 ? -19.062 -7.395 -11.703 1 26.08 258 GLU B N 1
ATOM 4870 C CA . GLU B 1 258 ? -20.375 -6.906 -11.289 1 26.08 258 GLU B CA 1
ATOM 4871 C C . GLU B 1 258 ? -21.328 -6.812 -12.477 1 26.08 258 GLU B C 1
ATOM 4873 O O . GLU B 1 258 ? -20.922 -6.434 -13.578 1 26.08 258 GLU B O 1
ATOM 4878 N N . LYS B 1 259 ? -22.328 -7.539 -12.281 1 25.44 259 LYS B N 1
ATOM 4879 C CA . LYS B 1 259 ? -23.625 -7.023 -12.719 1 25.44 259 LYS B CA 1
ATOM 4880 C C . LYS B 1 259 ? -23.719 -5.52 -12.484 1 25.44 259 LYS B C 1
ATOM 4882 O O . LYS B 1 259 ? -23.641 -5.059 -11.344 1 25.44 259 LYS B O 1
ATOM 4887 N N . LYS B 1 260 ? -23.078 -4.711 -13.109 1 25.67 260 LYS B N 1
ATOM 4888 C CA . LYS B 1 260 ? -23.656 -3.375 -13.219 1 25.67 260 LYS B CA 1
ATOM 4889 C C . LYS B 1 260 ? -25.078 -3.344 -12.664 1 25.67 260 LYS B C 1
ATOM 4891 O O . LYS B 1 260 ? -26 -3.93 -13.242 1 25.67 260 LYS B O 1
ATOM 4896 N N . GLU B 1 261 ? -25.125 -3.467 -11.375 1 23.58 261 GLU B N 1
ATOM 4897 C CA . GLU B 1 261 ? -26.328 -2.654 -11.391 1 23.58 261 GLU B CA 1
ATOM 4898 C C . GLU B 1 261 ? -26.172 -1.438 -12.297 1 23.58 261 GLU B C 1
ATOM 4900 O O . GLU B 1 261 ? -25.125 -0.78 -12.281 1 23.58 261 GLU B O 1
ATOM 4905 N N . ARG B 1 262 ? -26.766 -1.355 -13.195 1 25.56 262 ARG B N 1
ATOM 4906 C CA . ARG B 1 262 ? -27.094 -0.166 -13.977 1 25.56 262 ARG B CA 1
ATOM 4907 C C . ARG B 1 262 ? -26.938 1.099 -13.141 1 25.56 262 ARG B C 1
ATOM 4909 O O . ARG B 1 262 ? -27.594 1.254 -12.109 1 25.56 262 ARG B O 1
ATOM 4916 N N . GLU B 1 263 ? -25.891 1.462 -12.414 1 26.86 263 GLU B N 1
ATOM 4917 C CA . GLU B 1 263 ? -26.266 2.865 -12.57 1 26.86 263 GLU B CA 1
ATOM 4918 C C . GLU B 1 263 ? -27.141 3.07 -13.797 1 26.86 263 GLU B C 1
ATOM 4920 O O . GLU B 1 263 ? -26.75 2.73 -14.914 1 26.86 263 GLU B O 1
ATOM 4925 N N . ILE B 1 264 ? -28.188 2.902 -13.5 1 27.09 264 ILE B N 1
ATOM 4926 C CA . ILE B 1 264 ? -29.25 3.5 -14.297 1 27.09 264 ILE B CA 1
ATOM 4927 C C . ILE B 1 264 ? -28.766 4.816 -14.898 1 27.09 264 ILE B C 1
ATOM 4929 O O . ILE B 1 264 ? -28.719 5.84 -14.211 1 27.09 264 ILE B O 1
ATOM 4933 N N . LYS B 1 265 ? -27.625 5.016 -15.219 1 32.94 265 LYS B N 1
ATOM 4934 C CA . LYS B 1 265 ? -28 5.961 -16.266 1 32.94 265 LYS B CA 1
ATOM 4935 C C . LYS B 1 265 ? -29.359 5.621 -16.844 1 32.94 265 LYS B C 1
ATOM 4937 O O . LYS B 1 265 ? -29.719 4.449 -16.953 1 32.94 265 LYS B O 1
ATOM 4942 N N . SER B 1 266 ? -30.188 6.375 -16.609 1 35.25 266 SER B N 1
ATOM 4943 C CA . SER B 1 266 ? -31.5 6.133 -17.203 1 35.25 266 SER B CA 1
ATOM 4944 C C . SER B 1 266 ? -31.391 5.164 -18.375 1 35.25 266 SER B C 1
ATOM 4946 O O . SER B 1 266 ? -30.953 5.539 -19.469 1 35.25 266 SER B O 1
ATOM 4948 N N . THR B 1 267 ? -30.844 4.16 -18.266 1 43.75 267 THR B N 1
ATOM 4949 C CA . THR B 1 267 ? -30.922 3.25 -19.406 1 43.75 267 THR B CA 1
ATOM 4950 C C . THR B 1 267 ? -32.344 3.146 -19.922 1 43.75 267 THR B C 1
ATOM 4952 O O . THR B 1 267 ? -33.25 2.717 -19.188 1 43.75 267 THR B O 1
ATOM 4955 N N . THR B 1 268 ? -32.438 3.891 -20.641 1 59.84 268 THR B N 1
ATOM 4956 C CA . THR B 1 268 ? -33.781 4.016 -21.219 1 59.84 268 THR B CA 1
ATOM 4957 C C . THR B 1 268 ? -34.25 2.684 -21.812 1 59.84 268 THR B C 1
ATOM 4959 O O . THR B 1 268 ? -33.562 2.092 -22.641 1 59.84 268 THR B O 1
ATOM 4962 N N . PRO B 1 269 ? -35.062 2.043 -21.047 1 72.38 269 PRO B N 1
ATOM 4963 C CA . PRO B 1 269 ? -35.594 0.823 -21.656 1 72.38 269 PRO B CA 1
ATOM 4964 C C . PRO B 1 269 ? -35.781 0.967 -23.172 1 72.38 269 PRO B C 1
ATOM 4966 O O . PRO B 1 269 ? -36.125 2.055 -23.641 1 72.38 269 PRO B O 1
ATOM 4969 N N . ILE B 1 270 ? -35.438 -0.047 -23.719 1 78.94 270 ILE B N 1
ATOM 4970 C CA . ILE B 1 270 ? -35.562 0.026 -25.156 1 78.94 270 ILE B CA 1
ATOM 4971 C C . ILE B 1 270 ? -36.969 0.481 -25.531 1 78.94 270 ILE B C 1
ATOM 4973 O O . ILE B 1 270 ? -37.188 1.038 -26.609 1 78.94 270 ILE B O 1
ATOM 4977 N N . THR B 1 271 ? -37.781 0.295 -24.438 1 78.19 271 THR B N 1
ATOM 4978 C CA . THR B 1 271 ? -39.156 0.725 -24.641 1 78.19 271 THR B CA 1
ATOM 4979 C C . THR B 1 271 ? -39.25 2.24 -24.812 1 78.19 271 THR B C 1
ATOM 4981 O O . THR B 1 271 ? -40.188 2.756 -25.406 1 78.19 271 THR B O 1
ATOM 4984 N N . LYS B 1 272 ? -38.188 2.859 -24.438 1 76.75 272 LYS B N 1
ATOM 4985 C CA . LYS B 1 272 ? -38.188 4.316 -24.516 1 76.75 272 LYS B CA 1
ATOM 4986 C C . LYS B 1 272 ? -37.75 4.789 -25.891 1 76.75 272 LYS B C 1
ATOM 4988 O O . LYS B 1 272 ? -37.938 5.953 -26.25 1 76.75 272 LYS B O 1
ATOM 4993 N N . LEU B 1 273 ? -37.219 4.027 -26.641 1 78.88 273 LEU B N 1
ATOM 4994 C CA . LEU B 1 273 ? -36.75 4.363 -27.984 1 78.88 273 LEU B CA 1
ATOM 4995 C C . LEU B 1 273 ? -37.938 4.508 -28.938 1 78.88 273 LEU B C 1
ATOM 4997 O O . LEU B 1 273 ? -37.812 5.125 -30 1 78.88 273 LEU B O 1
ATOM 5001 N N . GLY B 1 274 ? -39.062 3.945 -28.484 1 79.81 274 GLY B N 1
ATOM 5002 C CA . GLY B 1 274 ? -40.25 4.055 -29.297 1 79.81 274 GLY B CA 1
ATOM 5003 C C . GLY B 1 274 ? -40.25 3.111 -30.484 1 79.81 274 GLY B C 1
ATOM 5004 O O . GLY B 1 274 ? -40.719 3.471 -31.578 1 79.81 274 GLY B O 1
ATOM 5005 N N . LEU B 1 275 ? -39.781 1.934 -30.266 1 82.25 275 LEU B N 1
ATOM 5006 C CA . LEU B 1 275 ? -39.719 0.938 -31.328 1 82.25 275 LEU B CA 1
ATOM 5007 C C . LEU B 1 275 ? -41.031 0.226 -31.5 1 82.25 275 LEU B C 1
ATOM 5009 O O . LEU B 1 275 ? -41.906 0.273 -30.609 1 82.25 275 LEU B O 1
ATOM 5013 N N . SER B 1 276 ? -41.188 -0.337 -32.719 1 83.12 276 SER B N 1
ATOM 5014 C CA . SER B 1 276 ? -42.344 -1.21 -32.938 1 83.12 276 SER B CA 1
ATOM 5015 C C . SER B 1 276 ? -42.281 -2.441 -32.031 1 83.12 276 SER B C 1
ATOM 5017 O O . SER B 1 276 ? -41.188 -2.832 -31.594 1 83.12 276 SER B O 1
ATOM 5019 N N . VAL B 1 277 ? -43.438 -3.004 -31.656 1 85.94 277 VAL B N 1
ATOM 5020 C CA . VAL B 1 277 ? -43.531 -4.195 -30.828 1 85.94 277 VAL B CA 1
ATOM 5021 C C . VAL B 1 277 ? -42.625 -5.285 -31.375 1 85.94 277 VAL B C 1
ATOM 5023 O O . VAL B 1 277 ? -41.938 -5.98 -30.625 1 85.94 277 VAL B O 1
ATOM 5026 N N . ARG B 1 278 ? -42.594 -5.414 -32.656 1 81.56 278 ARG B N 1
ATOM 5027 C CA . ARG B 1 278 ? -41.781 -6.441 -33.281 1 81.56 278 ARG B CA 1
ATOM 5028 C C . ARG B 1 278 ? -40.281 -6.152 -33.125 1 81.56 278 ARG B C 1
ATOM 5030 O O . ARG B 1 278 ? -39.5 -7.059 -32.812 1 81.56 278 ARG B O 1
ATOM 5037 N N . SER B 1 279 ? -39.906 -4.945 -33.344 1 85.25 279 SER B N 1
ATOM 5038 C CA . SER B 1 279 ? -38.5 -4.547 -33.219 1 85.25 279 SER B CA 1
ATOM 5039 C C . SER B 1 279 ? -38.031 -4.684 -31.766 1 85.25 279 SER B C 1
ATOM 5041 O O . SER B 1 279 ? -36.906 -5.148 -31.516 1 85.25 279 SER B O 1
ATOM 5043 N N . GLU B 1 280 ? -38.812 -4.301 -30.859 1 85.81 280 GLU B N 1
ATOM 5044 C CA . GLU B 1 280 ? -38.5 -4.387 -29.438 1 85.81 280 GLU B CA 1
ATOM 5045 C C . GLU B 1 280 ? -38.312 -5.836 -28.984 1 85.81 280 GLU B C 1
ATOM 5047 O O . GLU B 1 280 ? -37.375 -6.168 -28.281 1 85.81 280 GLU B O 1
ATOM 5052 N N . ASN B 1 281 ? -39.25 -6.715 -29.391 1 84.81 281 ASN B N 1
ATOM 5053 C CA . ASN B 1 281 ? -39.188 -8.125 -29.031 1 84.81 281 ASN B CA 1
ATOM 5054 C C . ASN B 1 281 ? -37.969 -8.805 -29.625 1 84.81 281 ASN B C 1
ATOM 5056 O O . ASN B 1 281 ? -37.312 -9.641 -28.969 1 84.81 281 ASN B O 1
ATOM 5060 N N . ALA B 1 282 ? -37.656 -8.492 -30.828 1 85.12 282 ALA B N 1
ATOM 5061 C CA . ALA B 1 282 ? -36.469 -9.062 -31.469 1 85.12 282 ALA B CA 1
ATOM 5062 C C . ALA B 1 282 ? -35.188 -8.656 -30.734 1 85.12 282 ALA B C 1
ATOM 5064 O O . ALA B 1 282 ? -34.312 -9.484 -30.531 1 85.12 282 ALA B O 1
ATOM 5065 N N . LEU B 1 283 ? -35.094 -7.441 -30.328 1 86.12 283 LEU B N 1
ATOM 5066 C CA . LEU B 1 283 ? -33.938 -6.961 -29.578 1 86.12 283 LEU B CA 1
ATOM 5067 C C . LEU B 1 283 ? -33.875 -7.613 -28.203 1 86.12 283 LEU B C 1
ATOM 5069 O O . LEU B 1 283 ? -32.781 -8.008 -27.766 1 86.12 283 LEU B O 1
ATOM 5073 N N . ARG B 1 284 ? -35 -7.73 -27.672 1 84.06 284 ARG B N 1
ATOM 5074 C CA . ARG B 1 284 ? -35.062 -8.406 -26.375 1 84.06 284 ARG B CA 1
ATOM 5075 C C . ARG B 1 284 ? -34.625 -9.867 -26.5 1 84.06 284 ARG B C 1
ATOM 5077 O O . ARG B 1 284 ? -33.906 -10.383 -25.641 1 84.06 284 ARG B O 1
ATOM 5084 N N . ARG B 1 285 ? -35 -10.508 -27.516 1 82.12 285 ARG B N 1
ATOM 5085 C CA . ARG B 1 285 ? -34.625 -11.891 -27.781 1 82.12 285 ARG B CA 1
ATOM 5086 C C . ARG B 1 285 ? -33.125 -11.992 -28.062 1 82.12 285 ARG B C 1
ATOM 5088 O O . ARG B 1 285 ? -32.5 -12.992 -27.719 1 82.12 285 ARG B O 1
ATOM 5095 N N . ALA B 1 286 ? -32.625 -11.031 -28.625 1 80.12 286 ALA B N 1
ATOM 5096 C CA . ALA B 1 286 ? -31.203 -10.992 -28.938 1 80.12 286 ALA B CA 1
ATOM 5097 C C . ALA B 1 286 ? -30.406 -10.484 -27.734 1 80.12 286 ALA B C 1
ATOM 5099 O O . ALA B 1 286 ? -29.188 -10.273 -27.844 1 80.12 286 ALA B O 1
ATOM 5100 N N . LYS B 1 287 ? -31.188 -10.203 -26.703 1 80.38 287 LYS B N 1
ATOM 5101 C CA . LYS B 1 287 ? -30.672 -9.883 -25.375 1 80.38 287 LYS B CA 1
ATOM 5102 C C . LYS B 1 287 ? -30.141 -8.453 -25.312 1 80.38 287 LYS B C 1
ATOM 5104 O O . LYS B 1 287 ? -29.25 -8.141 -24.531 1 80.38 287 LYS B O 1
ATOM 5109 N N . TYR B 1 288 ? -30.672 -7.699 -26.125 1 83.62 288 TYR B N 1
ATOM 5110 C CA . TYR B 1 288 ? -30.469 -6.262 -26 1 83.62 288 TYR B CA 1
ATOM 5111 C C . TYR B 1 288 ? -31.609 -5.602 -25.234 1 83.62 288 TYR B C 1
ATOM 5113 O O . TYR B 1 288 ? -32.719 -5.5 -25.75 1 83.62 288 TYR B O 1
ATOM 5121 N N . ASN B 1 289 ? -31.422 -5.074 -24.188 1 79.12 289 ASN B N 1
ATOM 5122 C CA . ASN B 1 289 ? -32.531 -4.629 -23.328 1 79.12 289 ASN B CA 1
ATOM 5123 C C . ASN B 1 289 ? -32.406 -3.141 -23 1 79.12 289 ASN B C 1
ATOM 5125 O O . ASN B 1 289 ? -33.312 -2.561 -22.406 1 79.12 289 ASN B O 1
ATOM 5129 N N . THR B 1 290 ? -31.531 -2.463 -23.531 1 79.12 290 THR B N 1
ATOM 5130 C CA . THR B 1 290 ? -31.359 -1.056 -23.203 1 79.12 290 THR B CA 1
ATOM 5131 C C . THR B 1 290 ? -31.047 -0.233 -24.438 1 79.12 290 THR B C 1
ATOM 5133 O O . THR B 1 290 ? -30.547 -0.767 -25.438 1 79.12 290 THR B O 1
ATOM 5136 N N . VAL B 1 291 ? -31.391 1.128 -24.328 1 80.25 291 VAL B N 1
ATOM 5137 C CA . VAL B 1 291 ? -31.141 2.049 -25.422 1 80.25 291 VAL B CA 1
ATOM 5138 C C . VAL B 1 291 ? -29.641 2.107 -25.703 1 80.25 291 VAL B C 1
ATOM 5140 O O . VAL B 1 291 ? -29.219 2.107 -26.875 1 80.25 291 VAL B O 1
ATOM 5143 N N . GLU B 1 292 ? -28.984 2.078 -24.766 1 76.12 292 GLU B N 1
ATOM 5144 C CA . GLU B 1 292 ? -27.531 2.215 -24.891 1 76.12 292 GLU B CA 1
ATOM 5145 C C . GLU B 1 292 ? -26.938 1.028 -25.641 1 76.12 292 GLU B C 1
ATOM 5147 O O . GLU B 1 292 ? -26.016 1.196 -26.438 1 76.12 292 GLU B O 1
ATOM 5152 N N . GLU B 1 293 ? -27.391 -0.104 -25.453 1 78.69 293 GLU B N 1
ATOM 5153 C CA . GLU B 1 293 ? -26.953 -1.313 -26.141 1 78.69 293 GLU B CA 1
ATOM 5154 C C . GLU B 1 293 ? -27.266 -1.23 -27.641 1 78.69 293 GLU B C 1
ATOM 5156 O O . GLU B 1 293 ? -26.438 -1.634 -28.469 1 78.69 293 GLU B O 1
ATOM 5161 N N . VAL B 1 294 ? -28.344 -0.708 -27.859 1 82.81 294 VAL B N 1
ATOM 5162 C CA . VAL B 1 294 ? -28.812 -0.608 -29.234 1 82.81 294 VAL B CA 1
ATOM 5163 C C . VAL B 1 294 ? -28.031 0.483 -29.969 1 82.81 294 VAL B C 1
ATOM 5165 O O . VAL B 1 294 ? -27.734 0.345 -31.156 1 82.81 294 VAL B O 1
ATOM 5168 N N . LEU B 1 295 ? -27.703 1.44 -29.141 1 78.19 295 LEU B N 1
ATOM 5169 C CA . LEU B 1 295 ? -26.969 2.549 -29.734 1 78.19 295 LEU B CA 1
ATOM 5170 C C . LEU B 1 295 ? -25.562 2.107 -30.141 1 78.19 295 LEU B C 1
ATOM 5172 O O . LEU B 1 295 ? -24.984 2.668 -31.078 1 78.19 295 LEU B O 1
ATOM 5176 N N . GLY B 1 296 ? -25.203 1.146 -29.594 1 77.5 296 GLY B N 1
ATOM 5177 C CA . GLY B 1 296 ? -23.859 0.666 -29.844 1 77.5 296 GLY B CA 1
ATOM 5178 C C . GLY B 1 296 ? -23.781 -0.349 -30.969 1 77.5 296 GLY B C 1
ATOM 5179 O O . GLY B 1 296 ? -22.703 -0.691 -31.438 1 77.5 296 GLY B O 1
ATOM 5180 N N . LEU B 1 297 ? -24.719 -0.792 -31.375 1 78.5 297 LEU B N 1
ATOM 5181 C CA . LEU B 1 297 ? -24.766 -1.782 -32.438 1 78.5 297 LEU B CA 1
ATOM 5182 C C . LEU B 1 297 ? -24.562 -1.121 -33.812 1 78.5 297 LEU B C 1
ATOM 5184 O O . LEU B 1 297 ? -25.141 -0.069 -34.094 1 78.5 297 LEU B O 1
ATOM 5188 N N . SER B 1 298 ? -23.688 -1.671 -34.5 1 79.31 298 SER B N 1
ATOM 5189 C CA . SER B 1 298 ? -23.531 -1.218 -35.906 1 79.31 298 SER B CA 1
ATOM 5190 C C . SER B 1 298 ? -24.703 -1.689 -36.75 1 79.31 298 SER B C 1
ATOM 5192 O O . SER B 1 298 ? -25.422 -2.613 -36.375 1 79.31 298 SER B O 1
ATOM 5194 N N . ASP B 1 299 ? -24.828 -1.046 -37.875 1 80.81 299 ASP B N 1
ATOM 5195 C CA . ASP B 1 299 ? -25.875 -1.424 -38.812 1 80.81 299 ASP B CA 1
ATOM 5196 C C . ASP B 1 299 ? -25.719 -2.873 -39.25 1 80.81 299 ASP B C 1
ATOM 5198 O O . ASP B 1 299 ? -26.719 -3.576 -39.469 1 80.81 299 ASP B O 1
ATOM 5202 N N . GLU B 1 300 ? -24.578 -3.252 -39.375 1 80.94 300 GLU B N 1
ATOM 5203 C CA . GLU B 1 300 ? -24.297 -4.629 -39.75 1 80.94 300 GLU B CA 1
ATOM 5204 C C . GLU B 1 300 ? -24.703 -5.609 -38.656 1 80.94 300 GLU B C 1
ATOM 5206 O O . GLU B 1 300 ? -25.266 -6.672 -38.938 1 80.94 300 GLU B O 1
ATOM 5211 N N . GLU B 1 301 ? -24.484 -5.246 -37.5 1 82.5 301 GLU B N 1
ATOM 5212 C CA . GLU B 1 301 ? -24.812 -6.09 -36.344 1 82.5 301 GLU B CA 1
ATOM 5213 C C . GLU B 1 301 ? -26.328 -6.211 -36.188 1 82.5 301 GLU B C 1
ATOM 5215 O O . GLU B 1 301 ? -26.844 -7.277 -35.844 1 82.5 301 GLU B O 1
ATOM 5220 N N . LEU B 1 302 ? -26.844 -5.148 -36.406 1 85.19 302 LEU B N 1
ATOM 5221 C CA . LEU B 1 302 ? -28.297 -5.129 -36.344 1 85.19 302 LEU B CA 1
ATOM 5222 C C . LEU B 1 302 ? -28.906 -6.062 -37.406 1 85.19 302 LEU B C 1
ATOM 5224 O O . LEU B 1 302 ? -29.875 -6.762 -37.125 1 85.19 302 LEU B O 1
ATOM 5228 N N . SER B 1 303 ? -28.266 -6.039 -38.5 1 82.38 303 SER B N 1
ATOM 5229 C CA . SER B 1 303 ? -28.734 -6.855 -39.594 1 82.38 303 SER B CA 1
ATOM 5230 C C . SER B 1 303 ? -28.531 -8.344 -39.344 1 82.38 303 SER B C 1
ATOM 5232 O O . SER B 1 303 ? -29.188 -9.188 -39.938 1 82.38 303 SER B O 1
ATOM 5234 N N . ASN B 1 304 ? -27.719 -8.602 -38.406 1 81.75 304 ASN B N 1
ATOM 5235 C CA . ASN B 1 304 ? -27.391 -10 -38.125 1 81.75 304 ASN B CA 1
ATOM 5236 C C . ASN B 1 304 ? -28.234 -10.555 -37 1 81.75 304 ASN B C 1
ATOM 5238 O O . ASN B 1 304 ? -28.109 -11.727 -36.625 1 81.75 304 ASN B O 1
ATOM 5242 N N . ILE B 1 305 ? -28.859 -9.836 -36.469 1 82.44 305 ILE B N 1
ATOM 5243 C CA . ILE B 1 305 ? -29.734 -10.305 -35.406 1 82.44 305 ILE B CA 1
ATOM 5244 C C . ILE B 1 305 ? -30.859 -11.156 -35.969 1 82.44 305 ILE B C 1
ATOM 5246 O O . ILE B 1 305 ? -31.531 -10.742 -36.906 1 82.44 305 ILE B O 1
ATOM 5250 N N . LYS B 1 306 ? -31.031 -12.195 -35.375 1 80.06 306 LYS B N 1
ATOM 5251 C CA . LYS B 1 306 ? -32.031 -13.156 -35.875 1 80.06 306 LYS B CA 1
ATOM 5252 C C . LYS B 1 306 ? -33.438 -12.625 -35.656 1 80.06 306 LYS B C 1
ATOM 5254 O O . LYS B 1 306 ? -33.719 -11.977 -34.656 1 80.06 306 LYS B O 1
ATOM 5259 N N . ASN B 1 307 ? -34.281 -12.766 -36.656 1 77.81 307 ASN B N 1
ATOM 5260 C CA . ASN B 1 307 ? -35.688 -12.461 -36.656 1 77.81 307 ASN B CA 1
ATOM 5261 C C . ASN B 1 307 ? -35.938 -10.961 -36.812 1 77.81 307 ASN B C 1
ATOM 5263 O O . ASN B 1 307 ? -37.031 -10.477 -36.469 1 77.81 307 ASN B O 1
ATOM 5267 N N . LEU B 1 308 ? -34.969 -10.258 -37.094 1 80.94 308 LEU B N 1
ATOM 5268 C CA . LEU B 1 308 ? -35.156 -8.844 -37.406 1 80.94 308 LEU B CA 1
ATOM 5269 C C . LEU B 1 308 ? -35.25 -8.609 -38.906 1 80.94 308 LEU B C 1
ATOM 5271 O O . LEU B 1 308 ? -34.312 -8.883 -39.656 1 80.94 308 LEU B O 1
ATOM 5275 N N . GLY B 1 309 ? -36.344 -8.312 -39.438 1 81.62 309 GLY B N 1
ATOM 5276 C CA . GLY B 1 309 ? -36.562 -8.023 -40.844 1 81.62 309 GLY B CA 1
ATOM 5277 C C . GLY B 1 309 ? -36.062 -6.656 -41.281 1 81.62 309 GLY B C 1
ATOM 5278 O O . GLY B 1 309 ? -35.656 -5.863 -40.438 1 81.62 309 GLY B O 1
ATOM 5279 N N . LYS B 1 310 ? -36.125 -6.457 -42.594 1 83.25 310 LYS B N 1
ATOM 5280 C CA . LYS B 1 310 ? -35.625 -5.227 -43.188 1 83.25 310 LYS B CA 1
ATOM 5281 C C . LYS B 1 310 ? -36.344 -4.004 -42.625 1 83.25 310 LYS B C 1
ATOM 5283 O O . LYS B 1 310 ? -35.719 -2.994 -42.312 1 83.25 310 LYS B O 1
ATOM 5288 N N . LYS B 1 311 ? -37.594 -4.129 -42.469 1 83.75 311 LYS B N 1
ATOM 5289 C CA . LYS B 1 311 ? -38.406 -3.016 -41.969 1 83.75 311 LYS B CA 1
ATOM 5290 C C . LYS B 1 311 ? -38.094 -2.73 -40.5 1 83.75 311 LYS B C 1
ATOM 5292 O O . LYS B 1 311 ? -38 -1.571 -40.094 1 83.75 311 LYS B O 1
ATOM 5297 N N . SER B 1 312 ? -37.938 -3.77 -39.75 1 85.06 312 SER B N 1
ATOM 5298 C CA . SER B 1 312 ? -37.625 -3.619 -38.344 1 85.06 312 SER B CA 1
ATOM 5299 C C . SER B 1 312 ? -36.25 -3.01 -38.125 1 85.06 312 SER B C 1
ATOM 5301 O O . SER B 1 312 ? -36.062 -2.182 -37.25 1 85.06 312 SER B O 1
ATOM 5303 N N . ILE B 1 313 ? -35.344 -3.393 -38.969 1 86.75 313 ILE B N 1
ATOM 5304 C CA . ILE B 1 313 ? -33.969 -2.852 -38.875 1 86.75 313 ILE B CA 1
ATOM 5305 C C . ILE B 1 313 ? -34 -1.35 -39.156 1 86.75 313 ILE B C 1
ATOM 5307 O O . ILE B 1 313 ? -33.344 -0.571 -38.469 1 86.75 313 ILE B O 1
ATOM 5311 N N . GLN B 1 314 ? -34.781 -1.033 -40.156 1 85.56 314 GLN B N 1
ATOM 5312 C CA . GLN B 1 314 ? -34.906 0.378 -40.5 1 85.56 314 GLN B CA 1
ATOM 5313 C C . GLN B 1 314 ? -35.562 1.168 -39.375 1 85.56 314 GLN B C 1
ATOM 5315 O O . GLN B 1 314 ? -35.156 2.295 -39.094 1 85.56 314 GLN B O 1
ATOM 5320 N N . ASP B 1 315 ? -36.531 0.619 -38.719 1 86.5 315 ASP B N 1
ATOM 5321 C CA . ASP B 1 315 ? -37.188 1.202 -37.531 1 86.5 315 ASP B CA 1
ATOM 5322 C C . ASP B 1 315 ? -36.188 1.475 -36.438 1 86.5 315 ASP B C 1
ATOM 5324 O O . ASP B 1 315 ? -36.156 2.566 -35.844 1 86.5 315 ASP B O 1
ATOM 5328 N N . ILE B 1 316 ? -35.375 0.568 -36.188 1 88.88 316 ILE B N 1
ATOM 5329 C CA . ILE B 1 316 ? -34.406 0.669 -35.125 1 88.88 316 ILE B CA 1
ATOM 5330 C C . ILE B 1 316 ? -33.344 1.734 -35.469 1 88.88 316 ILE B C 1
ATOM 5332 O O . ILE B 1 316 ? -33 2.559 -34.625 1 88.88 316 ILE B O 1
ATOM 5336 N N . ILE B 1 317 ? -32.938 1.72 -36.656 1 86.25 317 ILE B N 1
ATOM 5337 C CA . ILE B 1 317 ? -31.922 2.68 -37.094 1 86.25 317 ILE B CA 1
ATOM 5338 C C . ILE B 1 317 ? -32.469 4.098 -37 1 86.25 317 ILE B C 1
ATOM 5340 O O . ILE B 1 317 ? -31.781 5.004 -36.5 1 86.25 317 ILE B O 1
ATOM 5344 N N . GLU B 1 318 ? -33.656 4.289 -37.375 1 84.19 318 GLU B N 1
ATOM 5345 C CA . GLU B 1 318 ? -34.281 5.598 -37.312 1 84.19 318 GLU B CA 1
ATOM 5346 C C . GLU B 1 318 ? -34.438 6.082 -35.875 1 84.19 318 GLU B C 1
ATOM 5348 O O . GLU B 1 318 ? -34.125 7.234 -35.562 1 84.19 318 GLU B O 1
ATOM 5353 N N . LYS B 1 319 ? -34.875 5.234 -35 1 84.25 319 LYS B N 1
ATOM 5354 C CA . LYS B 1 319 ? -35.062 5.621 -33.625 1 84.25 319 LYS B CA 1
ATOM 5355 C C . LYS B 1 319 ? -33.75 5.82 -32.906 1 84.25 319 LYS B C 1
ATOM 5357 O O . LYS B 1 319 ? -33.625 6.695 -32.031 1 84.25 319 LYS B O 1
ATOM 5362 N N . ARG B 1 320 ? -32.844 5.059 -33.281 1 82.56 320 ARG B N 1
ATOM 5363 C CA . ARG B 1 320 ? -31.5 5.227 -32.75 1 82.56 320 ARG B CA 1
ATOM 5364 C C . ARG B 1 320 ? -30.938 6.598 -33.125 1 82.56 320 ARG B C 1
ATOM 5366 O O . ARG B 1 320 ? -30.359 7.285 -32.281 1 82.56 320 ARG B O 1
ATOM 5373 N N . ASN B 1 321 ? -31.062 6.934 -34.344 1 78.81 321 ASN B N 1
ATOM 5374 C CA . ASN B 1 321 ? -30.594 8.234 -34.812 1 78.81 321 ASN B CA 1
ATOM 5375 C C . ASN B 1 321 ? -31.328 9.375 -34.125 1 78.81 321 ASN B C 1
ATOM 5377 O O . ASN B 1 321 ? -30.719 10.383 -33.781 1 78.81 321 ASN B O 1
ATOM 5381 N N . GLU B 1 322 ? -32.562 9.172 -33.938 1 81.19 322 GLU B N 1
ATOM 5382 C CA . GLU B 1 322 ? -33.375 10.156 -33.219 1 81.19 322 GLU B CA 1
ATOM 5383 C C . GLU B 1 322 ? -32.875 10.312 -31.781 1 81.19 322 GLU B C 1
ATOM 5385 O O . GLU B 1 322 ? -32.812 11.43 -31.266 1 81.19 322 GLU B O 1
ATOM 5390 N N . TRP B 1 323 ? -32.656 9.25 -31.234 1 78.81 323 TRP B N 1
ATOM 5391 C CA . TRP B 1 323 ? -32.188 9.266 -29.859 1 78.81 323 TRP B CA 1
ATOM 5392 C C . TRP B 1 323 ? -30.812 9.93 -29.766 1 78.81 323 TRP B C 1
ATOM 5394 O O . TRP B 1 323 ? -30.562 10.734 -28.859 1 78.81 323 TRP B O 1
ATOM 5404 N N . LYS B 1 324 ? -29.922 9.625 -30.594 1 76.69 324 LYS B N 1
ATOM 5405 C CA . LYS B 1 324 ? -28.594 10.234 -30.656 1 76.69 324 LYS B CA 1
ATOM 5406 C C . LYS B 1 324 ? -28.703 11.75 -30.812 1 76.69 324 LYS B C 1
ATOM 5408 O O . LYS B 1 324 ? -27.938 12.5 -30.203 1 76.69 324 LYS B O 1
ATOM 5413 N N . GLU B 1 325 ? -29.469 12.164 -31.609 1 73.88 325 GLU B N 1
ATOM 5414 C CA . GLU B 1 325 ? -29.719 13.586 -31.828 1 73.88 325 GLU B CA 1
ATOM 5415 C C . GLU B 1 325 ? -30.219 14.25 -30.547 1 73.88 325 GLU B C 1
ATOM 5417 O O . GLU B 1 325 ? -29.859 15.391 -30.234 1 73.88 325 GLU B O 1
ATOM 5422 N N . ARG B 1 326 ? -31.031 13.484 -29.906 1 72.19 326 ARG B N 1
ATOM 5423 C CA . ARG B 1 326 ? -31.625 14.023 -28.688 1 72.19 326 ARG B CA 1
ATOM 5424 C C . ARG B 1 326 ? -30.578 14.164 -27.578 1 72.19 326 ARG B C 1
ATOM 5426 O O . ARG B 1 326 ? -30.609 15.125 -26.812 1 72.19 326 ARG B O 1
ATOM 5433 N N . ILE B 1 327 ? -29.734 13.195 -27.469 1 68.06 327 ILE B N 1
ATOM 5434 C CA . ILE B 1 327 ? -28.781 13.219 -26.375 1 68.06 327 ILE B CA 1
ATOM 5435 C C . ILE B 1 327 ? -27.484 13.914 -26.812 1 68.06 327 ILE B C 1
ATOM 5437 O O . ILE B 1 327 ? -26.578 14.109 -26.016 1 68.06 327 ILE B O 1
ATOM 5441 N N . GLY B 1 328 ? -27.234 14.555 -27.891 1 59.91 328 GLY B N 1
ATOM 5442 C CA . GLY B 1 328 ? -26.125 15.352 -28.422 1 59.91 328 GLY B CA 1
ATOM 5443 C C . GLY B 1 328 ? -24.875 14.531 -28.672 1 59.91 328 GLY B C 1
ATOM 5444 O O . GLY B 1 328 ? -23.75 15.047 -28.531 1 59.91 328 GLY B O 1
ATOM 5445 N N . TYR B 1 329 ? -24.766 13.289 -28.781 1 49.94 329 TYR B N 1
ATOM 5446 C CA . TYR B 1 329 ? -23.625 12.406 -29.062 1 49.94 329 TYR B CA 1
ATOM 5447 C C . TYR B 1 329 ? -22.875 12.859 -30.312 1 49.94 329 TYR B C 1
ATOM 5449 O O . TYR B 1 329 ? -23.453 12.984 -31.391 1 49.94 329 TYR B O 1
ATOM 5457 N N . ASP B 1 330 ? -21.781 13.758 -30.109 1 41.06 330 ASP B N 1
ATOM 5458 C CA . ASP B 1 330 ? -20.922 14.117 -31.234 1 41.06 330 ASP B CA 1
ATOM 5459 C C . ASP B 1 330 ? -20.234 12.883 -31.812 1 41.06 330 ASP B C 1
ATOM 5461 O O . ASP B 1 330 ? -19.516 12.172 -31.109 1 41.06 330 ASP B O 1
ATOM 5465 N N . ASP B 1 331 ? -20.719 12.172 -32.688 1 40.94 331 ASP B N 1
ATOM 5466 C CA . ASP B 1 331 ? -20.109 11.18 -33.562 1 40.94 331 ASP B CA 1
ATOM 5467 C C . ASP B 1 331 ? -18.828 11.719 -34.188 1 40.94 331 ASP B C 1
ATOM 5469 O O . ASP B 1 331 ? -18.859 12.648 -35 1 40.94 331 ASP B O 1
ATOM 5473 N N . GLY B 1 332 ? -17.703 11.953 -33.531 1 35.12 332 GLY B N 1
ATOM 5474 C CA . GLY B 1 332 ? -16.547 12.328 -34.312 1 35.12 332 GLY B CA 1
ATOM 5475 C C . GLY B 1 332 ? -16.391 11.5 -35.562 1 35.12 332 GLY B C 1
ATOM 5476 O O . GLY B 1 332 ? -15.633 11.867 -36.469 1 35.12 332 GLY B O 1
ATOM 5477 N N . GLN B 1 333 ? -16.203 10.188 -35.469 1 33.09 333 GLN B N 1
ATOM 5478 C CA . GLN B 1 333 ? -15.719 9.578 -36.719 1 33.09 333 GLN B CA 1
ATOM 5479 C C . GLN B 1 333 ? -16.812 9.555 -37.781 1 33.09 333 GLN B C 1
ATOM 5481 O O . GLN B 1 333 ? -17.719 8.727 -37.719 1 33.09 333 GLN B O 1
ATOM 5486 N N . SER B 1 334 ? -17.359 10.547 -38.125 1 31.78 334 SER B N 1
ATOM 5487 C CA . SER B 1 334 ? -18.219 10.594 -39.281 1 31.78 334 SER B CA 1
ATOM 5488 C C . SER B 1 334 ? -17.5 10.023 -40.5 1 31.78 334 SER B C 1
ATOM 5490 O O . SER B 1 334 ? -17.016 10.773 -41.375 1 31.78 334 SER B O 1
ATOM 5492 N N . ASP B 1 335 ? -16.578 8.969 -40.406 1 28.61 335 ASP B N 1
ATOM 5493 C CA . ASP B 1 335 ? -16.203 8.547 -41.75 1 28.61 335 ASP B CA 1
ATOM 5494 C C . ASP B 1 335 ? -17.422 8.055 -42.531 1 28.61 335 ASP B C 1
ATOM 5496 O O . ASP B 1 335 ? -18.125 7.141 -42.094 1 28.61 335 ASP B O 1
ATOM 5500 N N . ASN B 1 336 ? -18.078 8.898 -43.312 1 28.06 336 ASN B N 1
ATOM 5501 C CA . ASN B 1 336 ? -19.016 8.758 -44.406 1 28.06 336 ASN B CA 1
ATOM 5502 C C . ASN B 1 336 ? -18.594 7.66 -45.375 1 28.06 336 ASN B C 1
ATOM 5504 O O . ASN B 1 336 ? -17.812 7.906 -46.312 1 28.06 336 ASN B O 1
ATOM 5508 N N . PHE B 1 337 ? -18.219 6.461 -45 1 25.92 337 PHE B N 1
ATOM 5509 C CA . PHE B 1 337 ? -18.062 5.535 -46.125 1 25.92 337 PHE B CA 1
ATOM 5510 C C . PHE B 1 337 ? -19.391 5.367 -46.875 1 25.92 337 PHE B C 1
ATOM 5512 O O . PHE B 1 337 ? -20.375 4.891 -46.312 1 25.92 337 PHE B O 1
ATOM 5519 N N . ILE B 1 338 ? -19.672 6.211 -47.844 1 24.52 338 ILE B N 1
ATOM 5520 C CA . ILE B 1 338 ? -20.641 6.129 -48.938 1 24.52 338 ILE B CA 1
ATOM 5521 C C . ILE B 1 338 ? -20.547 4.77 -49.625 1 24.52 338 ILE B C 1
ATOM 5523 O O . ILE B 1 338 ? -19.5 4.43 -50.188 1 24.52 338 ILE B O 1
ATOM 5527 N N . ILE B 1 339 ? -21.141 3.75 -49.125 1 27.52 339 ILE B N 1
ATOM 5528 C CA . ILE B 1 339 ? -21.406 2.545 -49.875 1 27.52 339 ILE B CA 1
ATOM 5529 C C . ILE B 1 339 ? -22 2.926 -51.25 1 27.52 339 ILE B C 1
ATOM 5531 O O . ILE B 1 339 ? -23.094 3.496 -51.312 1 27.52 339 ILE B O 1
ATOM 5535 N N . GLU B 1 340 ? -21.141 3.354 -52.188 1 24.45 340 GLU B N 1
ATOM 5536 C CA . GLU B 1 340 ? -21.484 3.492 -53.594 1 24.45 340 GLU B CA 1
ATOM 5537 C C . GLU B 1 340 ? -22.188 2.244 -54.125 1 24.45 340 GLU B C 1
ATOM 5539 O O . GLU B 1 340 ? -21.734 1.122 -53.875 1 24.45 340 GLU B O 1
ATOM 5544 N N . SER B 1 341 ? -23.5 2.275 -54.312 1 25.53 341 SER B N 1
ATOM 5545 C CA . SER B 1 341 ? -24.438 1.442 -55.062 1 25.53 341 SER B CA 1
ATOM 5546 C C . SER B 1 341 ? -23.859 1.002 -56.406 1 25.53 341 SER B C 1
ATOM 5548 O O . SER B 1 341 ? -23.547 1.836 -57.25 1 25.53 341 SER B O 1
ATOM 5550 N N . LEU B 1 342 ? -22.922 -0.005 -56.406 1 25.5 342 LEU B N 1
ATOM 5551 C CA . LEU B 1 342 ? -22.531 -0.68 -57.656 1 25.5 342 LEU B CA 1
ATOM 5552 C C . LEU B 1 342 ? -23.75 -1.021 -58.5 1 25.5 342 LEU B C 1
ATOM 5554 O O . LEU B 1 342 ? -24.406 -2.043 -58.281 1 25.5 342 LEU B O 1
ATOM 5558 N N . ASP B 1 343 ? -24.719 -0.096 -58.625 1 24.31 343 ASP B N 1
ATOM 5559 C CA . ASP B 1 343 ? -25.812 -0.32 -59.594 1 24.31 343 ASP B CA 1
ATOM 5560 C C . ASP B 1 343 ? -25.281 -0.808 -60.938 1 24.31 343 ASP B C 1
ATOM 5562 O O . ASP B 1 343 ? -25.891 -1.671 -61.562 1 24.31 343 ASP B O 1
ATOM 5566 N N . GLN B 1 344 ? -24.516 0.084 -61.594 1 23.17 344 GLN B N 1
ATOM 5567 C CA . GLN B 1 344 ? -24.859 0.368 -62.969 1 23.17 344 GLN B CA 1
ATOM 5568 C C . GLN B 1 344 ? -24.422 -0.777 -63.875 1 23.17 344 GLN B C 1
ATOM 5570 O O . GLN B 1 344 ? -24.953 -0.93 -65 1 23.17 344 GLN B O 1
ATOM 5575 N N . LEU B 1 345 ? -23.141 -1.175 -63.812 1 24.86 345 LEU B N 1
ATOM 5576 C CA . LEU B 1 345 ? -22.625 -1.334 -65.125 1 24.86 345 LEU B CA 1
ATOM 5577 C C . LEU B 1 345 ? -23.172 -2.594 -65.812 1 24.86 345 LEU B C 1
ATOM 5579 O O . LEU B 1 345 ? -22.688 -3.01 -66.875 1 24.86 345 LEU B O 1
ATOM 5583 N N . ASN B 1 346 ? -23.984 -3.406 -65.062 1 24.22 346 ASN B N 1
ATOM 5584 C CA . ASN B 1 346 ? -24.156 -4.645 -65.812 1 24.22 346 ASN B CA 1
ATOM 5585 C C . ASN B 1 346 ? -24.922 -4.406 -67.125 1 24.22 346 ASN B C 1
ATOM 5587 O O . ASN B 1 346 ? -25.562 -5.316 -67.625 1 24.22 346 ASN B O 1
ATOM 5591 N N . ASN B 1 347 ? -25.125 -3.088 -67.5 1 24.56 347 ASN B N 1
ATOM 5592 C CA . ASN B 1 347 ? -26.031 -3.01 -68.688 1 24.56 347 ASN B CA 1
ATOM 5593 C C . ASN B 1 347 ? -25.562 -3.871 -69.812 1 24.56 347 ASN B C 1
ATOM 5595 O O . ASN B 1 347 ? -26.359 -4.586 -70.438 1 24.56 347 ASN B O 1
ATOM 5599 N N . SER B 1 348 ? -24.562 -3.369 -70.562 1 25.09 348 SER B N 1
ATOM 5600 C CA . SER B 1 348 ? -24.766 -3.18 -72 1 25.09 348 SER B CA 1
ATOM 5601 C C . SER B 1 348 ? -24.531 -4.473 -72.75 1 25.09 348 SER B C 1
ATOM 5603 O O . SER B 1 348 ? -24.797 -4.547 -74 1 25.09 348 SER B O 1
ATOM 5605 N N . GLU B 1 349 ? -23.578 -5.395 -72.438 1 24.78 349 GLU B N 1
ATOM 5606 C CA . GLU B 1 349 ? -23.031 -6.059 -73.625 1 24.78 349 GLU B CA 1
ATOM 5607 C C . GLU B 1 349 ? -24.062 -6.992 -74.25 1 24.78 349 GLU B C 1
ATOM 5609 O O . GLU B 1 349 ? -24.266 -8.109 -73.75 1 24.78 349 GLU B O 1
ATOM 5614 N N . GLU B 1 350 ? -25.297 -6.484 -74.688 1 23.55 350 GLU B N 1
ATOM 5615 C CA . GLU B 1 350 ? -26.219 -7.234 -75.5 1 23.55 350 GLU B CA 1
ATOM 5616 C C . GLU B 1 350 ? -25.547 -7.66 -76.812 1 23.55 350 GLU B C 1
ATOM 5618 O O . GLU B 1 350 ? -26.172 -8.328 -77.625 1 23.55 350 GLU B O 1
ATOM 5623 N N . GLY B 1 351 ? -24.469 -6.879 -77.312 1 20.8 351 GLY B N 1
ATOM 5624 C CA . GLY B 1 351 ? -24.469 -7.004 -78.812 1 20.8 351 GLY B CA 1
ATOM 5625 C C . GLY B 1 351 ? -24.5 -8.445 -79.25 1 20.8 351 GLY B C 1
ATOM 5626 O O . GLY B 1 351 ? -25.406 -8.844 -80 1 20.8 351 GLY B O 1
ATOM 5627 N N . GLU B 1 352 ? -23.516 -8.789 -80.25 1 22.77 352 GLU B N 1
ATOM 5628 C CA . GLU B 1 352 ? -23.516 -9.461 -81.562 1 22.77 352 GLU B CA 1
ATOM 5629 C C . GLU B 1 352 ? -23.641 -10.969 -81.438 1 22.77 352 GLU B C 1
ATOM 5631 O O . GLU B 1 352 ? -24.5 -11.602 -82.062 1 22.77 352 GLU B O 1
ATOM 5636 N N . GLU B 1 353 ? -22.609 -11.781 -82 1 21.59 353 GLU B N 1
ATOM 5637 C CA . GLU B 1 353 ? -22.828 -13.133 -82.5 1 21.59 353 GLU B CA 1
ATOM 5638 C C . GLU B 1 353 ? -23.109 -14.102 -81.312 1 21.59 353 GLU B C 1
ATOM 5640 O O . GLU B 1 353 ? -22.516 -14 -80.25 1 21.59 353 GLU B O 1
#

Solvent-accessible surface area (backbone atoms only — not comparable to full-atom values): 38576 Å² total; per-residue (Å²): 124,74,66,33,75,36,62,43,66,44,72,39,68,93,58,43,76,47,68,25,30,30,29,35,37,38,36,59,26,55,70,68,41,28,61,48,51,42,51,47,46,46,54,35,38,45,43,59,37,60,30,51,27,49,33,36,34,33,35,61,71,32,74,52,63,84,36,70,41,78,37,39,75,46,36,39,52,57,33,50,52,32,54,58,69,55,41,45,33,73,40,72,76,58,38,65,83,74,45,49,45,78,48,71,41,74,48,64,66,68,38,80,39,37,46,61,71,48,71,74,48,92,49,42,40,71,64,51,38,80,39,60,43,47,38,27,35,90,92,15,60,49,43,38,39,38,30,31,31,68,39,54,21,75,43,50,30,74,61,26,45,53,50,51,59,70,49,43,81,73,67,74,69,90,65,78,50,48,32,81,40,53,29,55,22,65,11,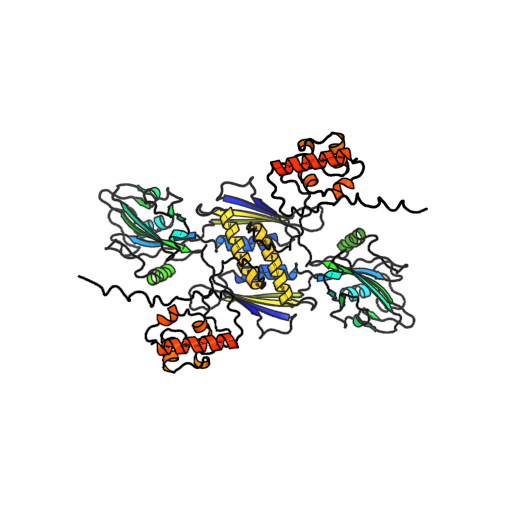38,42,42,74,44,71,47,71,50,69,46,75,43,85,50,94,50,88,61,58,27,19,31,26,36,40,37,35,30,33,72,65,56,43,43,39,67,58,44,46,26,51,31,23,48,54,52,32,40,53,30,31,56,64,22,66,49,77,54,85,81,59,60,81,44,49,26,73,50,74,59,72,70,67,57,74,63,52,84,57,41,40,42,74,67,56,65,58,53,72,66,42,48,50,30,34,44,73,72,66,42,65,30,40,66,56,56,62,65,49,47,74,66,54,52,63,62,39,72,86,48,48,74,68,38,48,49,50,50,51,53,35,43,51,52,49,39,64,68,71,62,68,79,69,74,79,67,75,77,74,74,78,73,76,83,68,67,75,88,64,69,91,71,75,88,131,125,72,64,33,75,38,63,44,66,44,71,40,67,91,59,43,75,49,69,26,30,32,30,35,38,38,37,60,26,55,71,68,41,31,61,47,52,44,50,47,47,47,52,34,38,47,42,59,38,58,30,48,27,48,32,36,35,32,35,60,73,32,73,52,62,84,38,71,42,77,38,39,74,46,37,38,51,56,35,50,54,31,54,56,69,55,40,45,32,73,41,73,76,57,38,65,84,74,45,50,43,77,47,72,42,75,49,63,68,67,38,80,40,36,46,62,73,48,72,73,48,90,49,40,40,72,65,50,39,79,39,59,44,44,39,28,34,88,92,14,59,49,43,38,38,40,31,32,31,70,40,53,20,75,43,48,29,74,60,26,45,54,49,51,60,70,48,45,79,73,68,74,69,89,65,78,50,48,33,81,40,52,28,55,21,65,12,38,42,41,75,44,71,48,72,51,68,46,75,43,87,49,94,50,85,62,58,26,20,32,25,36,39,38,34,29,33,73,66,55,43,42,38,68,58,45,46,25,49,32,25,48,54,51,32,38,53,31,30,56,64,24,66,51,79,53,86,80,59,58,82,45,49,28,74,50,77,58,72,65,65,60,72,60,53,80,58,39,40,41,75,67,56,67,58,54,73,67,42,49,52,30,33,44,72,72,66,41,64,30,40,65,56,56,62,65,48,48,74,68,55,54,65,63,38,71,85,48,47,74,67,40,48,53,50,49,52,52,34,44,53,52,48,39,64,70,73,61,68,77,69,74,80,68,77,76,77,73,80,73,77,86,67,64,79,80,66,68,92,69,77,81,136

InterPro domains:
  IPR011260 RNA polymerase, alpha subunit, C-terminal [PF03118] (257-319)
  IPR011262 DNA-directed RNA polymerase, insert domain [PF01000] (57-166)
  IPR011263 DNA-directed RNA polymerase, RpoA/D/Rpb3-type [PF01193] (27-238)
  IPR011263 DNA-directed RNA polymerase, RpoA/D/Rpb3-type [SM00662] (21-244)
  IPR011773 DNA-directed RNA polymerase, alpha subunit [MF_00059] (1-330)
  IPR011773 DNA-directed RNA polymerase, alpha subunit [TIGR02027] (22-324)
  IPR036603 RNA polymerase, RBP11-like subunit [G3DSA:3.30.1360.10] (23-238)
  IPR036603 RNA polymerase, RBP11-like subunit [SSF55257] (6-241)
  IPR036643 DNA-directed RNA polymerase, insert domain superfamily [G3DSA:2.170.120.12] (51-187)
  IPR036643 DNA-directed RNA polymerase, insert domain superfamily [SSF56553] (52-188)

Organism: Mycoplasma sp. (NCBI:txid2108)

pLDDT: mean 80.63, std 21.32, range [20.61, 97.75]

Sequence (706 aa):
MEKIQKITYKELVAEKVNDFNTTFVIEPLARGYANTMGTVLRRTLLSSITSVAPFAIKINNVEHEFQTISGLKEDAITLVRNIRNIRFVYNEEIFEKENLAKISFKTNKEGEIFASDIPEVSGLEIVNKDQYIANIAKGGSLEFDLFLRKGRGFIDFEENKNVISQYGSRLESSIKNGQFLAMDSDFSPVKKCAISFEELNSSSKLIEERLKIKIETDCTVSAKEAIEQAAKIIVAHFQIIGNINALETIELFEENKEKKEREIKSTTPITKLGLSVRSENALRRAKYNTVEEVLGLSDEELSNIKNLGKKSIQDIIEKRNEWKERIGYDDGQSDNFIIESLDQLNNSEEGEEMEKIQKITYKELVAEKVNDFNTTFVIEPLARGYANTMGTVLRRTLLSSITSVAPFAIKINNVEHEFQTISGLKEDAITLVRNIRNIRFVYNEEIFEKENLAKISFKTNKEGEIFASDIPEVSGLEIVNKDQYIANIAKGGSLEFDLFLRKGRGFIDFEENKNVISQYGSRLESSIKNGQFLAMDSDFSPVKKCAISFEELNSSSKLIEERLKIKIETDCTVSAKEAIEQAAKIIVAHFQIIGNINALETIELFEENKEKKEREIKSTTPITKLGLSVRSENALRRAKYNTVEEVLGLSDEELSNIKNLGKKSIQDIIEKRNEWKERIGYDDGQSDNFIIESLDQLNNSEEGEE

Radius of gyration: 36.37 Å; Cα contacts (8 Å, |Δi|>4): 1310; chains: 2; bounding box: 85×127×116 Å